Protein AF-A0A1V5XZI2-F1 (afdb_monomer_lite)

Secondary structure (DSSP, 8-state):
-TTHHHHHHTTTT--EEEETTEEEETTS-B--EEEEEE-SSEEEEEESS-EEEEEGGGEEE--S-------PPPB-TTS-BHHHHHHHHHHTT-HHHHHHHHHHHHHH-TT-HHHHHHHHHHHHHHHHHHHHHHHHHGGGS-TTTGGG---SSSTTSSSS---------------PPPPPPP---------PPPPPPPP----PPPPPPP--------------PPPP--PPPPPP------------------------------------------PPPSS-EEEEEE-TTTS--SSHHHHHHHHHHHHHHHHHTT--EEEEEEESSS-BSS--SSSPBPGGGTSS--SS-HHHHHHHHHHTTT-EEEEEE-SSEEE-SSSPPPP-SSPPHIIIIIS--GGG--B-B-TTSPBP---SSS--SEEB-TT-HHHHHHHHHHHHHHHHHS--SEEEESS-S-S-TT---SHHHHHHHTTTT-TT---HHHHHHHHHHHHHHHHHHHHHHH-TT-EEEEEEES-S-TTSSTT-TTS--HHHHH---HHHHHHHTS-SEEEEE----SSSSSS-HHHHHHHHHHT-TTSEE-EEEETT-TT---HHHHHHHHHHHHHTT--EEEEE-HHHHHHTT-HHHIIIII--S--PPPP-HHHHS---EEEEEEEE-TTT--B-TT-EEEETT----EE--TTSEEEEEEEPPEEEE-EEEEETTTEEEEPPPEEE-TT-EEEEEEE-

Structure (mmCIF, N/CA/C/O backbone):
data_AF-A0A1V5XZI2-F1
#
_entry.id   AF-A0A1V5XZI2-F1
#
loop_
_atom_site.group_PDB
_atom_site.id
_atom_site.type_symbol
_atom_site.label_atom_id
_atom_site.label_alt_id
_atom_site.label_comp_id
_atom_site.label_asym_id
_atom_site.label_entity_id
_atom_site.label_seq_id
_atom_site.pdbx_PDB_ins_code
_atom_site.Cartn_x
_atom_site.Cartn_y
_atom_site.Cartn_z
_atom_site.occupancy
_atom_site.B_iso_or_equiv
_atom_site.auth_seq_id
_atom_site.auth_comp_id
_atom_site.auth_asym_id
_atom_site.auth_atom_id
_atom_site.pdbx_PDB_model_num
ATOM 1 N N . MET A 1 1 ? 10.135 54.410 -12.900 1.00 30.67 1 MET A N 1
ATOM 2 C CA . MET A 1 1 ? 11.303 53.502 -13.038 1.00 30.67 1 MET A CA 1
ATOM 3 C C . MET A 1 1 ? 10.997 52.030 -12.743 1.00 30.67 1 MET A C 1
ATOM 5 O O . MET A 1 1 ? 11.305 51.210 -13.592 1.00 30.67 1 MET A O 1
ATOM 9 N N . ARG A 1 2 ? 10.349 51.652 -11.625 1.00 31.12 2 ARG A N 1
ATOM 10 C CA . ARG A 1 2 ? 10.170 50.225 -11.245 1.00 31.12 2 ARG A CA 1
ATOM 11 C C . ARG A 1 2 ? 9.245 49.362 -12.131 1.00 31.12 2 ARG A C 1
ATOM 13 O O . ARG A 1 2 ? 9.366 48.149 -12.075 1.00 31.12 2 ARG A O 1
ATOM 20 N N . ARG A 1 3 ? 8.365 49.941 -12.964 1.00 29.08 3 ARG A N 1
ATOM 21 C CA . ARG A 1 3 ? 7.574 49.185 -13.969 1.00 29.08 3 ARG A CA 1
ATOM 22 C C . ARG A 1 3 ? 8.281 49.028 -15.324 1.00 29.08 3 ARG A C 1
ATOM 24 O O . ARG A 1 3 ? 7.992 48.077 -16.034 1.00 29.08 3 ARG A O 1
ATOM 31 N N . HIS A 1 4 ? 9.235 49.902 -15.651 1.00 32.44 4 HIS A N 1
ATOM 32 C CA . HIS A 1 4 ? 9.974 49.849 -16.923 1.00 32.44 4 HIS A CA 1
ATOM 33 C C . HIS A 1 4 ? 11.105 48.813 -16.910 1.00 32.44 4 HIS A C 1
ATOM 35 O O . HIS A 1 4 ? 11.482 48.316 -17.961 1.00 32.44 4 HIS A O 1
ATOM 41 N N . LEU A 1 5 ? 11.585 48.428 -15.723 1.00 33.75 5 LEU A N 1
ATOM 42 C CA . LEU A 1 5 ? 12.595 47.378 -15.571 1.00 33.75 5 LEU A CA 1
ATOM 43 C C . LEU A 1 5 ? 11.995 45.964 -15.723 1.00 33.75 5 LEU A C 1
ATOM 45 O O . LEU A 1 5 ? 12.640 45.070 -16.246 1.00 33.75 5 LEU A O 1
ATOM 49 N N . VAL A 1 6 ? 10.736 45.766 -15.316 1.00 33.69 6 VAL A N 1
ATOM 50 C CA . VAL A 1 6 ? 10.094 44.436 -15.261 1.00 33.69 6 VAL A CA 1
ATOM 51 C C . VAL A 1 6 ? 9.690 43.915 -16.646 1.00 33.69 6 VAL A C 1
ATOM 53 O O . VAL A 1 6 ? 9.752 42.714 -16.884 1.00 33.69 6 VAL A O 1
ATOM 56 N N . VAL A 1 7 ? 9.332 44.802 -17.580 1.00 33.50 7 VAL A N 1
ATOM 57 C CA . VAL A 1 7 ? 8.943 44.405 -18.948 1.00 33.50 7 VAL A CA 1
ATOM 58 C C . VAL A 1 7 ? 10.169 44.137 -19.832 1.00 33.50 7 VAL A C 1
ATOM 60 O O . VAL A 1 7 ? 10.132 43.226 -20.649 1.00 33.50 7 VAL A O 1
ATOM 63 N N . GLY A 1 8 ? 11.282 44.851 -19.621 1.00 35.75 8 GLY A N 1
ATOM 64 C CA . GLY A 1 8 ? 12.541 44.579 -20.330 1.00 35.75 8 GLY A CA 1
ATOM 65 C C . GLY A 1 8 ? 13.197 43.247 -19.938 1.00 35.75 8 GLY A C 1
ATOM 66 O O . GLY A 1 8 ? 13.876 42.636 -20.755 1.00 35.75 8 GLY A O 1
ATOM 67 N N . ILE A 1 9 ? 12.957 42.766 -18.711 1.00 38.41 9 ILE A N 1
ATOM 68 C CA . ILE A 1 9 ? 13.586 41.550 -18.164 1.00 38.41 9 ILE A CA 1
ATOM 69 C C . ILE A 1 9 ? 12.844 40.262 -18.571 1.00 38.41 9 ILE A C 1
ATOM 71 O O . ILE A 1 9 ? 13.487 39.240 -18.790 1.00 38.41 9 ILE A O 1
ATOM 75 N N . LEU A 1 10 ? 11.517 40.299 -18.757 1.00 36.78 10 LEU A N 1
ATOM 76 C CA . LEU A 1 10 ? 10.731 39.132 -19.210 1.00 36.78 10 LEU A CA 1
ATOM 77 C C . LEU A 1 10 ? 11.109 38.644 -20.624 1.00 36.78 10 LEU A C 1
ATOM 79 O O . LEU A 1 10 ? 10.861 37.495 -20.969 1.00 36.78 10 LEU A O 1
ATOM 83 N N . ILE A 1 11 ? 11.738 39.502 -21.427 1.00 43.41 11 ILE A N 1
ATOM 84 C CA . ILE A 1 11 ? 12.027 39.273 -22.851 1.00 43.41 11 ILE A CA 1
ATOM 85 C C . ILE A 1 11 ? 13.442 38.696 -23.054 1.00 43.41 11 ILE A C 1
ATOM 87 O O . ILE A 1 11 ? 13.698 38.033 -24.055 1.00 43.41 11 ILE A O 1
ATOM 91 N N . PHE A 1 12 ? 14.340 38.835 -22.069 1.00 39.22 12 PHE A N 1
ATOM 92 C CA . PHE A 1 12 ? 15.722 38.333 -22.144 1.00 39.22 12 PHE A CA 1
ATOM 93 C C . PHE A 1 12 ? 15.865 36.819 -21.913 1.00 39.22 12 PHE A C 1
ATOM 95 O O . PHE A 1 12 ? 16.938 36.269 -22.151 1.00 39.22 12 PHE A O 1
ATOM 102 N N . CYS A 1 13 ? 14.801 36.128 -21.494 1.00 40.41 13 CYS A N 1
ATOM 103 C CA . CYS A 1 13 ? 14.804 34.679 -21.239 1.00 40.41 13 CYS A CA 1
ATOM 104 C C . CYS A 1 13 ? 13.777 33.905 -22.084 1.00 40.41 13 CYS A C 1
ATOM 106 O O . CYS A 1 13 ? 13.657 32.693 -21.926 1.00 40.41 13 CYS A O 1
ATOM 108 N N . ALA A 1 14 ? 13.036 34.584 -22.963 1.00 44.53 14 ALA A N 1
ATOM 109 C CA . ALA A 1 14 ? 12.034 33.963 -23.822 1.00 44.53 14 ALA A CA 1
ATOM 110 C C . ALA A 1 14 ? 12.610 33.660 -25.215 1.00 44.53 14 ALA A C 1
ATOM 112 O O . ALA A 1 14 ? 13.433 34.416 -25.736 1.00 44.53 14 ALA A O 1
ATOM 113 N N . SER A 1 15 ? 12.160 32.556 -25.812 1.00 48.22 15 SER A N 1
ATOM 114 C CA . SER A 1 15 ? 12.302 32.304 -27.252 1.00 48.22 15 SER A CA 1
ATOM 115 C C . SER A 1 15 ? 11.064 32.842 -27.974 1.00 48.22 15 SER A C 1
ATOM 117 O O . SER A 1 15 ? 9.964 32.811 -27.407 1.00 48.22 15 SER A O 1
ATOM 119 N N . PHE A 1 16 ? 11.238 33.339 -29.199 1.00 61.06 16 PHE A N 1
ATOM 120 C CA . PHE A 1 16 ? 10.199 34.013 -29.981 1.00 61.06 16 PHE A CA 1
ATOM 121 C C . PHE A 1 16 ? 9.909 33.253 -31.271 1.00 61.06 16 PHE A C 1
ATOM 123 O O . PHE A 1 16 ? 10.810 32.669 -31.868 1.00 61.06 16 PHE A O 1
ATOM 130 N N . TRP A 1 17 ? 8.652 33.255 -31.701 1.00 52.62 17 TRP A N 1
ATOM 131 C CA . TRP A 1 17 ? 8.212 32.645 -32.954 1.00 52.62 17 TRP A CA 1
ATOM 132 C C . TRP A 1 17 ? 7.844 33.760 -33.931 1.00 52.62 17 TRP A C 1
ATOM 134 O O . TRP A 1 17 ? 7.112 34.680 -33.565 1.00 52.62 17 TRP A O 1
ATOM 144 N N . ALA A 1 18 ? 8.340 33.699 -35.165 1.00 54.22 18 ALA A N 1
ATOM 145 C CA . ALA A 1 18 ? 7.943 34.627 -36.224 1.00 54.22 18 ALA A CA 1
ATOM 146 C C . ALA A 1 18 ? 7.037 33.922 -37.240 1.00 54.22 18 ALA A C 1
ATOM 148 O O . ALA A 1 18 ? 7.383 32.853 -37.747 1.00 54.22 18 ALA A O 1
ATOM 149 N N . PHE A 1 19 ? 5.884 34.533 -37.529 1.00 50.22 19 PHE A N 1
ATOM 150 C CA . PHE A 1 19 ? 4.893 34.051 -38.493 1.00 50.22 19 PHE A CA 1
ATOM 151 C C . PHE A 1 19 ? 4.481 35.209 -39.416 1.00 50.22 19 PHE A C 1
ATOM 153 O O . PHE A 1 19 ? 3.705 36.086 -39.028 1.00 50.22 19 PHE 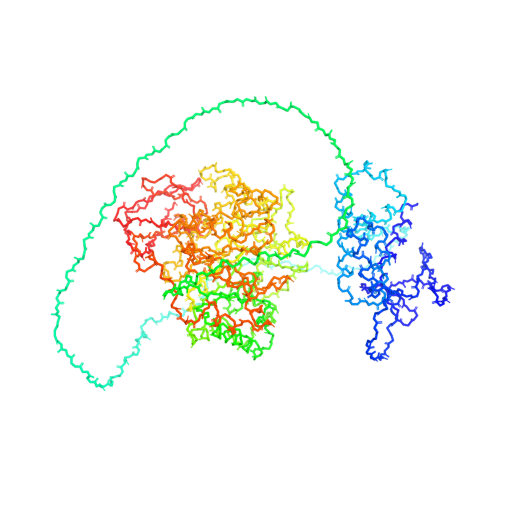A O 1
ATOM 160 N N . GLY A 1 20 ? 5.034 35.241 -40.633 1.00 62.38 20 GLY A N 1
ATOM 161 C CA . GLY A 1 20 ? 4.958 36.426 -41.498 1.00 62.38 20 GLY A CA 1
ATOM 162 C C . GLY A 1 20 ? 5.621 37.641 -40.835 1.00 62.38 20 GLY A C 1
ATOM 163 O O . GLY A 1 20 ? 6.664 37.499 -40.204 1.00 62.38 20 GLY A O 1
ATOM 164 N N . ASP A 1 21 ? 4.982 38.812 -40.909 1.00 55.97 21 ASP A N 1
ATOM 165 C CA . ASP A 1 21 ? 5.487 40.060 -40.302 1.00 55.97 21 ASP A CA 1
ATOM 166 C C . ASP A 1 21 ? 5.146 40.197 -38.800 1.00 55.97 21 ASP A C 1
ATOM 168 O O . ASP A 1 21 ? 5.345 41.254 -38.197 1.00 55.97 21 ASP A O 1
ATOM 172 N N . ALA A 1 22 ? 4.585 39.149 -38.181 1.00 54.62 22 ALA A N 1
ATOM 173 C CA . ALA A 1 22 ? 4.163 39.149 -36.783 1.00 54.62 22 ALA A CA 1
ATOM 174 C C . ALA A 1 22 ? 5.056 38.253 -35.911 1.00 54.62 22 ALA A C 1
ATOM 176 O O . ALA A 1 22 ? 5.396 37.128 -36.279 1.00 54.62 22 ALA A O 1
ATOM 177 N N . LEU A 1 23 ? 5.380 38.747 -34.714 1.00 59.66 23 LEU A N 1
ATOM 178 C CA . LEU A 1 23 ? 6.168 38.040 -33.706 1.00 59.66 23 LEU A CA 1
ATOM 179 C C . LEU A 1 23 ? 5.295 37.611 -32.529 1.00 59.66 23 LEU A C 1
ATOM 181 O O . LEU A 1 23 ? 4.393 38.335 -32.106 1.00 59.66 23 LEU A O 1
ATOM 185 N N . TYR A 1 24 ? 5.583 36.428 -32.003 1.00 57.78 24 TYR A N 1
ATOM 186 C CA . TYR A 1 24 ? 4.853 35.781 -30.925 1.00 57.78 24 TYR A CA 1
ATOM 187 C C . TYR A 1 24 ? 5.825 35.313 -29.840 1.00 57.78 24 TYR A C 1
ATOM 189 O O . TYR A 1 24 ? 6.966 34.940 -30.121 1.00 57.78 24 TYR A O 1
ATOM 197 N N . LEU A 1 25 ? 5.369 35.319 -28.592 1.00 57.00 25 LEU A N 1
ATOM 198 C CA . LEU A 1 25 ? 6.026 34.605 -27.503 1.00 57.00 25 LEU A CA 1
ATOM 199 C C . LEU A 1 25 ? 5.804 33.095 -27.662 1.00 57.00 25 LEU A C 1
ATOM 201 O O . LEU A 1 25 ? 4.852 32.655 -28.304 1.00 57.00 25 LEU A O 1
ATOM 205 N N . THR A 1 26 ? 6.670 32.297 -27.042 1.00 50.97 26 THR A N 1
ATOM 206 C CA . THR A 1 26 ? 6.601 30.821 -27.051 1.00 50.97 26 THR A CA 1
ATOM 207 C C . THR A 1 26 ? 5.326 30.251 -26.422 1.00 50.97 26 THR A C 1
ATOM 209 O O . THR A 1 26 ? 5.007 29.089 -26.646 1.00 50.97 26 THR A O 1
ATOM 212 N N . ASP A 1 27 ? 4.574 31.058 -25.670 1.00 49.53 27 ASP A N 1
ATOM 213 C CA . ASP A 1 27 ? 3.248 30.716 -25.141 1.00 49.53 27 ASP A CA 1
ATOM 214 C C . ASP A 1 27 ? 2.088 31.047 -26.107 1.00 49.53 27 ASP A C 1
ATOM 216 O O . ASP A 1 27 ? 0.923 30.844 -25.769 1.00 49.53 27 ASP A O 1
ATOM 220 N N . GLY A 1 28 ? 2.395 31.548 -27.310 1.00 41.34 28 GLY A N 1
ATOM 221 C CA . GLY A 1 28 ? 1.427 31.907 -28.348 1.00 41.34 28 GLY A CA 1
ATOM 222 C C . GLY A 1 28 ? 0.931 33.355 -28.295 1.00 41.34 28 GLY A C 1
ATOM 223 O O . GLY A 1 28 ? 0.126 33.755 -29.138 1.00 41.34 28 GLY A O 1
ATOM 224 N N . THR A 1 29 ? 1.403 34.175 -27.351 1.00 55.38 29 THR A N 1
ATOM 225 C CA . THR A 1 29 ? 0.975 35.577 -27.234 1.00 55.38 29 THR A CA 1
ATOM 226 C C . THR A 1 29 ? 1.571 36.437 -28.350 1.00 55.38 29 THR A C 1
ATOM 228 O O . THR A 1 29 ? 2.789 36.510 -28.503 1.00 55.38 29 THR A O 1
ATOM 231 N N . LYS A 1 30 ? 0.725 37.140 -29.112 1.00 60.38 30 LYS A N 1
ATOM 232 C CA . LYS A 1 30 ? 1.162 38.045 -30.187 1.00 60.38 30 LYS A CA 1
ATOM 233 C C . LYS A 1 30 ? 1.774 39.331 -29.626 1.00 60.38 30 LYS A C 1
ATOM 235 O O . LYS A 1 30 ? 1.177 39.983 -28.772 1.00 60.38 30 LYS A O 1
ATOM 240 N N . LEU A 1 31 ? 2.925 39.736 -30.155 1.00 61.34 31 LEU A N 1
ATOM 241 C CA . LEU A 1 31 ? 3.549 41.022 -29.859 1.00 61.34 31 LEU A CA 1
ATOM 242 C C . LEU A 1 31 ? 2.982 42.110 -30.779 1.00 61.34 31 LEU A C 1
ATOM 244 O O . LEU A 1 31 ? 3.186 42.088 -31.992 1.00 61.34 31 LEU A O 1
ATOM 248 N N . GLU A 1 32 ? 2.280 43.085 -30.201 1.00 60.31 32 GLU A N 1
ATOM 249 C CA . GLU A 1 32 ? 1.766 44.240 -30.943 1.00 60.31 32 GLU A CA 1
ATOM 250 C C . GLU A 1 32 ? 2.797 45.381 -30.966 1.00 60.31 32 GLU A C 1
ATOM 252 O O . GLU A 1 32 ? 3.038 46.064 -29.966 1.00 60.31 32 GLU A O 1
ATOM 257 N N . GLY A 1 33 ? 3.428 45.592 -32.123 1.00 66.69 33 GLY A N 1
ATOM 258 C CA . GLY A 1 33 ? 4.397 46.663 -32.341 1.00 66.69 33 GLY A CA 1
ATOM 259 C C . GLY A 1 33 ? 4.824 46.781 -33.800 1.00 66.69 33 GLY A C 1
ATOM 260 O O . GLY A 1 33 ? 4.517 45.923 -34.623 1.00 66.69 33 GLY A O 1
ATOM 261 N N . THR A 1 34 ? 5.529 47.861 -34.126 1.00 66.44 34 THR A N 1
ATOM 262 C CA . THR A 1 34 ? 6.042 48.121 -35.475 1.00 66.44 34 THR A CA 1
ATOM 263 C C . THR A 1 34 ? 7.540 47.849 -35.512 1.00 66.44 34 THR A C 1
ATOM 265 O O . THR A 1 34 ? 8.290 48.417 -34.712 1.00 66.44 34 THR A O 1
ATOM 268 N N . ILE A 1 35 ? 7.990 46.999 -36.436 1.00 71.62 35 ILE A N 1
ATOM 269 C CA . ILE A 1 35 ? 9.419 46.759 -36.666 1.00 71.62 35 ILE A CA 1
ATOM 270 C C . ILE A 1 35 ? 10.048 48.070 -37.150 1.00 71.62 35 ILE A C 1
ATOM 272 O O . ILE A 1 35 ? 9.568 48.696 -38.091 1.00 71.62 35 ILE A O 1
ATOM 276 N N . GLN A 1 36 ? 11.083 48.523 -36.449 1.00 71.94 36 GLN A N 1
ATOM 277 C CA . GLN A 1 36 ? 11.805 49.758 -36.757 1.00 71.94 36 GLN A CA 1
ATOM 278 C C . GLN A 1 36 ? 13.038 49.471 -37.611 1.00 71.94 36 GLN A C 1
ATOM 280 O O . GLN A 1 36 ? 13.297 50.189 -38.570 1.00 71.94 36 GLN A O 1
ATOM 285 N N . THR A 1 37 ? 13.800 48.435 -37.255 1.00 69.19 37 THR A N 1
ATOM 286 C CA . THR A 1 37 ? 15.012 48.016 -37.967 1.00 69.19 37 THR A CA 1
ATOM 287 C C . THR A 1 37 ? 15.191 46.506 -37.854 1.00 69.19 37 THR A C 1
ATOM 289 O O . THR A 1 37 ? 14.987 45.935 -36.786 1.00 69.19 37 THR A O 1
ATOM 292 N N . GLU A 1 38 ? 15.594 45.858 -38.942 1.00 76.75 38 GLU A N 1
ATOM 293 C CA . GLU A 1 38 ? 15.975 44.444 -38.975 1.00 76.75 38 GLU A CA 1
ATOM 294 C C . GLU A 1 38 ? 17.370 44.336 -39.592 1.00 76.75 38 GLU A C 1
ATOM 296 O O . GLU A 1 38 ? 17.612 44.811 -40.702 1.00 76.75 38 GLU A O 1
ATOM 301 N N . THR A 1 39 ? 18.305 43.760 -38.842 1.00 72.31 39 THR A N 1
ATOM 302 C CA . THR A 1 39 ? 19.653 43.415 -39.297 1.00 72.31 39 THR A CA 1
ATOM 303 C C . THR A 1 39 ? 19.839 41.899 -39.238 1.00 72.31 39 THR A C 1
ATOM 305 O O . THR A 1 39 ? 19.006 41.180 -38.679 1.00 72.31 39 THR A O 1
ATOM 308 N N . SER A 1 40 ? 20.949 41.402 -39.792 1.00 53.81 40 SER A N 1
ATOM 309 C CA . SER A 1 40 ? 21.323 39.982 -39.720 1.00 53.81 40 SER A CA 1
ATOM 310 C C . SER A 1 40 ? 21.523 39.477 -38.289 1.00 53.81 40 SER A C 1
ATOM 312 O O . SER A 1 40 ? 21.450 38.278 -38.050 1.00 53.81 40 SER A O 1
ATOM 314 N N . GLU A 1 41 ? 21.758 40.379 -37.335 1.00 54.91 41 GLU A N 1
ATOM 315 C CA . GLU A 1 41 ? 22.017 40.027 -35.939 1.00 54.91 41 GLU A CA 1
ATOM 316 C C . GLU A 1 41 ? 20.826 40.322 -35.030 1.00 54.91 41 GLU A C 1
ATOM 318 O O . GLU A 1 41 ? 20.623 39.601 -34.056 1.00 54.91 41 GLU A O 1
ATOM 323 N N . ASN A 1 42 ? 20.024 41.353 -35.324 1.00 65.19 42 ASN A N 1
ATOM 324 C CA . ASN A 1 42 ? 18.978 41.826 -34.420 1.00 65.19 42 ASN A CA 1
ATOM 325 C C . ASN A 1 42 ? 17.742 42.373 -35.155 1.00 65.19 42 ASN A C 1
ATOM 327 O O . ASN A 1 42 ? 17.857 43.071 -36.158 1.00 65.19 42 ASN A O 1
ATOM 331 N N . ILE A 1 43 ? 16.555 42.163 -34.584 1.00 71.12 43 ILE A N 1
ATOM 332 C CA . ILE A 1 43 ? 15.309 42.855 -34.940 1.00 71.12 43 ILE A CA 1
ATOM 333 C C . ILE A 1 43 ? 14.949 43.833 -33.828 1.00 71.12 43 ILE A C 1
ATOM 335 O O . ILE A 1 43 ? 14.862 43.454 -32.663 1.00 71.12 43 ILE A O 1
ATOM 339 N N . THR A 1 44 ? 14.692 45.091 -34.179 1.00 68.06 44 THR A N 1
ATOM 340 C CA . THR A 1 44 ? 14.218 46.111 -33.244 1.00 68.06 44 THR A CA 1
ATOM 341 C C . THR A 1 44 ? 12.756 46.460 -33.503 1.00 68.06 44 THR A C 1
ATOM 343 O O . THR A 1 44 ? 12.403 46.915 -34.588 1.00 68.06 44 THR A O 1
ATOM 346 N N . ILE A 1 45 ? 11.901 46.299 -32.494 1.00 67.44 45 ILE A N 1
ATOM 347 C CA . ILE A 1 45 ? 10.452 46.527 -32.554 1.00 67.44 45 ILE A CA 1
ATOM 348 C C . ILE A 1 45 ? 10.069 47.629 -31.586 1.00 67.44 45 ILE A C 1
ATOM 350 O O . ILE A 1 45 ? 10.396 47.575 -30.403 1.00 67.44 45 ILE A O 1
ATOM 354 N N . LYS A 1 46 ? 9.310 48.612 -32.061 1.00 59.53 46 LYS A N 1
ATOM 355 C CA . LYS A 1 46 ? 8.723 49.643 -31.211 1.00 59.53 46 LYS A CA 1
ATOM 356 C C . LYS A 1 46 ? 7.257 49.331 -30.962 1.00 59.53 46 LYS A C 1
ATOM 358 O O . LYS A 1 46 ? 6.436 49.361 -31.873 1.00 59.53 46 LYS A O 1
ATOM 363 N N . THR A 1 47 ? 6.943 49.021 -29.715 1.00 62.88 47 THR A N 1
ATOM 364 C CA . THR A 1 47 ? 5.568 48.861 -29.230 1.00 62.88 47 THR A CA 1
ATOM 365 C C . THR A 1 47 ? 5.045 50.203 -28.708 1.00 62.88 47 THR A C 1
ATOM 367 O O . THR A 1 47 ? 5.786 51.186 -28.624 1.00 62.88 47 THR A O 1
ATOM 370 N N . SER A 1 48 ? 3.776 50.253 -28.300 1.00 47.16 48 SER A N 1
ATOM 371 C CA . SER A 1 48 ? 3.186 51.435 -27.653 1.00 47.16 48 SER A CA 1
ATOM 372 C C . SER A 1 48 ? 3.807 51.773 -26.287 1.00 47.16 48 SER A C 1
ATOM 374 O O . SER A 1 48 ? 3.605 52.877 -25.784 1.00 47.16 48 SER A O 1
ATOM 376 N N . LEU A 1 49 ? 4.568 50.847 -25.687 1.00 43.94 49 LEU A N 1
ATOM 377 C CA . LEU A 1 49 ? 5.082 50.962 -24.319 1.00 43.94 49 LEU A CA 1
ATOM 378 C C . LEU A 1 49 ? 6.616 50.940 -24.225 1.00 43.94 49 LEU A C 1
ATOM 380 O O . LEU A 1 49 ? 7.165 51.562 -23.315 1.00 43.94 49 LEU A O 1
ATOM 384 N N . VAL A 1 50 ? 7.308 50.240 -25.132 1.00 50.44 50 VAL A N 1
ATOM 385 C CA . VAL A 1 50 ? 8.775 50.057 -25.134 1.00 50.44 50 VAL A CA 1
ATOM 386 C C . VAL A 1 50 ? 9.334 49.786 -26.539 1.00 50.44 50 VAL A C 1
ATOM 388 O O . VAL A 1 50 ? 8.629 49.264 -27.405 1.00 50.44 50 VAL A O 1
ATOM 391 N N . THR A 1 51 ? 10.623 50.081 -26.738 1.00 54.22 51 THR A N 1
ATOM 392 C CA . THR A 1 51 ? 11.411 49.612 -27.891 1.00 54.22 51 THR A CA 1
ATOM 393 C C . THR A 1 51 ? 12.213 48.378 -27.480 1.00 54.22 51 THR A C 1
ATOM 395 O O . THR A 1 51 ? 12.883 48.397 -26.451 1.00 54.22 51 THR A O 1
ATOM 398 N N . LEU A 1 52 ? 12.130 47.313 -28.268 1.00 58.62 52 LEU A N 1
ATOM 399 C CA . LEU A 1 52 ? 12.714 45.999 -28.010 1.00 58.62 52 LEU A CA 1
ATOM 400 C C . LEU A 1 52 ? 13.747 45.694 -29.084 1.00 58.62 52 LEU A C 1
ATOM 402 O O . LEU A 1 52 ? 13.411 45.840 -30.247 1.00 58.62 52 LEU A O 1
ATOM 406 N N . THR A 1 53 ? 14.940 45.229 -28.721 1.00 63.28 53 THR A N 1
ATOM 407 C CA . THR A 1 53 ? 15.941 44.710 -29.669 1.00 63.28 53 THR A CA 1
ATOM 408 C C . THR A 1 53 ? 16.168 43.235 -29.360 1.00 63.28 53 THR A C 1
ATOM 410 O O . THR A 1 53 ? 16.584 42.888 -28.257 1.00 63.28 53 THR A O 1
ATOM 413 N N . ILE A 1 54 ? 15.827 42.373 -30.311 1.00 64.31 54 ILE A N 1
ATOM 414 C CA . ILE A 1 54 ? 15.788 40.919 -30.171 1.00 64.31 54 ILE A CA 1
ATOM 415 C C . ILE A 1 54 ? 16.858 40.326 -31.092 1.00 64.31 54 ILE A C 1
ATOM 417 O O . ILE A 1 54 ? 16.798 40.576 -32.297 1.00 64.31 54 ILE A O 1
ATOM 421 N N . PRO A 1 55 ? 17.803 39.522 -30.578 1.00 61.34 55 PRO A N 1
ATOM 422 C CA . PRO A 1 55 ? 18.760 38.825 -31.427 1.00 61.34 55 PRO A CA 1
ATOM 423 C C . PRO A 1 55 ? 18.064 37.836 -32.368 1.00 61.34 55 PRO A C 1
ATOM 425 O O . PRO A 1 55 ? 17.226 37.052 -31.921 1.00 61.34 55 PRO A O 1
ATOM 428 N N . GLN A 1 56 ? 18.429 37.837 -33.653 1.00 64.75 56 GLN A N 1
ATOM 429 C CA . GLN A 1 56 ? 17.811 36.996 -34.694 1.00 64.75 56 GLN A CA 1
ATOM 430 C C . GLN A 1 56 ? 17.826 35.504 -34.328 1.00 64.75 56 GLN A C 1
ATOM 432 O O . GLN A 1 56 ? 16.834 34.819 -34.544 1.00 64.75 56 GLN A O 1
ATOM 437 N N . TYR A 1 57 ? 18.888 35.008 -33.679 1.00 57.03 57 TYR A N 1
ATOM 438 C CA . TYR A 1 57 ? 19.001 33.597 -33.276 1.00 57.03 57 TYR A CA 1
ATOM 439 C C . TYR A 1 57 ? 17.946 33.149 -32.245 1.00 57.03 57 TYR A C 1
ATOM 441 O O . TYR A 1 57 ? 17.747 31.954 -32.043 1.00 57.03 57 TYR A O 1
ATOM 449 N N . ARG A 1 58 ? 17.263 34.089 -31.578 1.00 56.19 58 ARG A N 1
ATOM 450 C CA . ARG A 1 58 ? 16.167 33.796 -30.635 1.00 56.19 58 ARG A CA 1
ATOM 451 C C . ARG A 1 58 ? 14.792 33.781 -31.283 1.00 56.19 58 ARG A C 1
ATOM 453 O O . ARG A 1 58 ? 13.799 33.516 -30.602 1.00 56.19 58 ARG A O 1
ATOM 460 N N . ILE A 1 59 ? 14.732 34.101 -32.569 1.00 58.91 59 ILE A N 1
ATOM 461 C CA . ILE A 1 59 ? 13.514 34.116 -33.357 1.00 58.91 59 ILE A CA 1
ATOM 462 C C . ILE A 1 59 ? 13.523 32.848 -34.203 1.00 58.91 59 ILE A C 1
ATOM 464 O O . ILE A 1 59 ? 14.229 32.749 -35.203 1.00 58.91 59 ILE A O 1
ATOM 468 N N . GLN A 1 60 ? 12.722 31.865 -33.806 1.00 52.84 60 GLN A N 1
ATOM 469 C CA . GLN A 1 60 ? 12.456 30.710 -34.650 1.00 52.84 60 GLN A CA 1
ATOM 470 C C . GLN A 1 60 ? 11.471 31.138 -35.741 1.00 52.84 60 GLN A C 1
ATOM 472 O O . GLN A 1 60 ? 10.281 31.350 -35.488 1.00 52.84 60 GLN A O 1
ATOM 477 N N . LYS A 1 61 ? 11.984 31.318 -36.962 1.00 52.31 61 LYS A N 1
ATOM 478 C CA . LYS A 1 61 ? 11.152 31.487 -38.157 1.00 52.31 61 LYS A CA 1
ATOM 479 C C . LYS A 1 61 ? 10.552 30.132 -38.501 1.00 52.31 61 LYS A C 1
ATOM 481 O O . LYS A 1 61 ? 11.275 29.195 -38.827 1.00 52.31 61 LYS A O 1
ATOM 486 N N . ILE A 1 62 ? 9.230 30.027 -38.413 1.00 43.47 62 ILE A N 1
ATOM 487 C CA . ILE A 1 62 ? 8.530 28.828 -38.866 1.00 43.47 62 ILE A CA 1
ATOM 488 C C . ILE A 1 62 ? 8.299 28.995 -40.361 1.00 43.47 62 ILE A C 1
ATOM 490 O O . ILE A 1 62 ? 7.280 29.527 -40.799 1.00 43.47 62 ILE A O 1
ATOM 494 N N . GLU A 1 63 ? 9.283 28.571 -41.146 1.00 39.78 63 GLU A N 1
ATOM 495 C CA . GLU A 1 63 ? 9.073 28.336 -42.567 1.00 39.78 63 GLU A CA 1
ATOM 496 C C . GLU A 1 63 ? 8.485 26.942 -42.771 1.00 39.78 63 GLU A C 1
ATOM 498 O O . GLU A 1 63 ? 8.859 25.961 -42.127 1.00 39.78 63 GLU A O 1
ATOM 503 N N . LYS A 1 64 ? 7.503 26.877 -43.668 1.00 35.25 64 LYS A N 1
ATOM 504 C CA . LYS A 1 64 ? 6.882 25.628 -44.088 1.00 35.25 64 LYS A CA 1
ATOM 505 C C . LYS A 1 64 ? 7.926 24.799 -44.852 1.00 35.25 64 LYS A C 1
ATOM 507 O O . LYS A 1 64 ? 8.339 25.200 -45.934 1.00 35.25 64 LYS A O 1
ATOM 512 N N . ASP A 1 65 ? 8.266 23.646 -44.280 1.00 40.00 65 ASP A N 1
ATOM 513 C CA . ASP A 1 65 ? 9.015 22.513 -44.842 1.00 40.00 65 ASP A CA 1
ATOM 514 C C . ASP A 1 65 ? 10.518 22.694 -45.146 1.00 40.00 65 ASP A C 1
ATOM 516 O O . ASP A 1 65 ? 10.901 23.426 -46.056 1.00 40.00 65 ASP A O 1
ATOM 520 N N . LYS A 1 66 ? 11.359 21.874 -44.483 1.00 30.72 66 LYS A N 1
ATOM 521 C CA . LYS A 1 66 ? 12.301 20.890 -45.083 1.00 30.72 66 LYS A CA 1
ATOM 522 C C . LYS A 1 66 ? 13.196 20.244 -44.011 1.00 30.72 66 LYS A C 1
ATOM 524 O O . LYS A 1 66 ? 13.682 20.918 -43.113 1.00 30.72 66 LYS A O 1
ATOM 529 N N . GLY A 1 67 ? 13.381 18.924 -44.104 1.00 29.81 67 GLY A N 1
ATOM 530 C CA . GLY A 1 67 ? 14.162 18.116 -43.159 1.00 29.81 67 GLY A CA 1
ATOM 531 C C . GLY A 1 67 ? 15.640 17.912 -43.514 1.00 29.81 67 GLY A C 1
ATOM 532 O O . GLY A 1 67 ? 16.090 18.333 -44.575 1.00 29.81 67 GLY A O 1
ATOM 533 N N . GLY A 1 68 ? 16.341 17.174 -42.641 1.00 27.36 68 GLY A N 1
ATOM 534 C CA . GLY A 1 68 ? 17.609 16.489 -42.935 1.00 27.36 68 GLY A CA 1
ATOM 535 C C . GLY A 1 68 ? 18.725 16.658 -41.891 1.00 27.36 68 GLY A C 1
ATOM 536 O O . GLY A 1 68 ? 19.261 17.746 -41.775 1.00 27.36 68 GLY A O 1
ATOM 537 N N . LEU A 1 69 ? 19.042 15.539 -41.215 1.00 27.67 69 LEU A N 1
ATOM 538 C CA . LEU A 1 69 ? 20.327 14.997 -40.697 1.00 27.67 69 LEU A CA 1
ATOM 539 C C . LEU A 1 69 ? 21.374 15.880 -39.963 1.00 27.67 69 LEU A C 1
ATOM 541 O O . LEU A 1 69 ? 21.703 16.984 -40.372 1.00 27.67 69 LEU A O 1
ATOM 545 N N . ALA A 1 70 ? 21.945 15.287 -38.903 1.00 40.91 70 ALA A N 1
ATOM 546 C CA . ALA A 1 70 ? 23.012 15.797 -38.032 1.00 40.91 70 ALA A CA 1
ATOM 547 C C . ALA A 1 70 ? 24.436 15.631 -38.610 1.00 40.91 70 ALA A C 1
ATOM 549 O O . ALA A 1 70 ? 24.664 14.701 -39.382 1.00 40.91 70 ALA A O 1
ATOM 550 N N . GLU A 1 71 ? 25.386 16.457 -38.140 1.00 30.58 71 GLU A N 1
ATOM 551 C CA . GLU A 1 71 ? 26.856 16.321 -38.274 1.00 30.58 71 GLU A CA 1
ATOM 552 C C . GLU A 1 71 ? 27.592 16.987 -37.066 1.00 30.58 71 GLU A C 1
ATOM 554 O O . GLU A 1 71 ? 26.935 17.697 -36.306 1.00 30.58 71 GLU A O 1
ATOM 559 N N . PRO A 1 72 ? 28.891 16.695 -36.806 1.00 44.44 72 PRO A N 1
ATOM 560 C CA . PRO A 1 72 ? 29.407 16.309 -35.478 1.00 44.44 72 PRO A CA 1
ATOM 561 C C . PRO A 1 72 ? 29.961 17.441 -34.584 1.00 44.44 72 PRO A C 1
ATOM 563 O O . PRO A 1 72 ? 30.362 18.500 -35.062 1.00 44.44 72 PRO A O 1
ATOM 566 N N . GLU A 1 73 ? 30.044 17.157 -33.275 1.00 50.50 73 GLU A N 1
ATOM 567 C CA . GLU A 1 73 ? 30.596 18.029 -32.221 1.00 50.50 73 GLU A CA 1
ATOM 568 C C . GLU A 1 73 ? 32.083 18.369 -32.454 1.00 50.50 73 GLU A C 1
ATOM 570 O O . GLU A 1 73 ? 32.906 17.491 -32.724 1.00 50.50 73 GLU A O 1
ATOM 575 N N . SER A 1 74 ? 32.452 19.652 -32.334 1.00 50.81 74 SER A N 1
ATOM 576 C CA . SER A 1 74 ? 33.846 20.091 -32.464 1.00 50.81 74 SER A CA 1
ATOM 577 C C . SER A 1 74 ? 34.623 19.847 -31.169 1.00 50.81 74 SER A C 1
ATOM 579 O O . SER A 1 74 ? 34.261 20.384 -30.122 1.00 50.81 74 SER A O 1
ATOM 581 N N . THR A 1 75 ? 35.715 19.088 -31.246 1.00 52.78 75 THR A N 1
ATOM 582 C CA . THR A 1 75 ? 36.652 18.875 -30.132 1.00 52.78 75 THR A CA 1
ATOM 583 C C . THR A 1 75 ? 37.813 19.869 -30.170 1.00 52.78 75 THR A C 1
ATOM 585 O O . THR A 1 75 ? 38.177 20.379 -31.233 1.00 52.78 75 THR A O 1
ATOM 588 N N . ASP A 1 76 ? 38.434 20.128 -29.021 1.00 62.69 76 ASP A N 1
ATOM 589 C CA . ASP A 1 76 ? 39.659 20.930 -28.930 1.00 62.69 76 ASP A CA 1
ATOM 590 C C . ASP A 1 76 ? 40.926 20.167 -29.381 1.00 62.69 76 ASP A C 1
ATOM 592 O O . ASP A 1 76 ? 40.874 19.017 -29.820 1.00 62.69 76 ASP A O 1
ATOM 596 N N . SER A 1 77 ? 42.097 20.810 -29.271 1.00 49.00 77 SER A N 1
ATOM 597 C CA . SER A 1 77 ? 43.397 20.214 -29.618 1.00 49.00 77 SER A CA 1
ATOM 598 C C . SER A 1 77 ? 43.828 19.047 -28.715 1.00 49.00 77 SER A C 1
ATOM 600 O O . SER A 1 77 ? 44.830 18.401 -29.019 1.00 49.00 77 SER A O 1
ATOM 602 N N . GLU A 1 78 ? 43.103 18.785 -27.625 1.00 56.97 78 GLU A N 1
ATOM 603 C CA . GLU A 1 78 ? 43.315 17.670 -26.695 1.00 56.97 78 GLU A CA 1
ATOM 604 C C . GLU A 1 78 ? 42.231 16.578 -26.828 1.00 56.97 78 GLU A C 1
ATOM 606 O O . GLU A 1 78 ? 42.307 15.552 -26.152 1.00 56.97 78 GLU A O 1
ATOM 611 N N . GLY A 1 79 ? 41.266 16.751 -27.740 1.00 63.16 79 GLY A N 1
ATOM 612 C CA . GLY A 1 79 ? 40.218 15.778 -28.050 1.00 63.16 79 GLY A CA 1
ATOM 613 C C . GLY A 1 79 ? 38.986 15.834 -27.142 1.00 63.16 79 GLY A C 1
ATOM 614 O O . GLY A 1 79 ? 38.168 14.922 -27.220 1.00 63.16 79 GLY A O 1
ATOM 615 N N . LYS A 1 80 ? 38.834 16.870 -26.305 1.00 75.94 80 LYS A N 1
ATOM 616 C CA . LYS A 1 80 ? 37.667 17.047 -25.423 1.00 75.94 80 LYS A CA 1
ATOM 617 C C . LYS A 1 80 ? 36.557 17.835 -26.111 1.00 75.94 80 LYS A C 1
ATOM 619 O O . LYS A 1 80 ? 36.828 18.792 -26.843 1.00 75.94 80 LYS A O 1
ATOM 624 N N . THR A 1 81 ? 35.305 17.468 -25.845 1.00 81.88 81 THR A N 1
ATOM 625 C CA . THR A 1 81 ? 34.136 18.243 -26.293 1.00 81.88 81 THR A CA 1
ATOM 626 C C . THR A 1 81 ? 33.960 19.507 -25.448 1.00 81.88 81 THR A C 1
ATOM 628 O O . THR A 1 81 ? 34.404 19.583 -24.297 1.00 81.88 81 THR A O 1
ATOM 631 N N . THR A 1 82 ? 33.263 20.513 -25.984 1.00 82.00 82 THR A N 1
ATOM 632 C CA . THR A 1 82 ? 32.943 21.747 -25.244 1.00 82.00 82 THR A CA 1
ATOM 633 C C . THR A 1 82 ? 32.200 21.462 -23.926 1.00 82.00 82 THR A C 1
ATOM 635 O O . THR A 1 82 ? 32.402 22.162 -22.931 1.00 82.00 82 THR A O 1
ATOM 638 N N . PHE A 1 83 ? 31.375 20.408 -23.881 1.00 85.44 83 PHE A N 1
ATOM 639 C CA . PHE A 1 83 ? 30.698 19.964 -22.659 1.00 85.44 83 PHE A CA 1
ATOM 640 C C . PHE A 1 83 ? 31.672 19.370 -21.631 1.00 85.44 83 PHE A C 1
ATOM 642 O O . PHE A 1 83 ? 31.599 19.707 -20.450 1.00 85.44 83 PHE A O 1
ATOM 649 N N . GLU A 1 84 ? 32.619 18.535 -22.057 1.00 85.56 84 GLU A N 1
ATOM 650 C CA . GLU A 1 84 ? 33.606 17.922 -21.156 1.00 85.56 84 GLU A CA 1
ATOM 651 C C . GLU A 1 84 ? 34.522 18.967 -20.508 1.00 85.56 84 GLU A C 1
ATOM 653 O O . GLU A 1 84 ? 34.801 18.899 -19.309 1.00 85.56 84 GLU A O 1
ATOM 658 N N . GLN A 1 85 ? 34.919 19.991 -21.267 1.00 88.38 85 GLN A N 1
ATOM 659 C CA . GLN A 1 85 ? 35.649 21.146 -20.735 1.00 88.38 85 GLN A CA 1
ATOM 660 C C . GLN A 1 85 ? 34.826 21.912 -19.683 1.00 88.38 85 GLN A C 1
ATOM 662 O O . GLN A 1 85 ? 35.362 22.387 -18.675 1.00 88.38 85 GLN A O 1
ATOM 667 N N . ALA A 1 86 ? 33.511 22.033 -19.898 1.00 83.12 86 ALA A N 1
ATOM 668 C CA . ALA A 1 86 ? 32.601 22.673 -18.954 1.00 83.12 86 ALA A CA 1
ATOM 669 C C . ALA A 1 86 ? 32.451 21.858 -17.655 1.00 83.12 86 ALA A C 1
ATOM 671 O O . ALA A 1 86 ? 32.437 22.433 -16.560 1.00 83.12 86 ALA A O 1
ATOM 672 N N . GLU A 1 87 ? 32.373 20.528 -17.747 1.00 90.44 87 GLU A N 1
ATOM 673 C CA . GLU A 1 87 ? 32.286 19.627 -16.588 1.00 90.44 87 GLU A CA 1
ATOM 674 C C . GLU A 1 87 ? 33.570 19.647 -15.751 1.00 90.44 87 GLU A C 1
ATOM 676 O O . GLU A 1 87 ? 33.497 19.709 -14.522 1.00 90.44 87 GLU A O 1
ATOM 681 N N . GLU A 1 88 ? 34.743 19.705 -16.380 1.00 88.50 88 GLU A N 1
ATOM 682 C CA . GLU A 1 88 ? 36.027 19.812 -15.677 1.00 88.50 88 GLU A CA 1
ATOM 683 C C . GLU A 1 88 ? 36.113 21.103 -14.848 1.00 88.50 88 GLU A C 1
ATOM 685 O O . GLU A 1 88 ? 36.334 21.062 -13.633 1.00 88.50 88 GLU A O 1
ATOM 690 N N . LEU A 1 89 ? 35.808 22.254 -15.457 1.00 76.81 89 LEU A N 1
ATOM 691 C CA . LEU A 1 89 ? 35.760 23.537 -14.745 1.00 76.81 89 LEU A CA 1
ATOM 692 C C . LEU A 1 89 ? 34.699 23.547 -13.637 1.00 76.81 89 LEU A C 1
ATOM 694 O O . LEU A 1 89 ? 34.909 24.138 -12.574 1.00 76.81 89 LEU A O 1
ATOM 698 N N . TYR A 1 90 ? 33.561 22.888 -13.856 1.00 82.62 90 TYR A N 1
ATOM 699 C CA . TYR A 1 90 ? 32.516 22.761 -12.847 1.00 82.62 90 TYR A CA 1
ATOM 700 C C . TYR A 1 90 ? 32.984 21.945 -11.634 1.00 82.62 90 TYR A C 1
ATOM 702 O O . TYR A 1 90 ? 32.785 22.377 -10.494 1.00 82.62 90 TYR A O 1
ATOM 710 N N . HIS A 1 91 ? 33.647 20.809 -11.858 1.00 80.62 91 HIS A N 1
ATOM 711 C CA . HIS A 1 91 ? 34.164 19.941 -10.798 1.00 80.62 91 HIS A CA 1
ATOM 712 C C . HIS A 1 91 ? 35.348 20.552 -10.037 1.00 80.62 91 HIS A C 1
ATOM 714 O O . HIS A 1 91 ? 35.488 20.314 -8.836 1.00 80.62 91 HIS A O 1
ATOM 720 N N . GLU A 1 92 ? 36.124 21.426 -10.678 1.00 81.44 92 GLU A N 1
ATOM 721 C CA . GLU A 1 92 ? 37.127 22.273 -10.019 1.00 81.44 92 GLU A CA 1
ATOM 722 C C . GLU A 1 92 ? 36.523 23.425 -9.189 1.00 81.44 92 GLU A C 1
ATOM 724 O O . GLU A 1 92 ? 37.246 24.182 -8.538 1.00 81.44 92 GLU A O 1
ATOM 729 N N . GLY A 1 93 ? 35.196 23.590 -9.204 1.00 70.50 93 GLY A N 1
ATOM 730 C CA . GLY A 1 93 ? 34.490 24.666 -8.507 1.00 70.50 93 GLY A CA 1
ATOM 731 C C . GLY A 1 93 ? 34.509 26.011 -9.242 1.00 70.50 93 GLY A C 1
ATOM 732 O O . GLY A 1 93 ? 34.028 27.011 -8.705 1.00 70.50 93 GLY A O 1
ATOM 733 N N . LYS A 1 94 ? 35.005 26.057 -10.483 1.00 76.00 94 LYS A N 1
ATOM 734 C CA . LYS A 1 94 ? 35.061 27.251 -11.345 1.00 76.00 94 LYS A CA 1
ATOM 735 C C . LYS A 1 94 ? 33.766 27.420 -12.147 1.00 76.00 94 LYS A C 1
ATOM 737 O O . LYS A 1 94 ? 33.778 27.594 -13.363 1.00 76.00 94 LYS A O 1
ATOM 742 N N . VAL A 1 95 ? 32.628 27.419 -11.451 1.00 72.81 95 VAL A N 1
ATOM 743 C CA . VAL A 1 95 ? 31.279 27.429 -12.056 1.00 72.81 95 VAL A CA 1
ATOM 744 C C . VAL A 1 95 ? 31.072 28.589 -13.044 1.00 72.81 95 VAL A C 1
ATOM 746 O O . VAL A 1 95 ? 30.440 28.404 -14.078 1.00 72.81 95 VAL A O 1
ATOM 749 N N . GLN A 1 96 ? 31.654 29.762 -12.773 1.00 65.19 96 GLN A N 1
ATOM 750 C CA . GLN A 1 96 ? 31.554 30.932 -13.658 1.00 65.19 96 GLN A CA 1
ATOM 751 C C . GLN A 1 96 ? 32.280 30.757 -14.997 1.00 65.19 96 GLN A C 1
ATOM 753 O O . GLN A 1 96 ? 31.834 31.284 -16.009 1.00 65.19 96 GLN A O 1
ATOM 758 N N . ALA A 1 97 ? 33.378 29.999 -15.018 1.00 67.56 97 ALA A N 1
ATOM 759 C CA . ALA A 1 97 ? 34.100 29.695 -16.250 1.00 67.56 97 ALA A CA 1
ATOM 760 C C . ALA A 1 97 ? 33.431 28.554 -17.039 1.00 67.56 97 ALA A C 1
ATOM 762 O O . ALA A 1 97 ? 33.559 28.499 -18.257 1.00 67.56 97 ALA A O 1
ATOM 763 N N . ALA A 1 98 ? 32.687 27.677 -16.355 1.00 69.88 98 ALA A N 1
ATOM 764 C CA . ALA A 1 98 ? 31.970 26.559 -16.965 1.00 69.88 98 ALA A CA 1
ATOM 765 C C . ALA A 1 98 ? 30.672 26.980 -17.686 1.00 69.88 98 ALA A C 1
ATOM 767 O O . ALA A 1 98 ? 30.334 26.419 -18.722 1.00 69.88 98 ALA A O 1
ATOM 768 N N . LEU A 1 99 ? 29.951 27.980 -17.162 1.00 65.62 99 LEU A N 1
ATOM 769 C CA . LEU A 1 99 ? 28.676 28.476 -17.709 1.00 65.62 99 LEU A CA 1
ATOM 770 C C . LEU A 1 99 ? 28.698 28.797 -19.219 1.00 65.62 99 LEU A C 1
ATOM 772 O O . LEU A 1 99 ? 27.884 28.221 -19.942 1.00 65.62 99 LEU A O 1
ATOM 776 N N . PRO A 1 100 ? 29.616 29.638 -19.736 1.00 67.25 100 PRO A N 1
ATOM 777 C CA . PRO A 1 100 ? 29.652 29.948 -21.166 1.00 67.25 100 PRO A CA 1
ATOM 778 C C . PRO A 1 100 ? 30.001 28.731 -22.036 1.00 67.25 100 PRO A C 1
ATOM 780 O O . PRO A 1 100 ? 29.627 28.695 -23.206 1.00 67.25 100 PRO A O 1
ATOM 783 N N . LEU A 1 101 ? 30.680 27.718 -21.484 1.00 74.94 101 LEU A N 1
ATOM 784 C CA . LEU A 1 101 ? 30.964 26.472 -22.198 1.00 74.94 101 LEU A CA 1
ATOM 785 C C . LEU A 1 101 ? 29.747 25.541 -22.233 1.00 74.94 101 LEU A C 1
ATOM 787 O O . LEU A 1 101 ? 29.492 24.954 -23.275 1.00 74.94 101 LEU A O 1
ATOM 791 N N . TYR A 1 102 ? 28.927 25.466 -21.178 1.00 78.06 102 TYR A N 1
ATOM 792 C CA . TYR A 1 102 ? 27.636 24.763 -21.267 1.00 78.06 102 TYR A CA 1
ATOM 793 C C . TYR A 1 102 ? 26.687 25.424 -22.271 1.00 78.06 102 TYR A C 1
ATOM 795 O O . TYR A 1 102 ? 25.989 24.732 -23.009 1.00 78.06 102 TYR A O 1
ATOM 803 N N . GLU A 1 103 ? 26.668 26.758 -22.330 1.00 70.00 103 GLU A N 1
ATOM 804 C CA . GLU A 1 103 ? 25.889 27.490 -23.334 1.00 70.00 103 GLU A CA 1
ATOM 805 C C . GLU A 1 103 ? 26.397 27.218 -24.751 1.00 70.00 103 GLU A C 1
ATOM 807 O O . GLU A 1 103 ? 25.593 26.987 -25.652 1.00 70.00 103 GLU A O 1
ATOM 812 N N . LYS A 1 104 ? 27.720 27.191 -24.943 1.00 72.06 104 LYS A N 1
ATOM 813 C CA . LYS A 1 104 ? 28.342 26.837 -26.222 1.00 72.06 104 LYS A CA 1
ATOM 814 C C . LYS A 1 104 ? 28.075 25.375 -26.603 1.00 72.06 104 LYS A C 1
ATOM 816 O O . LYS A 1 104 ? 27.740 25.116 -27.750 1.00 72.06 104 LYS A O 1
ATOM 821 N N . ALA A 1 105 ? 28.112 24.442 -25.651 1.00 70.69 105 ALA A N 1
ATOM 822 C CA . ALA A 1 105 ? 27.775 23.036 -25.883 1.00 70.69 105 ALA A CA 1
ATOM 823 C C . ALA A 1 105 ? 26.315 22.855 -26.337 1.00 70.69 105 ALA A C 1
ATOM 825 O O . ALA A 1 105 ? 26.048 22.069 -27.235 1.00 70.69 105 ALA A O 1
ATOM 826 N N . LEU A 1 106 ? 25.376 23.634 -25.788 1.00 62.41 106 LEU A N 1
ATOM 827 C CA . LEU A 1 106 ? 23.974 23.642 -26.234 1.00 62.41 106 LEU A CA 1
ATOM 828 C C . LEU A 1 106 ? 23.760 24.352 -27.579 1.00 62.41 106 LEU A C 1
ATOM 830 O O . LEU A 1 106 ? 22.736 24.151 -28.225 1.00 62.41 106 LEU A O 1
ATOM 834 N N . GLN A 1 107 ? 24.685 25.218 -27.995 1.00 63.16 107 GLN A N 1
ATOM 835 C CA . GLN A 1 107 ? 24.674 25.802 -29.340 1.00 63.16 107 GLN A CA 1
ATOM 836 C C . GLN A 1 107 ? 25.221 24.820 -30.380 1.00 63.16 107 GLN A C 1
ATOM 838 O O . GLN A 1 107 ? 24.726 24.800 -31.504 1.00 63.16 107 GLN A O 1
ATOM 843 N N . GLU A 1 108 ? 26.224 24.024 -30.005 1.00 72.25 108 GLU A N 1
ATOM 844 C CA . GLU A 1 108 ? 26.828 22.983 -30.844 1.00 72.25 108 GLU A CA 1
ATOM 845 C C . GLU A 1 108 ? 25.910 21.760 -30.988 1.00 72.25 108 GLU A C 1
ATOM 847 O O . GLU A 1 108 ? 25.710 21.286 -32.104 1.00 72.25 108 GLU A O 1
ATOM 852 N N . ASP A 1 109 ? 25.281 21.315 -29.896 1.00 63.44 109 ASP A N 1
ATOM 853 C CA . ASP A 1 109 ? 24.205 20.321 -29.898 1.00 63.44 109 ASP A CA 1
ATOM 854 C C . ASP A 1 109 ? 23.021 20.785 -29.021 1.00 63.44 109 ASP A C 1
ATOM 856 O O . ASP A 1 109 ? 23.020 20.611 -27.796 1.00 63.44 109 ASP A O 1
ATOM 860 N N . PRO A 1 110 ? 21.956 21.332 -29.637 1.00 57.72 110 PRO A N 1
ATOM 861 C CA . PRO A 1 110 ? 20.744 21.748 -28.931 1.00 57.72 110 PRO A CA 1
ATOM 862 C C . PRO A 1 110 ? 20.011 20.630 -28.180 1.00 57.72 110 PRO A C 1
ATOM 864 O O . PRO A 1 110 ? 19.172 20.931 -27.328 1.00 57.72 110 PRO A O 1
ATOM 867 N N . ASN A 1 111 ? 20.297 19.357 -28.479 1.00 59.31 111 ASN A N 1
ATOM 868 C CA . ASN A 1 111 ? 19.704 18.206 -27.800 1.00 59.31 111 ASN A CA 1
ATOM 869 C C . ASN A 1 111 ? 20.587 17.641 -26.679 1.00 59.31 111 ASN A C 1
ATOM 871 O O . ASN A 1 111 ? 20.199 16.639 -26.072 1.00 59.31 111 ASN A O 1
ATOM 875 N N . ASN A 1 112 ? 21.722 18.275 -26.360 1.00 67.56 112 ASN A N 1
ATOM 876 C CA . ASN A 1 112 ? 22.624 17.826 -25.304 1.00 67.56 112 ASN A CA 1
ATOM 877 C C . ASN A 1 112 ? 21.951 17.948 -23.922 1.00 67.56 112 ASN A C 1
ATOM 879 O O . ASN A 1 112 ? 21.995 18.974 -23.231 1.00 67.56 112 ASN A O 1
ATOM 883 N N . SER A 1 113 ? 21.272 16.870 -23.523 1.00 54.25 113 SER A N 1
ATOM 884 C CA . SER A 1 113 ? 20.433 16.832 -22.326 1.00 54.25 113 SER A CA 1
ATOM 885 C C . SER A 1 113 ? 21.229 17.006 -21.037 1.00 54.25 113 SER A C 1
ATOM 887 O O . SER A 1 113 ? 20.682 17.490 -20.043 1.00 54.25 113 SER A O 1
ATOM 889 N N . ASP A 1 114 ? 22.514 16.650 -21.042 1.00 63.94 114 ASP A N 1
ATOM 890 C CA . ASP A 1 114 ? 23.382 16.785 -19.878 1.00 63.94 114 ASP A CA 1
ATOM 891 C C . ASP A 1 114 ? 23.844 18.228 -19.666 1.00 63.94 114 ASP A C 1
ATOM 893 O O . ASP A 1 114 ? 23.751 18.726 -18.539 1.00 63.94 114 ASP A O 1
ATOM 897 N N . ALA A 1 115 ? 24.200 18.953 -20.732 1.00 67.44 115 ALA A N 1
ATOM 898 C CA . ALA A 1 115 ? 24.463 20.391 -20.661 1.00 67.44 115 ALA A CA 1
ATOM 899 C C . ALA A 1 115 ? 23.225 21.166 -20.171 1.00 67.44 115 ALA A C 1
ATOM 901 O O . ALA A 1 115 ? 23.317 22.006 -19.267 1.00 67.44 115 ALA A O 1
ATOM 902 N N . ALA A 1 116 ? 22.036 20.824 -20.684 1.00 56.19 116 ALA A N 1
ATOM 903 C CA . ALA A 1 116 ? 20.772 21.433 -20.264 1.00 56.19 116 ALA A CA 1
ATOM 904 C C . ALA A 1 116 ? 20.444 21.146 -18.788 1.00 56.19 116 ALA A C 1
ATOM 906 O O . ALA A 1 116 ? 20.056 22.046 -18.030 1.00 56.19 116 ALA A O 1
ATOM 907 N N . ARG A 1 117 ? 20.635 19.896 -18.351 1.00 70.00 117 ARG A N 1
ATOM 908 C CA . ARG A 1 117 ? 20.439 19.485 -16.957 1.00 70.00 117 ARG A CA 1
ATOM 909 C C . ARG A 1 117 ? 21.393 20.224 -16.025 1.00 70.00 117 ARG A C 1
ATOM 911 O O . ARG A 1 117 ? 20.947 20.761 -15.009 1.00 70.00 117 ARG A O 1
ATOM 918 N N . ARG A 1 118 ? 22.679 20.314 -16.375 1.00 77.88 118 ARG A N 1
ATOM 919 C CA . ARG A 1 118 ? 23.687 20.975 -15.539 1.00 77.88 118 ARG A CA 1
ATOM 920 C C . ARG A 1 118 ? 23.431 22.472 -15.388 1.00 77.88 118 ARG A C 1
ATOM 922 O O . ARG A 1 118 ? 23.511 22.995 -14.274 1.00 77.88 118 ARG A O 1
ATOM 929 N N . MET A 1 119 ? 23.020 23.143 -16.464 1.00 70.25 119 MET A N 1
ATOM 930 C CA . MET A 1 119 ? 22.570 24.539 -16.425 1.00 70.25 119 MET A CA 1
ATOM 931 C C . MET A 1 119 ? 21.386 24.737 -15.464 1.00 70.25 119 MET A C 1
ATOM 933 O O . MET A 1 119 ? 21.368 25.692 -14.679 1.00 70.25 119 MET A O 1
ATOM 937 N N . SER A 1 120 ? 20.421 23.808 -15.450 1.00 61.00 120 SER A N 1
ATOM 938 C CA . SER A 1 120 ? 19.307 23.843 -14.492 1.00 61.00 120 SER A CA 1
ATOM 939 C C . SER A 1 120 ? 19.771 23.629 -13.046 1.00 61.00 120 SER A C 1
ATOM 941 O O . SER A 1 120 ? 19.331 24.344 -12.147 1.00 61.00 120 SER A O 1
ATOM 943 N N . GLU A 1 121 ? 20.691 22.695 -12.800 1.00 66.44 121 GLU A N 1
ATOM 944 C CA . GLU A 1 121 ? 21.232 22.433 -11.459 1.00 66.44 121 GLU A CA 1
ATOM 945 C C . GLU A 1 121 ? 22.007 23.636 -10.893 1.00 66.44 121 GLU A C 1
ATOM 947 O O . GLU A 1 121 ? 21.860 23.972 -9.712 1.00 66.44 121 GLU A O 1
ATOM 952 N N . ILE A 1 122 ? 22.821 24.307 -11.719 1.00 69.94 122 ILE A N 1
ATOM 953 C CA . ILE A 1 122 ? 23.556 25.525 -11.336 1.00 69.94 122 ILE A 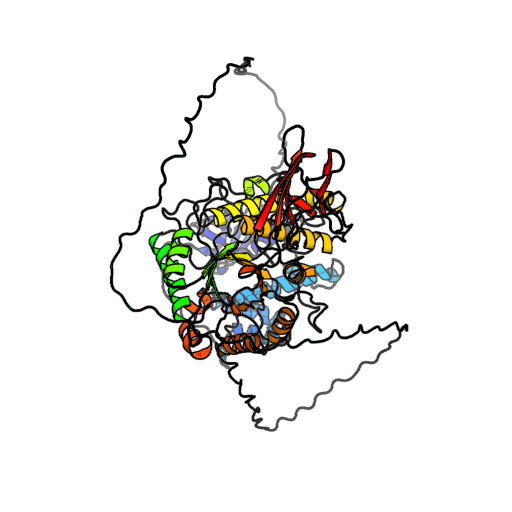CA 1
ATOM 954 C C . ILE A 1 122 ? 22.574 26.636 -10.946 1.00 69.94 122 ILE A C 1
ATOM 956 O O . ILE A 1 122 ? 22.744 27.285 -9.905 1.00 69.94 122 ILE A O 1
ATOM 960 N N . ARG A 1 123 ? 21.507 26.811 -11.733 1.00 57.41 123 ARG A N 1
ATOM 961 C CA . ARG A 1 123 ? 20.431 27.771 -11.458 1.00 57.41 123 ARG A CA 1
ATOM 962 C C . ARG A 1 123 ? 19.749 27.486 -10.120 1.00 57.41 123 ARG A C 1
ATOM 964 O O . ARG A 1 123 ? 19.616 28.386 -9.289 1.00 57.41 123 ARG A O 1
ATOM 971 N N . ASP A 1 124 ? 19.375 26.238 -9.868 1.00 54.94 124 ASP A N 1
ATOM 972 C CA . ASP A 1 124 ? 18.627 25.864 -8.665 1.00 54.94 124 ASP A CA 1
ATOM 973 C C . ASP A 1 124 ? 19.489 25.946 -7.394 1.00 54.94 124 ASP A C 1
ATOM 975 O O . ASP A 1 124 ? 19.021 26.410 -6.347 1.00 54.94 124 ASP A O 1
ATOM 979 N N . LYS A 1 125 ? 20.777 25.580 -7.475 1.00 61.12 125 LYS A N 1
ATOM 980 C CA . LYS A 1 125 ? 21.739 25.753 -6.370 1.00 61.12 125 LYS A CA 1
ATOM 981 C C . LYS A 1 125 ? 21.938 27.228 -6.021 1.00 61.12 125 LYS A C 1
ATOM 983 O O . LYS A 1 125 ? 21.947 27.579 -4.839 1.00 61.12 125 LYS A O 1
ATOM 988 N N . THR A 1 126 ? 22.029 28.091 -7.030 1.00 54.59 126 THR A N 1
ATOM 989 C CA . THR A 1 126 ? 22.166 29.543 -6.846 1.00 54.59 126 THR A CA 1
ATOM 990 C C . THR A 1 126 ? 20.915 30.134 -6.188 1.00 54.59 126 THR A C 1
ATOM 992 O O . THR A 1 126 ? 21.014 30.846 -5.188 1.00 54.59 126 THR A O 1
ATOM 995 N N . LEU A 1 127 ? 19.721 29.745 -6.648 1.00 49.12 127 LEU A N 1
ATOM 996 C CA . LEU A 1 127 ? 18.444 30.168 -6.059 1.00 49.12 127 LEU A CA 1
ATOM 997 C C . LEU A 1 127 ? 18.280 29.711 -4.602 1.00 49.12 127 LEU A C 1
ATOM 999 O O . LEU A 1 127 ? 17.784 30.463 -3.760 1.00 49.12 127 LEU A O 1
ATOM 1003 N N . ASN A 1 128 ? 18.714 28.493 -4.277 1.00 49.91 128 ASN A N 1
ATOM 1004 C CA . ASN A 1 128 ? 18.644 27.971 -2.914 1.00 49.91 128 ASN A CA 1
ATOM 1005 C C . ASN A 1 128 ? 19.648 28.643 -1.966 1.00 49.91 128 ASN A C 1
ATOM 1007 O O . ASN A 1 128 ? 19.331 28.830 -0.790 1.00 49.91 128 ASN A O 1
ATOM 1011 N N . ARG A 1 129 ? 20.820 29.058 -2.463 1.00 48.91 129 ARG A N 1
ATOM 1012 C CA . ARG A 1 129 ? 21.781 29.859 -1.692 1.00 48.91 129 ARG A CA 1
ATOM 1013 C C . ARG A 1 129 ? 21.208 31.236 -1.344 1.00 48.91 129 ARG A C 1
ATOM 1015 O O . ARG A 1 129 ? 21.225 31.623 -0.179 1.00 48.91 129 ARG A O 1
ATOM 1022 N N . ILE A 1 130 ? 20.580 31.903 -2.313 1.00 48.47 130 ILE A N 1
ATOM 1023 C CA . ILE A 1 130 ? 19.915 33.203 -2.116 1.00 48.47 130 ILE A CA 1
ATOM 1024 C C . ILE A 1 130 ? 18.795 33.110 -1.065 1.00 48.47 130 ILE A C 1
ATOM 1026 O O . ILE A 1 130 ? 18.665 33.982 -0.207 1.00 48.47 130 ILE A O 1
ATOM 1030 N N . ARG A 1 131 ? 18.008 32.024 -1.074 1.00 49.56 131 ARG A N 1
ATOM 1031 C CA . ARG A 1 131 ? 16.960 31.777 -0.063 1.00 49.56 131 ARG A CA 1
ATOM 1032 C C . ARG A 1 131 ? 17.513 31.603 1.352 1.00 49.56 131 ARG A C 1
ATOM 1034 O O . ARG A 1 131 ? 16.809 31.916 2.307 1.00 49.56 131 ARG A O 1
ATOM 1041 N N . ARG A 1 132 ? 18.738 31.090 1.480 1.00 50.25 132 ARG A N 1
ATOM 1042 C CA . ARG A 1 132 ? 19.386 30.806 2.765 1.00 50.25 132 ARG A CA 1
ATOM 1043 C C . ARG A 1 132 ? 20.058 32.043 3.368 1.00 50.25 132 ARG A C 1
ATOM 1045 O O . ARG A 1 132 ? 20.046 32.189 4.583 1.00 50.25 132 ARG A O 1
ATOM 1052 N N . GLU A 1 133 ? 20.625 32.917 2.537 1.00 48.16 133 GLU A N 1
ATOM 1053 C CA . GLU A 1 133 ? 21.433 34.067 2.983 1.00 48.16 133 GLU A CA 1
ATOM 1054 C C . GLU A 1 133 ? 20.616 35.364 3.202 1.00 48.16 133 GLU A C 1
ATOM 1056 O O . GLU A 1 133 ? 21.068 36.268 3.905 1.00 48.16 133 GLU A O 1
ATOM 1061 N N . GLY A 1 134 ? 19.382 35.454 2.684 1.00 47.06 134 GLY A N 1
ATOM 1062 C CA . GLY A 1 134 ? 18.462 36.568 2.963 1.00 47.06 134 GLY A CA 1
ATOM 1063 C C . GLY A 1 134 ? 18.916 37.940 2.427 1.00 47.06 134 GLY A C 1
ATOM 1064 O O . GLY A 1 134 ? 19.918 38.071 1.732 1.00 47.06 134 GLY A O 1
ATOM 1065 N N . ALA A 1 135 ? 18.150 38.998 2.727 1.00 42.72 135 ALA A N 1
ATOM 1066 C CA . ALA A 1 135 ? 18.312 40.330 2.121 1.00 42.72 135 ALA A CA 1
ATOM 1067 C C . ALA A 1 135 ? 19.646 41.045 2.432 1.00 42.72 135 ALA A C 1
ATOM 1069 O O . ALA A 1 135 ? 20.039 41.941 1.686 1.00 42.72 135 ALA A O 1
ATOM 1070 N N . GLU A 1 136 ? 20.345 40.662 3.504 1.00 42.81 136 GLU A N 1
ATOM 1071 C CA . GLU A 1 136 ? 21.664 41.216 3.843 1.00 42.81 136 GLU A CA 1
ATOM 1072 C C . GLU A 1 136 ? 22.801 40.551 3.052 1.00 42.81 136 GLU A C 1
ATOM 1074 O O . GLU A 1 136 ? 23.723 41.250 2.638 1.00 42.81 136 GLU A O 1
ATOM 1079 N N . GLY A 1 137 ? 22.693 39.255 2.723 1.00 44.62 137 GLY A N 1
ATOM 1080 C CA . GLY A 1 137 ? 23.634 38.572 1.822 1.00 44.62 137 GLY A CA 1
ATOM 1081 C C . GLY A 1 137 ? 23.584 39.099 0.382 1.00 44.62 137 GLY A C 1
ATOM 1082 O O . GLY A 1 137 ? 24.594 39.118 -0.315 1.00 44.62 137 GLY A O 1
ATOM 1083 N N . ILE A 1 138 ? 22.432 39.636 -0.038 1.00 43.56 138 ILE A N 1
ATOM 1084 C CA . ILE A 1 138 ? 22.225 40.233 -1.370 1.00 43.56 138 ILE A CA 1
ATOM 1085 C C . ILE A 1 138 ? 23.036 41.528 -1.564 1.00 43.56 138 ILE A C 1
ATOM 1087 O O . ILE A 1 138 ? 23.391 41.856 -2.690 1.00 43.56 138 ILE A O 1
ATOM 1091 N N . LYS A 1 139 ? 23.390 42.258 -0.494 1.00 39.81 139 LYS A N 1
ATOM 1092 C CA . LYS A 1 139 ? 24.216 43.479 -0.602 1.00 39.81 139 LYS A CA 1
ATOM 1093 C C . LYS A 1 139 ? 25.692 43.201 -0.912 1.00 39.81 139 LYS A C 1
ATOM 1095 O O . LYS A 1 139 ? 26.399 44.128 -1.291 1.00 39.81 139 LYS A O 1
ATOM 1100 N N . ALA A 1 140 ? 26.149 41.961 -0.737 1.00 42.44 140 ALA A N 1
ATOM 1101 C CA . ALA A 1 140 ? 27.510 41.532 -1.062 1.00 42.44 140 ALA A CA 1
ATOM 1102 C C . ALA A 1 140 ? 27.632 40.944 -2.482 1.00 42.44 140 ALA A C 1
ATOM 1104 O O . ALA A 1 140 ? 28.726 40.564 -2.893 1.00 42.44 140 ALA A O 1
ATOM 1105 N N . LEU A 1 141 ? 26.522 40.856 -3.218 1.00 44.12 141 LEU A N 1
ATOM 1106 C CA . LEU A 1 141 ? 26.480 40.358 -4.588 1.00 44.12 141 LEU A CA 1
ATOM 1107 C C . LEU A 1 141 ? 26.770 41.500 -5.569 1.00 44.12 141 LEU A C 1
ATOM 1109 O O . LEU A 1 141 ? 26.257 42.610 -5.416 1.00 44.12 141 LEU A O 1
ATOM 1113 N N . SER A 1 142 ? 27.620 41.233 -6.561 1.00 43.81 142 SER A N 1
ATOM 1114 C CA . SER A 1 142 ? 27.978 42.217 -7.584 1.00 43.81 142 SER A CA 1
ATOM 1115 C C . SER A 1 142 ? 26.770 42.536 -8.476 1.00 43.81 142 SER A C 1
ATOM 1117 O O . SER A 1 142 ? 25.815 41.762 -8.549 1.00 43.81 142 SER A O 1
ATOM 1119 N N . GLU A 1 143 ? 26.791 43.669 -9.185 1.00 37.88 143 GLU A N 1
ATOM 1120 C CA . GLU A 1 143 ? 25.690 44.107 -10.065 1.00 37.88 143 GLU A CA 1
ATOM 1121 C C . GLU A 1 143 ? 25.304 43.048 -11.127 1.00 37.88 143 GLU A C 1
ATOM 1123 O O . GLU A 1 143 ? 24.166 43.026 -11.596 1.00 37.88 143 GLU A O 1
ATOM 1128 N N . GLN A 1 144 ? 26.214 42.116 -11.442 1.00 37.66 144 GLN A N 1
ATOM 1129 C CA . GLN A 1 144 ? 25.986 40.982 -12.346 1.00 37.66 144 GLN A CA 1
ATOM 1130 C C . GLN A 1 144 ? 25.238 39.801 -11.695 1.00 37.66 144 GLN A C 1
ATOM 1132 O O . GLN A 1 144 ? 24.477 39.116 -12.374 1.00 37.66 144 GLN A O 1
ATOM 1137 N N . ASP A 1 145 ? 25.347 39.602 -10.380 1.00 37.94 145 ASP A N 1
ATOM 1138 C CA . ASP A 1 145 ? 24.669 38.520 -9.643 1.00 37.94 145 ASP A CA 1
ATOM 1139 C C . ASP A 1 145 ? 23.183 38.834 -9.362 1.00 37.94 145 ASP A C 1
ATOM 1141 O O . ASP A 1 145 ? 22.358 37.942 -9.150 1.00 37.94 145 ASP A O 1
ATOM 1145 N N . VAL A 1 146 ? 22.808 40.118 -9.401 1.00 38.31 146 VAL A N 1
ATOM 1146 C CA . VAL A 1 146 ? 21.425 40.588 -9.203 1.00 38.31 146 VAL A CA 1
ATOM 1147 C C . VAL A 1 146 ? 20.534 40.273 -10.416 1.00 38.31 146 VAL A C 1
ATOM 1149 O O . VAL A 1 146 ? 19.323 40.080 -10.251 1.00 38.31 146 VAL A O 1
ATOM 1152 N N . ILE A 1 147 ? 21.119 40.140 -11.615 1.00 38.69 147 ILE A N 1
ATOM 1153 C CA . ILE A 1 147 ? 20.419 39.889 -12.892 1.00 38.69 147 ILE A CA 1
ATOM 1154 C C . ILE A 1 147 ? 19.651 38.552 -12.881 1.00 38.69 147 ILE A C 1
ATOM 1156 O O . ILE A 1 147 ? 18.609 38.430 -13.522 1.00 38.69 147 ILE A O 1
ATOM 1160 N N . LEU A 1 148 ? 20.075 37.581 -12.070 1.00 39.03 148 LEU A N 1
ATOM 1161 C CA . LEU A 1 148 ? 19.453 36.255 -11.961 1.00 39.03 148 LEU A CA 1
ATOM 1162 C C . LEU A 1 148 ? 18.277 36.164 -10.958 1.00 39.03 148 LEU A C 1
ATOM 1164 O O . LEU A 1 148 ? 17.720 35.082 -10.771 1.00 39.03 148 LEU A O 1
ATOM 1168 N N . SER A 1 149 ? 17.876 37.257 -10.288 1.00 39.75 149 SER A N 1
ATOM 1169 C CA . SER A 1 149 ? 17.186 37.161 -8.982 1.00 39.75 149 SER A CA 1
ATOM 1170 C C . SER A 1 149 ? 15.699 37.564 -8.867 1.00 39.75 149 SER A C 1
ATOM 1172 O O . SER A 1 149 ? 15.176 37.530 -7.752 1.00 39.75 149 SER A O 1
ATOM 1174 N N . VAL A 1 150 ? 14.938 37.899 -9.926 1.00 32.19 150 VAL A N 1
ATOM 1175 C CA . VAL A 1 150 ? 13.532 38.357 -9.733 1.00 32.19 150 VAL A CA 1
ATOM 1176 C C . VAL A 1 150 ? 12.510 37.723 -10.684 1.00 32.19 150 VAL A C 1
ATOM 1178 O O . VAL A 1 150 ? 12.173 38.281 -11.722 1.00 32.19 150 VAL A O 1
ATOM 1181 N N . ALA A 1 151 ? 11.892 36.619 -10.252 1.00 33.34 151 ALA A N 1
ATOM 1182 C CA . ALA A 1 151 ? 10.677 36.070 -10.865 1.00 33.34 151 ALA A CA 1
ATOM 1183 C C . ALA A 1 151 ? 9.691 35.553 -9.800 1.00 33.34 151 ALA A C 1
ATOM 1185 O O . ALA A 1 151 ? 9.610 34.357 -9.538 1.00 33.34 151 ALA A O 1
ATOM 1186 N N . ARG A 1 152 ? 8.936 36.462 -9.154 1.00 35.22 152 ARG A N 1
ATOM 1187 C CA . ARG A 1 152 ? 7.628 36.112 -8.540 1.00 35.22 152 ARG A CA 1
ATOM 1188 C C . ARG A 1 152 ? 6.690 37.265 -8.146 1.00 35.22 152 ARG A C 1
ATOM 1190 O O . ARG A 1 152 ? 5.706 37.020 -7.458 1.00 35.22 152 ARG A O 1
ATOM 1197 N N . ARG A 1 153 ? 6.927 38.518 -8.559 1.00 33.56 153 ARG A N 1
ATOM 1198 C CA . ARG A 1 153 ? 6.017 39.649 -8.238 1.00 33.56 153 ARG A CA 1
ATOM 1199 C C . ARG A 1 153 ? 5.442 40.383 -9.456 1.00 33.56 153 ARG A C 1
ATOM 1201 O O . ARG A 1 153 ? 5.123 41.563 -9.353 1.00 33.56 153 ARG A O 1
ATOM 1208 N N . ALA A 1 154 ? 5.282 39.702 -10.591 1.00 29.89 154 ALA A N 1
ATOM 1209 C CA . ALA A 1 154 ? 4.639 40.277 -11.781 1.00 29.89 154 ALA A CA 1
ATOM 1210 C C . ALA A 1 154 ? 3.281 39.643 -12.145 1.00 29.89 154 ALA A C 1
ATOM 1212 O O . ALA A 1 154 ? 2.530 40.241 -12.906 1.00 29.89 154 ALA A O 1
ATOM 1213 N N . ASP A 1 155 ? 2.913 38.502 -11.556 1.00 31.61 155 ASP A N 1
ATOM 1214 C CA . ASP A 1 155 ? 1.711 37.763 -11.978 1.00 31.61 155 ASP A CA 1
ATOM 1215 C C . ASP A 1 155 ? 0.398 38.316 -11.378 1.00 31.61 155 ASP A C 1
ATOM 1217 O O . ASP A 1 155 ? -0.695 38.111 -11.897 1.00 31.61 155 ASP A O 1
ATOM 1221 N N . THR A 1 156 ? 0.482 39.111 -10.305 1.00 30.70 156 THR A N 1
ATOM 1222 C CA . THR A 1 156 ? -0.703 39.713 -9.659 1.00 30.70 156 THR A CA 1
ATOM 1223 C C . THR A 1 156 ? -1.095 41.076 -10.249 1.00 30.70 156 THR A C 1
ATOM 1225 O O . THR A 1 156 ? -2.166 41.588 -9.942 1.00 30.70 156 THR A O 1
ATOM 1228 N N . ALA A 1 157 ? -0.270 41.684 -11.110 1.00 28.72 157 ALA A N 1
ATOM 1229 C CA . ALA A 1 157 ? -0.513 43.038 -11.630 1.00 28.72 157 ALA A CA 1
ATOM 1230 C C . ALA A 1 157 ? -1.046 43.090 -13.077 1.00 28.72 157 ALA A C 1
ATOM 1232 O O . ALA A 1 157 ? -1.401 44.173 -13.536 1.00 28.72 157 ALA A O 1
ATOM 1233 N N . LEU A 1 158 ? -1.137 41.950 -13.775 1.00 30.06 158 LEU A N 1
ATOM 1234 C CA . LEU A 1 158 ? -1.658 41.849 -15.150 1.00 30.06 158 LEU A CA 1
ATOM 1235 C C . LEU A 1 158 ? -3.074 41.245 -15.243 1.00 30.06 158 LEU A C 1
ATOM 1237 O O . LEU A 1 158 ? -3.629 41.160 -16.332 1.00 30.06 158 LEU A O 1
ATOM 1241 N N . LYS A 1 159 ? -3.700 40.890 -14.110 1.00 32.16 159 LYS A N 1
ATOM 1242 C CA . LYS A 1 159 ? -5.087 40.376 -14.041 1.00 32.16 159 LYS A CA 1
ATOM 1243 C C . LYS A 1 159 ? -6.110 41.366 -13.459 1.00 32.16 159 LYS A C 1
ATOM 1245 O O . LYS A 1 159 ? -7.179 40.951 -13.024 1.00 32.16 159 LYS A O 1
ATOM 1250 N N . GLN A 1 160 ? -5.825 42.670 -13.453 1.00 28.84 160 GLN A N 1
ATOM 1251 C CA . GLN A 1 160 ? -6.842 43.688 -13.152 1.00 28.84 160 GLN A CA 1
ATOM 1252 C C . GLN A 1 160 ? -7.120 44.555 -14.386 1.00 28.84 160 GLN A C 1
ATOM 1254 O O . GLN A 1 160 ? -6.203 45.242 -14.841 1.00 28.84 160 GLN A O 1
ATOM 1259 N N . PRO A 1 161 ? -8.355 44.588 -14.922 1.00 29.36 161 PRO A N 1
ATOM 1260 C CA . PRO A 1 161 ? -8.724 45.604 -15.895 1.00 29.36 161 PRO A CA 1
ATOM 1261 C C . PRO A 1 161 ? -8.716 46.979 -15.214 1.00 29.36 161 PRO A C 1
ATOM 1263 O O . PRO A 1 161 ? -9.295 47.172 -14.142 1.00 29.36 161 PRO A O 1
ATOM 1266 N N . ALA A 1 162 ? -8.035 47.943 -15.833 1.00 29.56 162 ALA A N 1
ATOM 1267 C CA . ALA A 1 162 ? -8.032 49.326 -15.386 1.00 29.56 162 ALA A CA 1
ATOM 1268 C C . ALA A 1 162 ? -9.455 49.905 -15.464 1.00 29.56 162 ALA A C 1
ATOM 1270 O O . ALA A 1 162 ? -10.066 49.942 -16.530 1.00 29.56 162 ALA A O 1
ATOM 1271 N N . ARG A 1 163 ? -9.964 50.410 -14.333 1.00 30.08 163 ARG A N 1
ATOM 1272 C CA . ARG A 1 163 ? -11.058 51.387 -14.311 1.00 30.08 163 ARG A CA 1
ATOM 1273 C C . ARG A 1 163 ? -10.601 52.630 -15.077 1.00 30.08 163 ARG A C 1
ATOM 1275 O O . ARG A 1 163 ? -9.850 53.441 -14.541 1.00 30.08 163 ARG A O 1
ATOM 1282 N N . GLY A 1 164 ? -11.049 52.769 -16.319 1.00 28.31 164 GLY A N 1
ATOM 1283 C CA . GLY A 1 164 ? -10.994 54.018 -17.064 1.00 28.31 164 GLY A CA 1
ATOM 1284 C C . GLY A 1 164 ? -12.212 54.868 -16.729 1.00 28.31 164 GLY A C 1
ATOM 1285 O O . GLY A 1 164 ? -13.331 54.545 -17.112 1.00 28.31 164 GLY A O 1
ATOM 1286 N N . SER A 1 165 ? -11.987 55.950 -15.994 1.00 28.61 165 SER A N 1
ATOM 1287 C CA . SER A 1 165 ? -12.895 57.088 -15.912 1.00 28.61 165 SER A CA 1
ATOM 1288 C C . SER A 1 165 ? -13.073 57.717 -17.296 1.00 28.61 165 SER A C 1
ATOM 1290 O O . SER A 1 165 ? -12.094 58.151 -17.906 1.00 28.61 165 SER A O 1
ATOM 1292 N N . THR A 1 166 ? -14.309 57.840 -17.772 1.00 27.11 166 THR A N 1
ATOM 1293 C CA . THR A 1 166 ? -14.649 58.806 -18.822 1.00 27.11 166 THR A CA 1
ATOM 1294 C C . THR A 1 166 ? -15.935 59.529 -18.435 1.00 27.11 166 THR A C 1
ATOM 1296 O O . THR A 1 166 ? -16.826 58.955 -17.813 1.00 27.11 166 THR A O 1
ATOM 1299 N N . LEU A 1 167 ? -15.922 60.832 -18.708 1.00 24.08 167 LEU A N 1
ATOM 1300 C CA . LEU A 1 167 ? -16.839 61.873 -18.259 1.00 24.08 167 LEU A CA 1
ATOM 1301 C C . LEU A 1 167 ? -18.328 61.593 -18.525 1.00 24.08 167 LEU A C 1
ATOM 1303 O O . LEU A 1 167 ? -18.702 60.970 -19.513 1.00 24.08 167 LEU A O 1
ATOM 1307 N N . VAL A 1 168 ? -19.163 62.144 -17.643 1.00 28.62 168 VAL A N 1
ATOM 1308 C CA . VAL A 1 168 ? -20.633 62.150 -17.700 1.00 28.62 168 VAL A CA 1
ATOM 1309 C C . VAL A 1 168 ? -21.155 63.174 -18.720 1.00 28.62 168 VAL A C 1
ATOM 1311 O O . VAL A 1 168 ? -20.717 64.322 -18.696 1.00 28.62 168 VAL A O 1
ATOM 1314 N N . ALA A 1 169 ? -22.165 62.789 -19.512 1.00 22.97 169 ALA A N 1
ATOM 1315 C CA . ALA A 1 169 ? -23.230 63.649 -20.064 1.00 22.97 169 ALA A CA 1
ATOM 1316 C C . ALA A 1 169 ? -24.469 62.776 -20.443 1.00 22.97 169 ALA A C 1
ATOM 1318 O O . ALA A 1 169 ? -24.304 61.569 -20.599 1.00 22.97 169 ALA A O 1
ATOM 1319 N N . PRO A 1 170 ? -25.707 63.321 -20.496 1.00 27.06 170 PRO A N 1
ATOM 1320 C CA . PRO A 1 170 ? -26.868 62.752 -19.792 1.00 27.06 170 PRO A CA 1
ATOM 1321 C C . PRO A 1 170 ? -27.853 61.875 -20.603 1.00 27.06 170 PRO A C 1
ATOM 1323 O O . PRO A 1 170 ? -27.866 61.854 -21.827 1.00 27.06 170 PRO A O 1
ATOM 1326 N N . LEU A 1 171 ? -28.701 61.191 -19.820 1.00 30.34 171 LEU A N 1
ATOM 1327 C CA . LEU A 1 171 ? -29.843 60.298 -20.097 1.00 30.34 171 LEU A CA 1
ATOM 1328 C C . LEU A 1 171 ? -30.790 60.642 -21.269 1.00 30.34 171 LEU A C 1
ATOM 1330 O O . LEU A 1 171 ? -31.230 61.782 -21.396 1.00 30.34 171 LEU A O 1
ATOM 1334 N N . ALA A 1 172 ? -31.294 59.588 -21.932 1.00 24.00 172 ALA A N 1
ATOM 1335 C CA . ALA A 1 172 ? -32.713 59.421 -22.292 1.00 24.00 172 ALA A CA 1
ATOM 1336 C C . ALA A 1 172 ? -33.091 57.911 -22.364 1.00 24.00 172 ALA A C 1
ATOM 1338 O O . ALA A 1 172 ? -32.221 57.098 -22.676 1.00 24.00 172 ALA A O 1
ATOM 1339 N N . PRO A 1 173 ? -34.337 57.514 -22.019 1.00 36.06 173 PRO A N 1
ATOM 1340 C CA . PRO A 1 173 ? -34.695 56.159 -21.568 1.00 36.06 173 PRO A CA 1
ATOM 1341 C C . PRO A 1 173 ? -35.367 55.307 -22.659 1.00 36.06 173 PRO A C 1
ATOM 1343 O O . PRO A 1 173 ? -35.917 55.892 -23.579 1.00 36.06 173 PRO A O 1
ATOM 1346 N N . LEU A 1 174 ? -35.374 53.967 -22.514 1.00 23.88 174 LEU A N 1
ATOM 1347 C CA . LEU A 1 174 ? -36.319 52.949 -23.065 1.00 23.88 174 LEU A CA 1
ATOM 1348 C C . LEU A 1 174 ? -35.591 51.579 -23.082 1.00 23.88 174 LEU A C 1
ATOM 1350 O O . LEU A 1 174 ? -34.437 51.533 -23.481 1.00 23.88 174 LEU A O 1
ATOM 1354 N N . ALA A 1 175 ? -36.118 50.407 -22.721 1.00 23.98 175 ALA A N 1
ATOM 1355 C CA . ALA A 1 175 ? -37.349 49.934 -22.092 1.00 23.98 175 ALA A CA 1
ATOM 1356 C C . ALA A 1 175 ? -37.033 48.526 -21.518 1.00 23.98 175 ALA A C 1
ATOM 1358 O O . ALA A 1 175 ? -36.261 47.780 -22.121 1.00 23.98 175 ALA A O 1
ATOM 1359 N N . LEU A 1 176 ? -37.598 48.157 -20.365 1.00 30.70 176 LEU A N 1
ATOM 1360 C CA . LEU A 1 176 ? -37.436 46.823 -19.760 1.00 30.70 176 LEU A CA 1
ATOM 1361 C C . LEU A 1 176 ? -38.363 45.793 -20.433 1.00 30.70 176 LEU A C 1
ATOM 1363 O O . LEU A 1 176 ? -39.557 46.078 -20.546 1.00 30.70 176 LEU A O 1
ATOM 1367 N N . PRO A 1 177 ? -37.890 44.579 -20.778 1.00 27.86 177 PRO A N 1
ATOM 1368 C CA . PRO A 1 177 ? -38.758 43.420 -20.927 1.00 27.86 177 PRO A CA 1
ATOM 1369 C C . PRO A 1 177 ? -38.915 42.659 -19.589 1.00 27.86 177 PRO A C 1
ATOM 1371 O O . PRO A 1 177 ? -38.060 42.767 -18.706 1.00 27.86 177 PRO A O 1
ATOM 1374 N N . PRO A 1 178 ? -40.038 41.940 -19.408 1.00 29.50 178 PRO A N 1
ATOM 1375 C CA . PRO A 1 178 ? -40.611 41.643 -18.098 1.00 29.50 178 PRO A CA 1
ATOM 1376 C C . PRO A 1 178 ? -40.006 40.423 -17.395 1.00 29.50 178 PRO A C 1
ATOM 1378 O O . PRO A 1 178 ? -39.490 39.494 -18.014 1.00 29.50 178 PRO A O 1
ATOM 1381 N N . ALA A 1 179 ? -40.148 40.433 -16.068 1.00 31.28 179 ALA A N 1
ATOM 1382 C CA . ALA A 1 179 ? -39.852 39.326 -15.171 1.00 31.28 179 ALA A CA 1
ATOM 1383 C C . ALA A 1 179 ? -40.768 38.117 -15.431 1.00 31.28 179 ALA A C 1
ATOM 1385 O O . ALA A 1 179 ? -41.979 38.268 -15.603 1.00 31.28 179 ALA A O 1
ATOM 1386 N N . ILE A 1 180 ? -40.186 36.918 -15.396 1.00 31.69 180 ILE A N 1
ATOM 1387 C CA . ILE A 1 180 ? -40.923 35.651 -15.394 1.00 31.69 180 ILE A CA 1
ATOM 1388 C C . ILE A 1 180 ? -41.291 35.310 -13.932 1.00 31.69 180 ILE A C 1
ATOM 1390 O O . ILE A 1 180 ? -40.426 35.416 -13.059 1.00 31.69 180 ILE A O 1
ATOM 1394 N N . PRO A 1 181 ? -42.560 34.958 -13.639 1.00 30.83 181 PRO A N 1
ATOM 1395 C CA . PRO A 1 181 ? -43.094 34.838 -12.280 1.00 30.83 181 PRO A CA 1
ATOM 1396 C C . PRO A 1 181 ? -42.773 33.488 -11.607 1.00 30.83 181 PRO A C 1
ATOM 1398 O O . PRO A 1 181 ? -42.463 32.517 -12.298 1.00 30.83 181 PRO A O 1
ATOM 1401 N N . PRO A 1 182 ? -42.901 33.392 -10.267 1.00 38.28 182 PRO A N 1
ATOM 1402 C CA . PRO A 1 182 ? -42.760 32.143 -9.532 1.00 38.28 182 PRO A CA 1
ATOM 1403 C C . PRO A 1 182 ? -44.105 31.408 -9.422 1.00 38.28 182 PRO A C 1
ATOM 1405 O O . PRO A 1 182 ? -45.147 32.019 -9.190 1.00 38.28 182 PRO A O 1
ATOM 1408 N N . ALA A 1 183 ? -44.072 30.085 -9.524 1.00 28.61 183 ALA A N 1
ATOM 1409 C CA . ALA A 1 183 ? -45.169 29.182 -9.176 1.00 28.61 183 ALA A CA 1
ATOM 1410 C C . ALA A 1 183 ? -44.578 27.769 -9.018 1.00 28.61 183 ALA A C 1
ATOM 1412 O O . ALA A 1 183 ? -43.671 27.412 -9.758 1.00 28.61 183 ALA A O 1
ATOM 1413 N N . SER A 1 184 ? -45.002 26.888 -8.117 1.00 28.28 184 SER A N 1
ATOM 1414 C CA . SER A 1 184 ? -45.940 26.948 -6.992 1.00 28.28 184 SER A CA 1
ATOM 1415 C C . SER A 1 184 ? -45.824 25.605 -6.254 1.00 28.28 184 SER A C 1
ATOM 1417 O O . SER A 1 184 ? -45.440 24.595 -6.839 1.00 28.28 184 SER A O 1
ATOM 1419 N N . THR A 1 185 ? -46.154 25.602 -4.969 1.00 29.44 185 THR A N 1
ATOM 1420 C CA . THR A 1 185 ? -46.190 24.448 -4.060 1.00 29.44 185 THR A CA 1
ATOM 1421 C C . THR A 1 185 ? -47.117 23.317 -4.521 1.00 29.44 185 THR A C 1
ATOM 1423 O O . THR A 1 185 ? -48.301 23.573 -4.735 1.00 29.44 185 THR A O 1
ATOM 1426 N N . VAL A 1 186 ? -46.623 22.071 -4.530 1.00 26.52 186 VAL A N 1
ATOM 1427 C CA . VAL A 1 186 ? -47.425 20.833 -4.421 1.00 26.52 186 VAL A CA 1
ATOM 1428 C C . VAL A 1 186 ? -46.618 19.795 -3.619 1.00 26.52 186 VAL A C 1
ATOM 1430 O O . VAL A 1 186 ? -45.470 19.520 -3.959 1.00 26.52 186 VAL A O 1
ATOM 1433 N N . SER A 1 187 ? -47.208 19.239 -2.555 1.00 27.23 187 SER A N 1
ATOM 1434 C CA . SER A 1 187 ? -46.686 18.088 -1.788 1.00 27.23 187 SER A CA 1
ATOM 1435 C C . SER A 1 187 ? -47.429 16.787 -2.181 1.00 27.23 187 SER A C 1
ATOM 1437 O O . SER A 1 187 ? -48.372 16.846 -2.968 1.00 27.23 187 SER A O 1
ATOM 1439 N N . PRO A 1 188 ? -47.010 15.609 -1.682 1.00 37.03 188 PRO A N 1
ATOM 1440 C CA . PRO A 1 188 ? -46.460 14.504 -2.460 1.00 37.03 188 PRO A CA 1
ATOM 1441 C C . PRO A 1 188 ? -47.507 13.447 -2.870 1.00 37.03 188 PRO A C 1
ATOM 1443 O O . PRO A 1 188 ? -48.471 13.197 -2.149 1.00 37.03 188 PRO A O 1
ATOM 1446 N N . SER A 1 189 ? -47.267 12.745 -3.979 1.00 27.16 189 SER A N 1
ATOM 1447 C CA . SER A 1 189 ? -47.944 11.481 -4.293 1.00 27.16 189 SER A CA 1
ATOM 1448 C C . SER A 1 189 ? -46.945 10.328 -4.242 1.00 27.16 189 SER A C 1
ATOM 1450 O O . SER A 1 189 ? -45.885 10.382 -4.863 1.00 27.16 189 SER A O 1
ATOM 1452 N N . ASN A 1 190 ? -47.316 9.321 -3.456 1.00 33.75 190 ASN A N 1
ATOM 1453 C CA . ASN A 1 190 ? -46.677 8.021 -3.308 1.00 33.75 190 ASN A CA 1
ATOM 1454 C C . ASN A 1 190 ? -46.488 7.280 -4.644 1.00 33.75 190 ASN A C 1
ATOM 1456 O O . ASN A 1 190 ? -47.201 7.546 -5.606 1.00 33.75 190 ASN A O 1
ATOM 1460 N N . GLU A 1 191 ? -45.605 6.275 -4.579 1.00 28.86 191 GLU A N 1
ATOM 1461 C CA . GLU A 1 191 ? -45.340 5.175 -5.527 1.00 28.86 191 GLU A CA 1
ATOM 1462 C C . GLU A 1 191 ? -44.096 5.341 -6.419 1.00 28.86 191 GLU A C 1
ATOM 1464 O O . GLU A 1 191 ? -44.132 5.867 -7.527 1.00 28.86 191 GLU A O 1
ATOM 1469 N N . MET A 1 192 ? -42.973 4.795 -5.931 1.00 32.44 192 MET A N 1
ATOM 1470 C CA . MET A 1 192 ? -41.920 4.266 -6.801 1.00 32.44 192 MET A CA 1
ATOM 1471 C C . MET A 1 192 ? -42.308 2.851 -7.261 1.00 32.44 192 MET A C 1
ATOM 1473 O O . MET A 1 192 ? -42.791 2.071 -6.436 1.00 32.44 192 MET A O 1
ATOM 1477 N N . PRO A 1 193 ? -42.062 2.475 -8.528 1.00 30.41 193 PRO A N 1
ATOM 1478 C CA . PRO A 1 193 ? -42.251 1.105 -8.985 1.00 30.41 193 PRO A CA 1
ATOM 1479 C C . PRO A 1 193 ? -41.211 0.180 -8.339 1.00 30.41 193 PRO A C 1
ATOM 1481 O O . PRO A 1 193 ? -40.008 0.445 -8.362 1.00 30.41 193 PRO A O 1
ATOM 1484 N N . SER A 1 194 ? -41.691 -0.912 -7.749 1.00 31.84 194 SER A N 1
ATOM 1485 C CA . SER A 1 194 ? -40.876 -1.980 -7.179 1.00 31.84 194 SER A CA 1
ATOM 1486 C C . SER A 1 194 ? -40.114 -2.740 -8.270 1.00 31.84 194 SER A C 1
ATOM 1488 O O . SER A 1 194 ? -40.675 -3.158 -9.282 1.00 31.84 194 SER A O 1
ATOM 1490 N N . LEU A 1 195 ? -38.819 -2.954 -8.038 1.00 36.72 195 LEU A N 1
ATOM 1491 C CA . LEU A 1 195 ? -38.030 -3.955 -8.754 1.00 36.72 195 LEU A CA 1
ATOM 1492 C C . LEU A 1 195 ? -38.495 -5.361 -8.324 1.00 36.72 195 LEU A C 1
ATOM 1494 O O . LEU A 1 195 ? -38.772 -5.563 -7.137 1.00 36.72 195 LEU A O 1
ATOM 1498 N N . PRO A 1 196 ? -38.592 -6.341 -9.240 1.00 33.22 196 PRO A N 1
ATOM 1499 C CA . PRO A 1 196 ? -38.995 -7.694 -8.878 1.00 33.22 196 PRO A CA 1
ATOM 1500 C C . PRO A 1 196 ? -37.895 -8.393 -8.054 1.00 33.22 196 PRO A C 1
ATOM 1502 O O . PRO A 1 196 ? -36.707 -8.134 -8.270 1.00 33.22 196 PRO A O 1
ATOM 1505 N N . PRO A 1 197 ? -38.258 -9.291 -7.119 1.00 33.91 197 PRO A N 1
ATOM 1506 C CA . PRO A 1 197 ? -37.292 -10.009 -6.298 1.00 33.91 197 PRO A CA 1
ATOM 1507 C C . PRO A 1 197 ? -36.471 -10.999 -7.135 1.00 33.91 197 PRO A C 1
ATOM 1509 O O . PRO A 1 197 ? -37.010 -11.767 -7.933 1.00 33.91 197 PRO A O 1
ATOM 1512 N N . ILE A 1 198 ? -35.155 -10.996 -6.915 1.00 35.88 198 ILE A N 1
ATOM 1513 C CA . ILE A 1 198 ? -34.224 -11.988 -7.458 1.00 35.88 198 ILE A CA 1
ATOM 1514 C C . ILE A 1 198 ? -34.479 -13.318 -6.741 1.00 35.88 198 ILE A C 1
ATOM 1516 O O . ILE A 1 198 ? -34.340 -13.416 -5.523 1.00 35.88 198 ILE A O 1
ATOM 1520 N N . ASN A 1 199 ? -34.870 -14.335 -7.506 1.00 29.38 199 ASN A N 1
ATOM 1521 C CA . ASN A 1 199 ? -35.043 -15.699 -7.026 1.00 29.38 199 ASN A CA 1
ATOM 1522 C C . ASN A 1 199 ? -33.662 -16.373 -6.894 1.00 29.38 199 ASN A C 1
ATOM 1524 O O . ASN A 1 199 ? -32.944 -16.496 -7.885 1.00 29.38 199 ASN A O 1
ATOM 1528 N N . LEU A 1 200 ? -33.283 -16.767 -5.675 1.00 34.53 200 LEU A N 1
ATOM 1529 C CA . LEU A 1 200 ? -31.972 -17.345 -5.334 1.00 34.53 200 LEU A CA 1
ATOM 1530 C C . LEU A 1 200 ? -31.919 -18.883 -5.409 1.00 34.53 200 LEU A C 1
ATOM 1532 O O . LEU A 1 200 ? -30.923 -19.481 -5.013 1.00 34.53 200 LEU A O 1
ATOM 1536 N N . GLU A 1 201 ? -32.932 -19.543 -5.964 1.00 32.03 201 GLU A N 1
ATOM 1537 C CA . GLU A 1 201 ? -32.901 -20.988 -6.208 1.00 32.03 201 GLU A CA 1
ATOM 1538 C C . GLU A 1 201 ? -32.734 -21.277 -7.703 1.00 32.03 201 GLU A C 1
ATOM 1540 O O . GLU A 1 201 ? -33.718 -21.357 -8.432 1.00 32.03 201 GLU A O 1
ATOM 1545 N N . ASN A 1 202 ? -31.479 -21.367 -8.165 1.00 34.94 202 ASN A N 1
ATOM 1546 C CA . ASN A 1 202 ? -31.002 -22.268 -9.234 1.00 34.94 202 ASN A CA 1
ATOM 1547 C C . ASN A 1 202 ? -29.576 -21.895 -9.677 1.00 34.94 202 ASN A C 1
ATOM 1549 O O . ASN A 1 202 ? -29.359 -21.363 -10.762 1.00 34.94 202 ASN A O 1
ATOM 1553 N N . LEU A 1 203 ? -28.586 -22.229 -8.849 1.00 31.19 203 LEU A N 1
ATOM 1554 C CA . LEU A 1 203 ? -27.195 -22.394 -9.278 1.00 31.19 203 LEU A CA 1
ATOM 1555 C C . LEU A 1 203 ? -26.630 -23.639 -8.587 1.00 31.19 203 LEU A C 1
ATOM 1557 O O . LEU A 1 203 ? -25.941 -23.563 -7.574 1.00 31.19 203 LEU A O 1
ATOM 1561 N N . ALA A 1 204 ? -26.976 -24.810 -9.122 1.00 31.89 204 ALA A N 1
ATOM 1562 C CA . ALA A 1 204 ? -26.265 -26.040 -8.806 1.00 31.89 204 ALA A CA 1
ATOM 1563 C C . ALA A 1 204 ? -24.960 -26.083 -9.630 1.00 31.89 204 ALA A C 1
ATOM 1565 O O . ALA A 1 204 ? -25.007 -25.828 -10.837 1.00 31.89 204 ALA A O 1
ATOM 1566 N N . PRO A 1 205 ? -23.800 -26.393 -9.024 1.00 34.41 205 PRO A N 1
ATOM 1567 C CA . PRO A 1 205 ? -22.542 -26.523 -9.755 1.00 34.41 205 PRO A CA 1
ATOM 1568 C C . PRO A 1 205 ? -22.535 -27.785 -10.642 1.00 34.41 205 PRO A C 1
ATOM 1570 O O . PRO A 1 205 ? -23.187 -28.780 -10.302 1.00 34.41 205 PRO A O 1
ATOM 1573 N N . PRO A 1 206 ? -21.799 -27.785 -11.772 1.00 31.41 206 PRO A N 1
ATOM 1574 C CA . PRO A 1 206 ? -21.746 -28.933 -12.669 1.00 31.41 206 PRO A CA 1
ATOM 1575 C C . PRO A 1 206 ? -21.019 -30.119 -12.015 1.00 31.41 206 PRO A C 1
ATOM 1577 O O . PRO A 1 206 ? -19.958 -29.971 -11.409 1.00 31.41 206 PRO A O 1
ATOM 1580 N N . GLN A 1 207 ? -21.607 -31.307 -12.155 1.00 28.12 207 GLN A N 1
ATOM 1581 C CA . GLN A 1 207 ? -21.040 -32.590 -11.730 1.00 28.12 207 GLN A CA 1
ATOM 1582 C C . GLN A 1 207 ? -19.912 -33.036 -12.683 1.00 28.12 207 GLN A C 1
ATOM 1584 O O . GLN A 1 207 ? -20.073 -32.900 -13.898 1.00 28.12 207 GLN A O 1
ATOM 1589 N N . PRO A 1 208 ? -18.807 -33.622 -12.187 1.00 30.84 208 PRO A N 1
ATOM 1590 C CA . PRO A 1 208 ? -17.769 -34.192 -13.040 1.00 30.84 208 PRO A CA 1
ATOM 1591 C C . PRO A 1 208 ? -18.133 -35.607 -13.528 1.00 30.84 208 PRO A C 1
ATOM 1593 O O . PRO A 1 208 ? -18.519 -36.478 -12.749 1.00 30.84 208 PRO A O 1
ATOM 1596 N N . THR A 1 209 ? -17.964 -35.856 -14.828 1.00 29.22 209 THR A N 1
ATOM 1597 C CA . THR A 1 209 ? -18.006 -37.194 -15.446 1.00 29.22 209 THR A CA 1
ATOM 1598 C C . THR A 1 209 ? -16.732 -38.005 -15.148 1.00 29.22 209 THR A C 1
ATOM 1600 O O . THR A 1 209 ? -15.640 -37.436 -15.194 1.00 29.22 209 THR A O 1
ATOM 1603 N N . PRO A 1 210 ? -16.829 -39.328 -14.897 1.00 30.09 210 PRO A N 1
ATOM 1604 C CA . PRO A 1 210 ? -15.687 -40.165 -14.535 1.00 30.09 210 PRO A CA 1
ATOM 1605 C C . PRO A 1 210 ? -14.999 -40.800 -15.754 1.00 30.09 210 PRO A C 1
ATOM 1607 O O . PRO A 1 210 ? -15.657 -41.400 -16.602 1.00 30.09 210 PRO A O 1
ATOM 1610 N N . SER A 1 211 ? -13.664 -40.775 -15.762 1.00 29.78 211 SER A N 1
ATOM 1611 C CA . SER A 1 211 ? -12.832 -41.661 -16.585 1.00 29.78 211 SER A CA 1
ATOM 1612 C C . SER A 1 211 ? -11.955 -42.516 -15.672 1.00 29.78 211 SER A C 1
ATOM 1614 O O . SER A 1 211 ? -11.200 -42.006 -14.847 1.00 29.78 211 SER A O 1
ATOM 1616 N N . GLN A 1 212 ? -12.114 -43.830 -15.808 1.00 26.58 212 GLN A N 1
ATOM 1617 C CA . GLN A 1 212 ? -11.367 -44.884 -15.125 1.00 26.58 212 GLN A CA 1
ATOM 1618 C C . GLN A 1 212 ? -9.906 -44.940 -15.599 1.00 26.58 212 GLN A C 1
ATOM 1620 O O . GLN A 1 212 ? -9.643 -44.721 -16.778 1.00 26.58 212 GLN A O 1
ATOM 1625 N N . VAL A 1 213 ? -8.985 -45.317 -14.703 1.00 27.42 213 VAL A N 1
ATOM 1626 C CA . VAL A 1 213 ? -8.129 -46.531 -14.742 1.00 27.42 213 VAL A CA 1
ATOM 1627 C C . VAL A 1 213 ? -7.256 -46.548 -13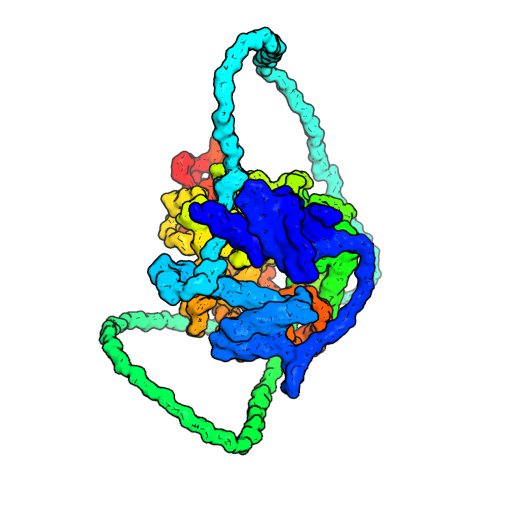.463 1.00 27.42 213 VAL A C 1
ATOM 1629 O O . VAL A 1 213 ? -6.890 -45.492 -12.957 1.00 27.42 213 VAL A O 1
ATOM 1632 N N . GLY A 1 214 ? -7.034 -47.754 -12.905 1.00 24.95 214 GLY A N 1
ATOM 1633 C CA . GLY A 1 214 ? -6.468 -48.067 -11.572 1.00 24.95 214 GLY A CA 1
ATOM 1634 C C . GLY A 1 214 ? -5.063 -47.514 -11.308 1.00 24.95 214 GLY A C 1
ATOM 1635 O O . GLY A 1 214 ? -4.473 -46.906 -12.187 1.00 24.95 214 GLY A O 1
ATOM 1636 N N . ILE A 1 215 ? -4.480 -47.663 -10.109 1.00 28.12 215 ILE A N 1
ATOM 1637 C CA . ILE A 1 215 ? -3.964 -48.931 -9.551 1.00 28.12 215 ILE A CA 1
ATOM 1638 C C . ILE A 1 215 ? -3.881 -48.865 -8.002 1.00 28.12 215 ILE A C 1
ATOM 1640 O O . ILE A 1 215 ? -3.375 -47.891 -7.463 1.00 28.12 215 ILE A O 1
ATOM 1644 N N . GLY A 1 216 ? -4.310 -49.941 -7.321 1.00 24.77 216 GLY A N 1
ATOM 1645 C CA . GLY A 1 216 ? -3.654 -50.543 -6.139 1.00 24.77 216 GLY A CA 1
ATOM 1646 C C . GLY A 1 216 ? -3.650 -49.818 -4.783 1.00 24.77 216 GLY A C 1
ATOM 1647 O O . GLY A 1 216 ? -2.849 -48.922 -4.550 1.00 24.77 216 GLY A O 1
ATOM 1648 N N . LEU A 1 217 ? -4.439 -50.327 -3.829 1.00 27.00 217 LEU A N 1
ATOM 1649 C CA . LEU A 1 217 ? -4.349 -50.013 -2.396 1.00 27.00 217 LEU A CA 1
ATOM 1650 C C . LEU A 1 217 ? -3.652 -51.131 -1.594 1.00 27.00 217 LEU A C 1
ATOM 1652 O O . LEU A 1 217 ? -3.907 -52.308 -1.848 1.00 27.00 217 LEU A O 1
ATOM 1656 N N . ALA A 1 218 ? -2.931 -50.679 -0.552 1.00 26.25 218 ALA A N 1
ATOM 1657 C CA . ALA A 1 218 ? -2.621 -51.277 0.767 1.00 26.25 218 ALA A CA 1
ATOM 1658 C C . ALA A 1 218 ? -1.146 -51.681 1.043 1.00 26.25 218 ALA A C 1
ATOM 1660 O O . ALA A 1 218 ? -0.489 -52.180 0.133 1.00 26.25 218 ALA A O 1
ATOM 1661 N N . PRO A 1 219 ? -0.645 -51.616 2.309 1.00 31.36 219 PRO A N 1
ATOM 1662 C CA . PRO A 1 219 ? -1.117 -50.875 3.492 1.00 31.36 219 PRO A CA 1
ATOM 1663 C C . PRO A 1 219 ? -0.040 -50.007 4.199 1.00 31.36 219 PRO A C 1
ATOM 1665 O O . PRO A 1 219 ? 1.158 -50.096 3.949 1.00 31.36 219 PRO A O 1
ATOM 1668 N N . LEU A 1 220 ? -0.535 -49.178 5.124 1.00 29.70 220 LEU A N 1
ATOM 1669 C CA . LEU A 1 220 ? 0.175 -48.306 6.066 1.00 29.70 220 LEU A CA 1
ATOM 1670 C C . LEU A 1 220 ? 1.137 -49.056 7.009 1.00 29.70 220 LEU A C 1
ATOM 1672 O O . LEU A 1 220 ? 0.771 -50.080 7.585 1.00 29.70 220 LEU A O 1
ATOM 1676 N N . VAL A 1 221 ? 2.303 -48.451 7.257 1.00 27.86 221 VAL A N 1
ATOM 1677 C CA . VAL A 1 221 ? 3.202 -48.724 8.393 1.00 27.86 221 VAL A CA 1
ATOM 1678 C C . VAL A 1 221 ? 3.369 -47.410 9.178 1.00 27.86 221 VAL A C 1
ATOM 1680 O O . VAL A 1 221 ? 3.528 -46.366 8.543 1.00 27.86 221 VAL A O 1
ATOM 1683 N N . PRO A 1 222 ? 3.293 -47.406 10.523 1.00 30.41 222 PRO A N 1
ATOM 1684 C CA . PRO A 1 222 ? 3.430 -46.192 11.320 1.00 30.41 222 PRO A CA 1
ATOM 1685 C C . PRO A 1 222 ? 4.904 -45.936 11.666 1.00 30.41 222 PRO A C 1
ATOM 1687 O O . PRO A 1 222 ? 5.539 -46.798 12.270 1.00 30.41 222 PRO A O 1
ATOM 1690 N N . GLU A 1 223 ? 5.436 -44.748 11.365 1.00 30.14 223 GLU A N 1
ATOM 1691 C CA . GLU A 1 223 ? 6.749 -44.330 11.876 1.00 30.14 223 GLU A CA 1
ATOM 1692 C C . GLU A 1 223 ? 6.662 -43.087 12.775 1.00 30.14 223 GLU A C 1
ATOM 1694 O O . GLU A 1 223 ? 6.326 -41.973 12.382 1.00 30.14 223 GLU A O 1
ATOM 1699 N N . THR A 1 224 ? 6.932 -43.398 14.039 1.00 26.69 224 THR A N 1
ATOM 1700 C CA . THR A 1 224 ? 7.434 -42.639 15.187 1.00 26.69 224 THR A CA 1
ATOM 1701 C C . THR A 1 224 ? 7.986 -41.225 14.960 1.00 26.69 224 THR A C 1
ATOM 1703 O O . THR A 1 224 ? 8.896 -41.001 14.166 1.00 26.69 224 THR A O 1
ATOM 1706 N N . SER A 1 225 ? 7.518 -40.299 15.802 1.00 30.41 225 SER A N 1
ATOM 1707 C CA . SER A 1 225 ? 8.045 -38.942 15.999 1.00 30.41 225 SER A CA 1
ATOM 1708 C C . SER A 1 225 ? 9.485 -38.921 16.555 1.00 30.41 225 SER A C 1
ATOM 1710 O O . SER A 1 225 ? 9.779 -39.697 17.468 1.00 30.41 225 SER A O 1
ATOM 1712 N N . PRO A 1 226 ? 10.360 -37.990 16.120 1.00 30.84 226 PRO A N 1
ATOM 1713 C CA . PRO A 1 226 ? 11.602 -37.665 16.822 1.00 30.84 226 PRO A CA 1
ATOM 1714 C C . PRO A 1 226 ? 11.392 -36.611 17.937 1.00 30.84 226 PRO A C 1
ATOM 1716 O O . PRO A 1 226 ? 10.376 -35.912 17.945 1.00 30.84 226 PRO A O 1
ATOM 1719 N N . PRO A 1 227 ? 12.320 -36.505 18.911 1.00 29.47 227 PRO A N 1
ATOM 1720 C CA . PRO A 1 227 ? 12.068 -35.880 20.208 1.00 29.47 227 PRO A CA 1
ATOM 1721 C C . PRO A 1 227 ? 12.124 -34.345 20.199 1.00 29.47 227 PRO A C 1
ATOM 1723 O O . PRO A 1 227 ? 12.903 -33.717 19.485 1.00 29.47 227 PRO A O 1
ATOM 1726 N N . ILE A 1 228 ? 11.316 -33.765 21.088 1.00 28.83 228 ILE A N 1
ATOM 1727 C CA . ILE A 1 228 ? 11.251 -32.343 21.438 1.00 28.83 228 ILE A CA 1
ATOM 1728 C C . ILE A 1 228 ? 12.532 -31.941 22.185 1.00 28.83 228 ILE A C 1
ATOM 1730 O O . ILE A 1 228 ? 12.815 -32.470 23.260 1.00 28.83 228 ILE A O 1
ATOM 1734 N N . ILE A 1 229 ? 13.283 -30.973 21.650 1.00 26.33 229 ILE A N 1
ATOM 1735 C CA . ILE A 1 229 ? 14.373 -30.300 22.371 1.00 26.33 229 ILE A CA 1
ATOM 1736 C C . ILE A 1 229 ? 13.795 -29.068 23.070 1.00 26.33 229 ILE A C 1
ATOM 1738 O O . ILE A 1 229 ? 13.347 -28.119 22.431 1.00 26.33 229 ILE A O 1
ATOM 1742 N N . ASN A 1 230 ? 13.811 -29.103 24.399 1.00 25.00 230 ASN A N 1
ATOM 1743 C CA . ASN A 1 230 ? 13.375 -28.025 25.278 1.00 25.00 230 ASN A CA 1
ATOM 1744 C C . ASN A 1 230 ? 14.532 -27.022 25.452 1.00 25.00 230 ASN A C 1
ATOM 1746 O O . ASN A 1 230 ? 15.563 -27.381 26.022 1.00 25.00 230 ASN A O 1
ATOM 1750 N N . ILE A 1 231 ? 14.388 -25.781 24.976 1.00 27.34 231 ILE A N 1
ATOM 1751 C CA . ILE A 1 231 ? 15.355 -24.701 25.238 1.00 27.34 231 ILE A CA 1
ATOM 1752 C C . ILE A 1 231 ? 14.793 -23.808 26.349 1.00 27.34 231 ILE A C 1
ATOM 1754 O O . ILE A 1 231 ? 13.724 -23.219 26.211 1.00 27.34 231 ILE A O 1
ATOM 1758 N N . ALA A 1 232 ? 15.520 -23.739 27.466 1.00 25.89 232 ALA A N 1
ATOM 1759 C CA . ALA A 1 232 ? 15.184 -22.940 28.641 1.00 25.89 232 ALA A CA 1
ATOM 1760 C C . ALA A 1 232 ? 15.349 -21.418 28.396 1.00 25.89 232 ALA A C 1
ATOM 1762 O O . ALA A 1 232 ? 16.226 -21.014 27.626 1.00 25.89 232 ALA A O 1
ATOM 1763 N N . PRO A 1 233 ? 14.557 -20.560 29.071 1.00 27.48 233 PRO A N 1
ATOM 1764 C CA . PRO A 1 233 ? 14.614 -19.106 28.916 1.00 27.48 233 PRO A CA 1
ATOM 1765 C C . PRO A 1 233 ? 15.843 -18.485 29.607 1.00 27.48 233 PRO A C 1
ATOM 1767 O O . PRO A 1 233 ? 16.177 -18.833 30.738 1.00 27.48 233 PRO A O 1
ATOM 1770 N N . GLN A 1 234 ? 16.500 -17.537 28.930 1.00 29.17 234 GLN A N 1
ATOM 1771 C CA . GLN A 1 234 ? 17.618 -16.743 29.464 1.00 29.17 234 GLN A CA 1
ATOM 1772 C C . GLN A 1 234 ? 17.115 -15.516 30.263 1.00 29.17 234 GLN A C 1
ATOM 1774 O O . GLN A 1 234 ? 16.075 -14.954 29.909 1.00 29.17 234 GLN A O 1
ATOM 1779 N N . PRO A 1 235 ? 17.829 -15.085 31.324 1.00 26.36 235 PRO A N 1
ATOM 1780 C CA . PRO A 1 235 ? 17.396 -14.016 32.229 1.00 26.36 235 PRO A CA 1
ATOM 1781 C C . PRO A 1 235 ? 17.642 -12.596 31.670 1.00 26.36 235 PRO A C 1
ATOM 1783 O O . PRO A 1 235 ? 18.469 -12.411 30.775 1.00 26.36 235 PRO A O 1
ATOM 1786 N N . PRO A 1 236 ? 16.946 -11.569 32.203 1.00 27.62 236 PRO A N 1
ATOM 1787 C CA . PRO A 1 236 ? 17.015 -10.196 31.704 1.00 27.62 236 PRO A CA 1
ATOM 1788 C C . PRO A 1 236 ? 18.309 -9.478 32.116 1.00 27.62 236 PRO A C 1
ATOM 1790 O O . PRO A 1 236 ? 18.732 -9.539 33.270 1.00 27.62 236 PRO A O 1
ATOM 1793 N N . ILE A 1 237 ? 18.904 -8.733 31.180 1.00 28.89 237 ILE A N 1
ATOM 1794 C CA . ILE A 1 237 ? 20.055 -7.858 31.434 1.00 28.89 237 ILE A CA 1
ATOM 1795 C C . ILE A 1 237 ? 19.549 -6.472 31.854 1.00 28.89 237 ILE A C 1
ATOM 1797 O O . ILE A 1 237 ? 18.945 -5.746 31.067 1.00 28.89 237 ILE A O 1
ATOM 1801 N N . THR A 1 238 ? 19.828 -6.101 33.100 1.00 23.48 238 THR A N 1
ATOM 1802 C CA . THR A 1 238 ? 19.716 -4.740 33.640 1.00 23.48 238 THR A CA 1
ATOM 1803 C C . THR A 1 238 ? 21.006 -3.954 33.411 1.00 23.48 238 THR A C 1
ATOM 1805 O O . THR A 1 238 ? 22.085 -4.471 33.696 1.00 23.48 238 THR A O 1
ATOM 1808 N N . ALA A 1 239 ? 20.907 -2.676 33.041 1.00 26.98 239 ALA A N 1
ATOM 1809 C CA . ALA A 1 239 ? 21.964 -1.699 33.302 1.00 26.98 239 ALA A CA 1
ATOM 1810 C C . ALA A 1 239 ? 21.357 -0.334 33.668 1.00 26.98 239 ALA A C 1
ATOM 1812 O O . ALA A 1 239 ? 20.510 0.199 32.953 1.00 26.98 239 ALA A O 1
ATOM 1813 N N . ALA A 1 240 ? 21.790 0.186 34.816 1.00 23.84 240 ALA A N 1
ATOM 1814 C CA . ALA A 1 240 ? 21.471 1.495 35.382 1.00 23.84 240 ALA A CA 1
ATOM 1815 C C . ALA A 1 240 ? 22.620 2.507 35.072 1.00 23.84 240 ALA A C 1
ATOM 1817 O O . ALA A 1 240 ? 23.610 2.115 34.456 1.00 23.84 240 ALA A O 1
ATOM 1818 N N . PRO A 1 241 ? 22.496 3.800 35.439 1.00 31.25 241 PRO A N 1
ATOM 1819 C CA . PRO A 1 241 ? 22.958 4.947 34.644 1.00 31.25 241 PRO A CA 1
ATOM 1820 C C . PRO A 1 241 ? 24.380 5.440 34.957 1.00 31.25 241 PRO A C 1
ATOM 1822 O O . PRO A 1 241 ? 24.912 5.196 36.037 1.00 31.25 241 PRO A O 1
ATOM 1825 N N . SER A 1 242 ? 24.938 6.274 34.069 1.00 27.30 242 SER A N 1
ATOM 1826 C CA . SER A 1 242 ? 26.049 7.173 34.410 1.00 27.30 242 SER A CA 1
ATOM 1827 C C . SER A 1 242 ? 25.869 8.575 33.821 1.00 27.30 242 SER A C 1
ATOM 1829 O O . SER A 1 242 ? 25.738 8.768 32.615 1.00 27.30 242 SER A O 1
ATOM 1831 N N . THR A 1 243 ? 25.889 9.538 34.731 1.00 23.80 243 THR A N 1
ATOM 1832 C CA . THR A 1 243 ? 25.977 10.994 34.592 1.00 23.80 243 THR A CA 1
ATOM 1833 C C . THR A 1 243 ? 27.352 11.468 34.105 1.00 23.80 243 THR A C 1
ATOM 1835 O O . THR A 1 243 ? 28.350 10.846 34.459 1.00 23.80 243 THR A O 1
ATOM 1838 N N . GLY A 1 244 ? 27.432 12.643 33.466 1.00 24.03 244 GLY A N 1
ATOM 1839 C CA . GLY A 1 244 ? 28.665 13.450 33.453 1.00 24.03 244 GLY A CA 1
ATOM 1840 C C . GLY A 1 244 ? 28.875 14.300 32.199 1.00 24.03 244 GLY A C 1
ATOM 1841 O O . GLY A 1 244 ? 28.975 13.775 31.100 1.00 24.03 244 GLY A O 1
ATOM 1842 N N . ALA A 1 245 ? 28.936 15.618 32.379 1.00 22.08 245 ALA A N 1
ATOM 1843 C CA . ALA A 1 245 ? 28.974 16.650 31.348 1.00 22.08 245 ALA A CA 1
ATOM 1844 C C . ALA A 1 245 ? 30.393 17.053 30.878 1.00 22.08 245 ALA A C 1
ATOM 1846 O O . ALA A 1 245 ? 31.346 16.973 31.642 1.00 22.08 245 ALA A O 1
ATOM 1847 N N . ALA A 1 246 ? 30.427 17.602 29.654 1.00 22.97 246 ALA A N 1
ATOM 1848 C CA . ALA A 1 246 ? 31.246 18.711 29.130 1.00 22.97 246 ALA A CA 1
ATOM 1849 C C . ALA A 1 246 ? 32.793 18.668 29.179 1.00 22.97 246 ALA A C 1
ATOM 1851 O O . ALA A 1 246 ? 33.404 18.665 30.239 1.00 22.97 246 ALA A O 1
ATOM 1852 N N . THR A 1 247 ? 33.437 18.853 28.014 1.00 24.03 247 THR A N 1
ATOM 1853 C CA . THR A 1 247 ? 34.104 20.113 27.572 1.00 24.03 247 THR A CA 1
ATOM 1854 C C . THR A 1 247 ? 34.987 19.880 26.326 1.00 24.03 247 THR A C 1
ATOM 1856 O O . THR A 1 247 ? 35.724 18.904 26.243 1.00 24.03 247 THR A O 1
ATOM 1859 N N . SER A 1 248 ? 34.914 20.789 25.344 1.00 25.36 248 SER A N 1
ATOM 1860 C CA . SER A 1 248 ? 35.949 21.015 24.308 1.00 25.36 248 SER A CA 1
ATOM 1861 C C . SER A 1 248 ? 36.995 22.021 24.830 1.00 25.36 248 SER A C 1
ATOM 1863 O O . SER A 1 248 ? 36.693 22.710 25.809 1.00 25.36 248 SER A O 1
ATOM 1865 N N . PRO A 1 249 ? 38.188 22.167 24.203 1.00 30.59 249 PRO A N 1
ATOM 1866 C CA . PRO A 1 249 ? 38.331 23.032 23.011 1.00 30.59 249 PRO A CA 1
ATOM 1867 C C . PRO A 1 249 ? 39.400 22.606 21.960 1.00 30.59 249 PRO A C 1
ATOM 1869 O O . PRO A 1 249 ? 40.275 21.803 22.249 1.00 30.59 249 PRO A O 1
ATOM 1872 N N . PHE A 1 250 ? 39.264 23.180 20.746 1.00 21.78 250 PHE A N 1
ATOM 1873 C CA . PHE A 1 250 ? 40.238 23.566 19.683 1.00 21.78 250 PHE A CA 1
ATOM 1874 C C . PHE A 1 250 ? 41.654 22.928 19.634 1.00 21.78 250 PHE A C 1
ATOM 1876 O O . PHE A 1 250 ? 42.314 22.778 20.648 1.00 21.78 250 PHE A O 1
ATOM 1883 N N . VAL A 1 251 ? 42.215 22.604 18.453 1.00 23.94 251 VAL A N 1
ATOM 1884 C CA . VAL A 1 251 ? 43.009 23.525 17.593 1.00 23.94 251 VAL A CA 1
ATOM 1885 C C . VAL A 1 251 ? 43.164 22.966 16.159 1.00 23.94 251 VAL A C 1
ATOM 1887 O O . VAL A 1 251 ? 43.341 21.769 15.954 1.00 23.94 251 VAL A O 1
ATOM 1890 N N . ALA A 1 252 ? 43.140 23.870 15.175 1.00 22.72 252 ALA A N 1
ATOM 1891 C CA . ALA A 1 252 ? 43.454 23.656 13.760 1.00 22.72 252 ALA A CA 1
ATOM 1892 C C . ALA A 1 252 ? 44.941 23.929 13.447 1.00 22.72 252 ALA A C 1
ATOM 1894 O O . ALA A 1 252 ? 45.507 24.824 14.064 1.00 22.72 252 ALA A O 1
ATOM 1895 N N . ALA A 1 253 ? 45.521 23.254 12.440 1.00 23.83 253 ALA A N 1
ATOM 1896 C CA . ALA A 1 253 ? 46.373 23.843 11.383 1.00 23.83 253 ALA A CA 1
ATOM 1897 C C . ALA A 1 253 ? 47.142 22.778 10.571 1.00 23.83 253 ALA A C 1
ATOM 1899 O O . ALA A 1 253 ? 47.663 21.822 11.134 1.00 23.83 253 ALA A O 1
ATOM 1900 N N . GLY A 1 254 ? 47.319 23.042 9.267 1.00 23.41 254 GLY A N 1
ATOM 1901 C CA . GLY A 1 254 ? 48.559 22.690 8.561 1.00 23.41 254 GLY A CA 1
ATOM 1902 C C . GLY A 1 254 ? 48.428 21.864 7.280 1.00 23.41 254 GLY A C 1
ATOM 1903 O O . GLY A 1 254 ? 48.579 20.651 7.309 1.00 23.41 254 GLY A O 1
ATOM 1904 N N . LYS A 1 255 ? 48.237 22.538 6.138 1.00 26.75 255 LYS A N 1
ATOM 1905 C CA . LYS A 1 255 ? 48.555 22.016 4.798 1.00 26.75 255 LYS A CA 1
ATOM 1906 C C . LYS A 1 255 ? 50.038 22.264 4.492 1.00 26.75 255 LYS A C 1
ATOM 1908 O O . LYS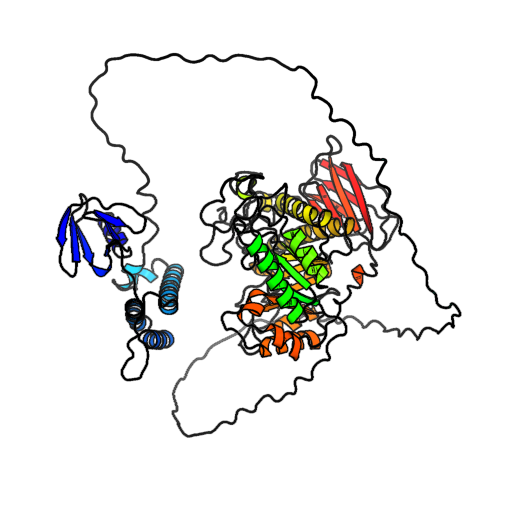 A 1 255 ? 50.465 23.401 4.658 1.00 26.75 255 LYS A O 1
ATOM 1913 N N . THR A 1 256 ? 50.726 21.292 3.890 1.00 23.61 256 THR A N 1
ATOM 1914 C CA . THR A 1 256 ? 51.671 21.519 2.775 1.00 23.61 256 THR A CA 1
ATOM 1915 C C . THR A 1 256 ? 51.886 20.227 1.967 1.00 23.61 256 THR A C 1
ATOM 1917 O O . THR A 1 256 ? 51.763 19.137 2.525 1.00 23.61 256 THR A O 1
ATOM 1920 N N . PRO A 1 257 ? 52.152 20.335 0.649 1.00 30.83 257 PRO A N 1
ATOM 1921 C CA . PRO A 1 257 ? 52.106 19.227 -0.298 1.00 30.83 257 PRO A CA 1
ATOM 1922 C C . PRO A 1 257 ? 53.485 18.590 -0.502 1.00 30.83 257 PRO A C 1
ATOM 1924 O O . PRO A 1 257 ? 54.500 19.286 -0.509 1.00 30.83 257 PRO A O 1
ATOM 1927 N N . VAL A 1 258 ? 53.520 17.283 -0.758 1.00 24.98 258 VAL A N 1
ATOM 1928 C CA . VAL A 1 258 ? 54.707 16.616 -1.304 1.00 24.98 258 VAL A CA 1
ATOM 1929 C C . VAL A 1 258 ? 54.291 15.834 -2.541 1.00 24.98 258 VAL A C 1
ATOM 1931 O O . VAL A 1 258 ? 53.496 14.901 -2.476 1.00 24.98 258 VAL A O 1
ATOM 1934 N N . ASN A 1 259 ? 54.832 16.278 -3.670 1.00 26.62 259 ASN A N 1
ATOM 1935 C CA . ASN A 1 259 ? 54.731 15.655 -4.975 1.00 26.62 259 ASN A CA 1
ATOM 1936 C C . ASN A 1 259 ? 55.903 14.668 -5.096 1.00 26.62 259 ASN A C 1
ATOM 1938 O O . ASN A 1 259 ? 57.055 15.099 -5.127 1.00 26.62 259 ASN A O 1
ATOM 1942 N N . VAL A 1 260 ? 55.629 13.364 -5.153 1.00 27.48 260 VAL A N 1
ATOM 1943 C CA . VAL A 1 260 ? 56.591 12.363 -5.642 1.00 27.48 260 VAL A CA 1
ATOM 1944 C C . VAL A 1 260 ? 55.846 11.453 -6.605 1.00 27.48 260 VAL A C 1
ATOM 1946 O O . VAL A 1 260 ? 55.119 10.549 -6.203 1.00 27.48 260 VAL A O 1
ATOM 1949 N N . ALA A 1 261 ? 56.030 11.720 -7.893 1.00 27.34 261 ALA A N 1
ATOM 1950 C CA . ALA A 1 261 ? 55.748 10.767 -8.947 1.00 27.34 261 ALA A CA 1
ATOM 1951 C C . ALA A 1 261 ? 56.902 9.757 -9.001 1.00 27.34 261 ALA A C 1
ATOM 1953 O O . ALA A 1 261 ? 58.030 10.125 -9.325 1.00 27.34 261 ALA A O 1
ATOM 1954 N N . ALA A 1 262 ? 56.622 8.493 -8.688 1.00 27.72 262 ALA A N 1
ATOM 1955 C CA . ALA A 1 262 ? 57.402 7.349 -9.149 1.00 27.72 262 ALA A CA 1
ATOM 1956 C C . ALA A 1 262 ? 56.538 6.083 -9.067 1.00 27.72 262 ALA A C 1
ATOM 1958 O O . ALA A 1 262 ? 56.006 5.750 -8.011 1.00 27.72 262 ALA A O 1
ATOM 1959 N N . ASN A 1 263 ? 56.400 5.421 -10.216 1.00 34.19 263 ASN A N 1
ATOM 1960 C CA . ASN A 1 263 ? 55.698 4.164 -10.465 1.00 34.19 263 ASN A CA 1
ATOM 1961 C C . ASN A 1 263 ? 55.692 3.182 -9.283 1.00 34.19 263 ASN A C 1
ATOM 1963 O O . ASN A 1 263 ? 56.709 2.561 -8.976 1.00 34.19 263 ASN A O 1
ATOM 1967 N N . VAL A 1 264 ? 54.500 2.930 -8.743 1.00 26.02 264 VAL A N 1
ATOM 1968 C CA . VAL A 1 264 ? 54.163 1.646 -8.128 1.00 26.02 264 VAL A CA 1
ATOM 1969 C C . VAL A 1 264 ? 52.990 1.091 -8.914 1.00 26.02 264 VAL A C 1
ATOM 1971 O O . VAL A 1 264 ? 51.872 1.597 -8.858 1.00 26.02 264 VAL A O 1
ATOM 1974 N N . GLN A 1 265 ? 53.281 0.057 -9.691 1.00 29.80 265 GLN A N 1
ATOM 1975 C CA . GLN A 1 265 ? 52.303 -0.807 -10.322 1.00 29.80 265 GLN A CA 1
ATOM 1976 C C . GLN A 1 265 ? 51.580 -1.548 -9.188 1.00 29.80 265 GLN A C 1
ATOM 1978 O O . GLN A 1 265 ? 52.020 -2.600 -8.731 1.00 29.80 265 GLN A O 1
ATOM 1983 N N . ALA A 1 266 ? 50.532 -0.925 -8.649 1.00 25.61 266 ALA A N 1
ATOM 1984 C CA . ALA A 1 266 ? 49.694 -1.509 -7.618 1.00 25.61 266 ALA A CA 1
ATOM 1985 C C . ALA A 1 266 ? 48.782 -2.545 -8.280 1.00 25.61 266 ALA A C 1
ATOM 1987 O O . ALA A 1 266 ? 47.746 -2.219 -8.858 1.00 25.61 266 ALA A O 1
ATOM 1988 N N . SER A 1 267 ? 49.192 -3.809 -8.209 1.00 26.69 267 SER A N 1
ATOM 1989 C CA . SER A 1 267 ? 48.271 -4.932 -8.289 1.00 26.69 267 SER A CA 1
ATOM 1990 C C . SER A 1 267 ? 47.257 -4.777 -7.156 1.00 26.69 267 SER A C 1
ATOM 1992 O O . SER A 1 267 ? 47.547 -5.049 -5.992 1.00 26.69 267 SER A O 1
ATOM 1994 N N . ALA A 1 268 ? 46.066 -4.285 -7.495 1.00 27.86 268 ALA A N 1
ATOM 1995 C CA . ALA A 1 268 ? 44.920 -4.379 -6.609 1.00 27.86 268 ALA A CA 1
ATOM 1996 C C . ALA A 1 268 ? 44.734 -5.867 -6.264 1.00 27.86 268 ALA A C 1
ATOM 1998 O O . ALA A 1 268 ? 44.639 -6.684 -7.187 1.00 27.86 268 ALA A O 1
ATOM 1999 N N . PRO A 1 269 ? 44.711 -6.263 -4.980 1.00 28.09 269 PRO A N 1
ATOM 2000 C CA . PRO A 1 269 ? 44.245 -7.591 -4.644 1.00 28.09 269 PRO A CA 1
ATOM 2001 C C . PRO A 1 269 ? 42.776 -7.635 -5.056 1.00 28.09 269 PRO A C 1
ATOM 2003 O O . PRO A 1 269 ? 41.938 -6.924 -4.501 1.00 28.09 269 PRO A O 1
ATOM 2006 N N . ALA A 1 270 ? 42.481 -8.436 -6.080 1.00 28.75 270 ALA A N 1
ATOM 2007 C CA . ALA A 1 270 ? 41.123 -8.853 -6.365 1.00 28.75 270 ALA A CA 1
ATOM 2008 C C . ALA A 1 270 ? 40.527 -9.379 -5.050 1.00 28.75 270 ALA A C 1
ATOM 2010 O O . ALA A 1 270 ? 41.171 -10.211 -4.399 1.00 28.75 270 ALA A O 1
ATOM 2011 N N . PRO A 1 271 ? 39.337 -8.932 -4.624 1.00 34.16 271 PRO A N 1
ATOM 2012 C CA . PRO A 1 271 ? 38.621 -9.618 -3.570 1.00 34.16 271 PRO A CA 1
ATOM 2013 C C . PRO A 1 271 ? 38.111 -10.939 -4.154 1.00 34.16 271 PRO A C 1
ATOM 2015 O O . PRO A 1 271 ? 36.943 -11.096 -4.481 1.00 34.16 271 PRO A O 1
ATOM 2018 N N . SER A 1 272 ? 39.004 -11.914 -4.295 1.00 38.03 272 SER A N 1
ATOM 2019 C CA . SER A 1 272 ? 38.659 -13.327 -4.365 1.00 38.03 272 SER A CA 1
ATOM 2020 C C . SER A 1 272 ? 38.334 -13.792 -2.947 1.00 38.03 272 SER A C 1
ATOM 2022 O O . SER A 1 272 ? 39.073 -14.553 -2.330 1.00 38.03 272 SER A O 1
ATOM 2024 N N . ALA A 1 273 ? 37.232 -13.269 -2.412 1.00 33.62 273 ALA A N 1
ATOM 2025 C CA . ALA A 1 273 ? 36.390 -14.059 -1.541 1.00 33.62 273 ALA A CA 1
ATOM 2026 C C . ALA A 1 273 ? 35.472 -14.817 -2.495 1.00 33.62 273 ALA A C 1
ATOM 2028 O O . ALA A 1 273 ? 34.659 -14.206 -3.187 1.00 33.62 273 ALA A O 1
ATOM 2029 N N . GLU A 1 274 ? 35.650 -16.131 -2.593 1.00 33.53 274 GLU A N 1
ATOM 2030 C CA . GLU A 1 274 ? 34.629 -16.986 -3.181 1.00 33.53 274 GLU A CA 1
ATOM 2031 C C . GLU A 1 274 ? 33.308 -16.645 -2.484 1.00 33.53 274 GLU A C 1
ATOM 2033 O O . GLU A 1 274 ? 33.116 -16.947 -1.303 1.00 33.53 274 GLU A O 1
ATOM 2038 N N . ILE A 1 275 ? 32.406 -15.962 -3.197 1.00 39.38 275 ILE A N 1
ATOM 2039 C CA . ILE A 1 275 ? 30.999 -15.899 -2.825 1.00 39.38 275 ILE A CA 1
ATOM 2040 C C . ILE A 1 275 ? 30.525 -17.338 -2.981 1.00 39.38 275 ILE A C 1
ATOM 2042 O O . ILE A 1 275 ? 30.096 -17.759 -4.052 1.00 39.38 275 ILE A O 1
ATOM 2046 N N . SER A 1 276 ? 30.697 -18.122 -1.915 1.00 36.66 276 SER A N 1
ATOM 2047 C CA . SER A 1 276 ? 30.038 -19.405 -1.754 1.00 36.66 276 SER A CA 1
ATOM 2048 C C . SER A 1 276 ? 28.577 -19.175 -2.105 1.00 36.66 276 SER A C 1
ATOM 2050 O O . SER A 1 276 ? 27.902 -18.346 -1.480 1.00 36.66 276 SER A O 1
ATOM 2052 N N . SER A 1 277 ? 28.117 -19.840 -3.165 1.00 42.31 277 SER A N 1
ATOM 2053 C CA . SER A 1 277 ? 26.718 -19.849 -3.544 1.00 42.31 277 SER A CA 1
ATOM 2054 C C . SER A 1 277 ? 25.959 -20.422 -2.355 1.00 42.31 277 SER A C 1
ATOM 2056 O O . SER A 1 277 ? 25.898 -21.642 -2.187 1.00 42.31 277 SER A O 1
ATOM 2058 N N . ALA A 1 278 ? 25.400 -19.560 -1.504 1.00 55.78 278 ALA A N 1
ATOM 2059 C CA . ALA A 1 278 ? 24.308 -19.971 -0.642 1.00 55.78 278 ALA A CA 1
ATOM 2060 C C . ALA A 1 278 ? 23.325 -20.687 -1.575 1.00 55.78 278 ALA A C 1
ATOM 2062 O O . ALA A 1 278 ? 22.866 -20.089 -2.553 1.00 55.78 278 ALA A O 1
ATOM 2063 N N . GLY A 1 279 ? 23.165 -22.001 -1.378 1.00 67.81 279 GLY A N 1
ATOM 2064 C CA . GLY A 1 279 ? 22.457 -22.855 -2.324 1.00 67.81 279 GLY A CA 1
ATOM 2065 C C . GLY A 1 279 ? 21.092 -22.261 -2.652 1.00 67.81 279 GLY A C 1
ATOM 2066 O O . GLY A 1 279 ? 20.473 -21.617 -1.805 1.00 67.81 279 GLY A O 1
ATOM 2067 N N . VAL A 1 280 ? 20.637 -22.438 -3.892 1.00 79.50 280 VAL A N 1
ATOM 2068 C CA . VAL A 1 280 ? 19.330 -21.929 -4.329 1.00 79.50 280 VAL A CA 1
ATOM 2069 C C . VAL A 1 280 ? 18.260 -22.463 -3.370 1.00 79.50 280 VAL A C 1
ATOM 2071 O O . VAL A 1 280 ? 18.124 -23.687 -3.289 1.00 79.50 280 VAL A O 1
ATOM 2074 N N . PRO A 1 281 ? 17.515 -21.593 -2.657 1.00 88.81 281 PRO A N 1
ATOM 2075 C CA . PRO A 1 281 ? 16.524 -22.040 -1.685 1.00 88.81 281 PRO A CA 1
ATOM 2076 C C . PRO A 1 281 ? 15.464 -22.939 -2.327 1.00 88.81 281 PRO A C 1
ATOM 2078 O O . PRO A 1 281 ? 15.134 -22.765 -3.499 1.00 88.81 281 PRO A O 1
ATOM 2081 N N . GLU A 1 282 ? 14.887 -23.866 -1.559 1.00 92.81 282 GLU A N 1
ATOM 2082 C CA . GLU A 1 282 ? 13.784 -24.719 -2.041 1.00 92.81 282 GLU A CA 1
ATOM 2083 C C . GLU A 1 282 ? 12.473 -23.944 -2.246 1.00 92.81 282 GLU A C 1
ATOM 2085 O O . GLU A 1 282 ? 11.586 -24.398 -2.961 1.00 92.81 282 GLU A O 1
ATOM 2090 N N . SER A 1 283 ? 12.359 -22.751 -1.661 1.00 95.75 283 SER A N 1
ATOM 2091 C CA . SER A 1 283 ? 11.267 -21.807 -1.897 1.00 95.75 283 SER A CA 1
ATOM 2092 C C . SER A 1 283 ? 11.763 -20.377 -1.714 1.00 95.75 283 SER A C 1
ATOM 2094 O O . SER A 1 283 ? 12.547 -20.118 -0.802 1.00 95.75 283 SER A O 1
ATOM 2096 N N . GLU A 1 284 ? 11.300 -19.449 -2.543 1.00 97.19 284 GLU A N 1
ATOM 2097 C CA . GLU A 1 284 ? 11.742 -18.051 -2.539 1.00 97.19 284 GLU A CA 1
ATOM 2098 C C . GLU A 1 284 ? 10.703 -17.185 -3.258 1.00 97.19 284 GLU A C 1
ATOM 2100 O O . GLU A 1 284 ? 10.193 -17.584 -4.301 1.00 97.19 284 GLU A O 1
ATOM 2105 N N . PHE A 1 285 ? 10.384 -16.000 -2.742 1.00 98.38 285 PHE A N 1
ATOM 2106 C CA . PHE A 1 285 ? 9.566 -15.023 -3.460 1.00 98.38 285 PHE A CA 1
ATOM 2107 C C . PHE A 1 285 ? 10.431 -14.256 -4.467 1.00 98.38 285 PHE A C 1
ATOM 2109 O O . PHE A 1 285 ? 11.363 -13.544 -4.091 1.00 98.38 285 PHE A O 1
ATOM 2116 N N . ARG A 1 286 ? 10.139 -14.420 -5.757 1.00 98.38 286 ARG A N 1
ATOM 2117 C CA . ARG A 1 286 ? 10.899 -13.835 -6.866 1.00 98.38 286 ARG A CA 1
ATOM 2118 C C . ARG A 1 286 ? 9.956 -12.991 -7.694 1.00 98.38 286 ARG A C 1
ATOM 2120 O O . ARG A 1 286 ? 9.350 -13.483 -8.648 1.00 98.38 286 ARG A O 1
ATOM 2127 N N . ALA A 1 287 ? 9.827 -11.730 -7.303 1.00 98.62 287 ALA A N 1
ATOM 2128 C CA . ALA A 1 287 ? 8.904 -10.810 -7.941 1.00 98.62 287 ALA A CA 1
ATOM 2129 C C . ALA A 1 287 ? 9.618 -9.731 -8.746 1.00 98.62 287 ALA A C 1
ATOM 2131 O O . ALA A 1 287 ? 10.748 -9.344 -8.450 1.00 98.62 287 ALA A O 1
ATOM 2132 N N . ALA A 1 288 ? 8.912 -9.189 -9.727 1.00 98.69 288 ALA A N 1
ATOM 2133 C CA . ALA A 1 288 ? 9.247 -7.917 -10.343 1.00 98.69 288 ALA A CA 1
ATOM 2134 C C . ALA A 1 288 ? 7.998 -7.041 -10.409 1.00 98.69 288 ALA A C 1
ATOM 2136 O O . ALA A 1 288 ? 6.881 -7.544 -10.568 1.00 98.69 288 ALA A O 1
ATOM 2137 N N . THR A 1 289 ? 8.187 -5.730 -10.297 1.00 98.69 289 THR A N 1
ATOM 2138 C CA . THR A 1 289 ? 7.095 -4.783 -10.510 1.00 98.69 289 THR A CA 1
ATOM 2139 C C . THR A 1 289 ? 6.892 -4.516 -11.996 1.00 98.69 289 THR A C 1
ATOM 2141 O O . THR A 1 289 ? 7.854 -4.433 -12.759 1.00 98.69 289 THR A O 1
ATOM 2144 N N . ILE A 1 290 ? 5.639 -4.338 -12.403 1.00 98.44 290 ILE A N 1
ATOM 2145 C CA . ILE A 1 290 ? 5.263 -3.762 -13.694 1.00 98.44 290 ILE A CA 1
ATOM 2146 C C . ILE A 1 290 ? 4.427 -2.523 -13.385 1.00 98.44 290 ILE A C 1
ATOM 2148 O O . ILE A 1 290 ? 3.319 -2.610 -12.852 1.00 98.44 290 ILE A O 1
ATOM 2152 N N . THR A 1 291 ? 4.984 -1.352 -13.665 1.00 97.12 291 THR A N 1
ATOM 2153 C CA . THR A 1 291 ? 4.371 -0.065 -13.336 1.00 97.12 291 THR A CA 1
ATOM 2154 C C . THR A 1 291 ? 3.426 0.398 -14.439 1.00 97.12 291 THR A C 1
ATOM 2156 O O . THR A 1 291 ? 3.565 0.047 -15.613 1.00 97.12 291 THR A O 1
ATOM 2159 N N . ARG A 1 292 ? 2.494 1.285 -14.087 1.00 95.31 292 ARG A N 1
ATOM 2160 C CA . ARG A 1 292 ? 1.540 1.911 -15.017 1.00 95.31 292 ARG A CA 1
ATOM 2161 C C . ARG A 1 292 ? 2.194 2.786 -16.094 1.00 95.31 292 ARG A C 1
ATOM 2163 O O . ARG A 1 292 ? 1.496 3.356 -16.922 1.00 95.31 292 ARG A O 1
ATOM 2170 N N . PHE A 1 293 ? 3.513 2.952 -16.054 1.00 94.75 293 PHE A N 1
ATOM 2171 C CA . PHE A 1 293 ? 4.275 3.698 -17.052 1.00 94.75 293 PHE A CA 1
ATOM 2172 C C . PHE A 1 293 ? 4.823 2.804 -18.170 1.00 94.75 293 PHE A C 1
ATOM 2174 O O . PHE A 1 293 ? 5.363 3.318 -19.143 1.00 94.75 293 PHE A O 1
ATOM 2181 N N . GLU A 1 294 ? 4.711 1.480 -18.034 1.00 95.69 294 GLU A N 1
ATOM 2182 C CA . GLU A 1 294 ? 5.415 0.528 -18.900 1.00 95.69 294 GLU A CA 1
ATOM 2183 C C . GLU A 1 294 ? 4.477 -0.225 -19.846 1.00 95.69 294 GLU A C 1
ATOM 2185 O O . GLU A 1 294 ? 4.781 -0.394 -21.026 1.00 95.69 294 GLU A O 1
ATOM 2190 N N . TRP A 1 295 ? 3.337 -0.687 -19.336 1.00 96.44 295 TRP A N 1
ATOM 2191 C CA . TRP A 1 295 ? 2.444 -1.601 -20.046 1.00 96.44 295 TRP A CA 1
ATOM 2192 C C . TRP A 1 295 ? 1.211 -0.953 -20.704 1.00 96.44 295 TRP A C 1
ATOM 2194 O O . TRP A 1 295 ? 0.775 -1.495 -21.726 1.00 96.44 295 TRP A O 1
ATOM 2204 N N . PRO A 1 296 ? 0.629 0.163 -20.202 1.00 97.38 296 PRO A N 1
ATOM 2205 C CA . PRO A 1 296 ? -0.580 0.713 -20.804 1.00 97.38 296 PRO A CA 1
ATOM 2206 C C . PRO A 1 296 ? -0.401 1.138 -22.259 1.00 97.38 296 PRO A C 1
ATOM 2208 O O . PRO A 1 296 ? 0.675 1.572 -22.691 1.00 97.38 296 PRO A O 1
ATOM 2211 N N . ASP A 1 297 ? -1.489 1.024 -23.012 1.00 97.38 297 ASP A N 1
ATOM 2212 C CA . ASP A 1 297 ? -1.625 1.581 -24.349 1.00 97.38 297 ASP A CA 1
ATOM 2213 C C . ASP A 1 297 ? -3.097 1.909 -24.627 1.00 97.38 297 ASP A C 1
ATOM 2215 O O . ASP A 1 297 ? -3.991 1.301 -24.036 1.00 97.38 297 ASP A O 1
ATOM 2219 N N . LYS A 1 298 ? -3.349 2.870 -25.520 1.00 96.56 298 LYS A N 1
ATOM 2220 C CA . LYS A 1 298 ? -4.708 3.221 -25.956 1.00 96.56 298 LYS A CA 1
ATOM 2221 C C . LYS A 1 298 ? -5.254 2.216 -26.965 1.00 96.56 298 LYS A C 1
ATOM 2223 O O . LYS A 1 298 ? -6.469 2.095 -27.085 1.00 96.56 298 LYS A O 1
ATOM 2228 N N . ASP A 1 299 ? -4.377 1.536 -27.705 1.00 97.19 299 ASP A N 1
ATOM 2229 C CA . ASP A 1 299 ? -4.769 0.418 -28.556 1.00 97.19 299 ASP A CA 1
ATOM 2230 C C . ASP A 1 299 ? -4.854 -0.878 -27.723 1.00 97.19 299 ASP A C 1
ATOM 2232 O O . ASP A 1 299 ? -3.832 -1.335 -27.195 1.00 97.19 299 ASP A O 1
ATOM 2236 N N . PRO A 1 300 ? -6.036 -1.519 -27.618 1.00 97.19 300 PRO A N 1
ATOM 2237 C CA . PRO A 1 300 ? -6.215 -2.728 -26.813 1.00 97.19 300 PRO A CA 1
ATOM 2238 C C . PRO A 1 300 ? -5.307 -3.887 -27.232 1.00 97.19 300 PRO A C 1
ATOM 2240 O O . PRO A 1 300 ? -4.854 -4.654 -26.382 1.00 97.19 300 PRO A O 1
ATOM 2243 N N . SER A 1 301 ? -5.017 -4.018 -28.529 1.00 98.00 301 SER A N 1
ATOM 2244 C CA . SER A 1 301 ? -4.162 -5.097 -29.039 1.00 98.00 301 SER A CA 1
ATOM 2245 C C . SER A 1 301 ? -2.716 -4.908 -28.586 1.00 98.00 301 SER A C 1
ATOM 2247 O O . SER A 1 301 ? -2.114 -5.825 -28.027 1.00 98.00 301 SER A O 1
ATOM 2249 N N . THR A 1 302 ? -2.185 -3.697 -28.751 1.00 98.25 302 THR A N 1
ATOM 2250 C CA . THR A 1 302 ? -0.855 -3.312 -28.268 1.00 98.25 302 THR A CA 1
ATOM 2251 C C . THR A 1 302 ? -0.756 -3.438 -26.750 1.00 98.25 302 THR A C 1
ATOM 2253 O O . THR A 1 302 ? 0.236 -3.953 -26.234 1.00 98.25 302 THR A O 1
ATOM 2256 N N . CYS A 1 303 ? -1.798 -3.032 -26.022 1.00 98.00 303 CYS A N 1
ATOM 2257 C CA . CYS A 1 303 ? -1.847 -3.145 -24.569 1.00 98.00 303 CYS A CA 1
ATOM 2258 C C . CYS A 1 303 ? -1.716 -4.609 -24.108 1.00 98.00 303 CYS A C 1
ATOM 2260 O O . CYS A 1 303 ? -0.837 -4.928 -23.305 1.00 98.00 303 CYS A O 1
ATOM 2262 N N . LYS A 1 304 ? -2.503 -5.525 -24.693 1.00 98.75 304 LYS A N 1
ATOM 2263 C CA . LYS A 1 304 ? -2.395 -6.969 -24.422 1.00 98.75 304 LYS A CA 1
ATOM 2264 C C . LYS A 1 304 ? -1.003 -7.513 -24.743 1.00 98.75 304 LYS A C 1
ATOM 2266 O O . LYS A 1 304 ? -0.426 -8.229 -23.931 1.00 98.75 304 LYS A O 1
ATOM 2271 N N . GLN A 1 305 ? -0.429 -7.139 -25.888 1.00 98.62 305 GLN A N 1
ATOM 2272 C CA . GLN A 1 305 ? 0.917 -7.576 -26.277 1.00 98.62 305 GLN A CA 1
ATOM 2273 C C . GLN A 1 305 ? 1.999 -7.109 -25.295 1.00 98.62 305 GLN A C 1
ATOM 2275 O O . GLN A 1 305 ? 2.896 -7.884 -24.968 1.00 98.62 305 GLN A O 1
ATOM 2280 N N . LYS A 1 306 ? 1.914 -5.872 -24.787 1.00 98.56 306 LYS A N 1
ATOM 2281 C CA . LYS A 1 306 ? 2.844 -5.366 -23.766 1.00 98.56 306 LYS A CA 1
ATOM 2282 C C . LYS A 1 306 ? 2.739 -6.155 -22.461 1.00 98.56 306 LYS A C 1
ATOM 2284 O O . LYS A 1 306 ? 3.772 -6.516 -21.902 1.00 98.56 306 LYS A O 1
ATOM 2289 N N . ILE A 1 307 ? 1.520 -6.456 -22.002 1.00 98.75 307 ILE A N 1
ATOM 2290 C CA . ILE A 1 307 ? 1.292 -7.288 -20.809 1.00 98.75 307 ILE A CA 1
ATOM 2291 C C . ILE A 1 307 ? 1.960 -8.657 -20.989 1.00 98.75 307 ILE A C 1
ATOM 2293 O O . ILE A 1 307 ? 2.805 -9.031 -20.177 1.00 98.75 307 ILE A O 1
ATOM 2297 N N . LEU A 1 308 ? 1.657 -9.357 -22.089 1.00 98.88 308 LEU A N 1
ATOM 2298 C CA . LEU A 1 308 ? 2.241 -10.667 -22.402 1.00 98.88 308 LEU A CA 1
ATOM 2299 C C . LEU A 1 308 ? 3.771 -10.614 -22.429 1.00 98.88 308 LEU A C 1
ATOM 2301 O O . LEU A 1 308 ? 4.426 -11.430 -21.787 1.00 98.88 308 LEU A O 1
ATOM 2305 N N . LYS A 1 309 ? 4.345 -9.605 -23.093 1.00 98.69 309 LYS A N 1
ATOM 2306 C CA . LYS A 1 309 ? 5.797 -9.431 -23.207 1.00 98.69 309 LYS A CA 1
ATOM 2307 C C . LYS A 1 309 ? 6.482 -9.316 -21.844 1.00 98.69 309 LYS A C 1
ATOM 2309 O O . LYS A 1 309 ? 7.540 -9.916 -21.640 1.00 98.69 309 LYS A O 1
ATOM 2314 N N . PHE A 1 310 ? 5.915 -8.552 -20.911 1.00 98.62 310 PHE A N 1
ATOM 2315 C CA . PHE A 1 310 ? 6.494 -8.452 -19.573 1.00 98.62 310 PHE A CA 1
ATOM 2316 C C . PHE A 1 310 ? 6.364 -9.766 -18.800 1.00 98.62 310 PHE A C 1
ATOM 2318 O O . PHE A 1 310 ? 7.353 -10.214 -18.226 1.00 98.62 310 PHE A O 1
ATOM 2325 N N . LEU A 1 311 ? 5.206 -10.431 -18.840 1.00 98.81 311 LEU A N 1
ATOM 2326 C CA . LEU A 1 311 ? 5.025 -11.726 -18.174 1.00 98.81 311 LEU A CA 1
ATOM 2327 C C . LEU A 1 311 ? 5.968 -12.806 -18.737 1.00 98.81 311 LEU A C 1
ATOM 2329 O O . LEU A 1 311 ? 6.578 -13.550 -17.970 1.00 98.81 311 LEU A O 1
ATOM 2333 N N . ASP A 1 312 ? 6.164 -12.841 -20.057 1.00 98.62 312 ASP A N 1
ATOM 2334 C CA . ASP A 1 312 ? 7.121 -13.735 -20.722 1.00 98.62 312 ASP A CA 1
ATOM 2335 C C . ASP A 1 312 ? 8.570 -13.417 -20.322 1.00 98.62 312 ASP A C 1
ATOM 2337 O O . ASP A 1 312 ? 9.377 -14.327 -20.127 1.00 98.62 312 ASP A O 1
ATOM 2341 N N . THR A 1 313 ? 8.902 -12.135 -20.135 1.00 98.50 313 THR A N 1
ATOM 2342 C CA . THR A 1 313 ? 10.219 -11.705 -19.630 1.00 98.50 313 THR A CA 1
ATOM 2343 C C . THR A 1 313 ? 10.470 -12.234 -18.216 1.00 98.50 313 THR A C 1
ATOM 2345 O O . THR A 1 313 ? 11.565 -12.719 -17.921 1.00 98.50 313 THR A O 1
ATOM 2348 N N . LEU A 1 314 ? 9.460 -12.180 -17.343 1.00 98.62 314 LEU A N 1
ATOM 2349 C CA . LEU A 1 314 ? 9.548 -12.708 -15.979 1.00 98.62 314 LEU A CA 1
ATOM 2350 C C . LEU A 1 314 ? 9.692 -14.234 -15.974 1.00 98.62 314 LEU A C 1
ATOM 2352 O O . LEU A 1 314 ? 10.572 -14.770 -15.296 1.00 98.62 314 LEU A O 1
ATOM 2356 N N . LEU A 1 315 ? 8.910 -14.935 -16.797 1.00 98.12 315 LEU A N 1
ATOM 2357 C CA . LEU A 1 315 ? 9.033 -16.384 -16.961 1.00 98.12 315 LEU A CA 1
ATOM 2358 C C . LEU A 1 315 ? 10.425 -16.777 -17.483 1.00 98.12 315 LEU A C 1
ATOM 2360 O O . LEU A 1 315 ? 11.048 -17.707 -16.968 1.00 98.12 315 LEU A O 1
ATOM 2364 N N . ALA A 1 316 ? 10.961 -16.036 -18.457 1.00 98.19 316 ALA A N 1
ATOM 2365 C CA . ALA A 1 316 ? 12.298 -16.267 -19.002 1.00 98.19 316 ALA A CA 1
ATOM 2366 C C . ALA A 1 316 ? 13.412 -16.116 -17.952 1.00 98.19 316 ALA A C 1
ATOM 2368 O O . ALA A 1 316 ? 14.458 -16.747 -18.103 1.00 98.19 316 ALA A O 1
ATOM 2369 N N . GLY A 1 317 ? 13.182 -15.327 -16.896 1.00 98.12 317 GLY A N 1
ATOM 2370 C CA . GLY A 1 317 ? 14.088 -15.131 -15.763 1.00 98.12 317 GLY A CA 1
ATOM 2371 C C . GLY A 1 317 ? 13.837 -16.033 -14.547 1.00 98.12 317 GLY A C 1
ATOM 2372 O O . GLY A 1 317 ? 14.502 -15.834 -13.535 1.00 98.12 317 GLY A O 1
ATOM 2373 N N . ASN A 1 318 ? 12.911 -17.003 -14.611 1.00 98.12 318 ASN A N 1
ATOM 2374 C CA . ASN A 1 318 ? 12.482 -17.844 -13.475 1.00 98.12 318 ASN A CA 1
ATOM 2375 C C . ASN A 1 318 ? 11.936 -17.053 -12.261 1.00 98.12 318 ASN A C 1
ATOM 2377 O O . ASN A 1 318 ? 12.090 -17.480 -11.107 1.00 98.12 318 ASN A O 1
ATOM 2381 N N . PHE A 1 319 ? 11.290 -15.913 -12.515 1.00 98.69 319 PHE A N 1
ATOM 2382 C CA . PHE A 1 319 ? 10.440 -15.248 -11.526 1.00 98.69 319 PHE A CA 1
ATOM 2383 C C . PHE A 1 319 ? 9.170 -16.081 -11.285 1.00 98.69 319 PHE A C 1
ATOM 2385 O O . PHE A 1 319 ? 8.763 -16.856 -12.149 1.00 98.69 319 PHE A O 1
ATOM 2392 N N . ASN A 1 320 ? 8.554 -15.939 -10.110 1.00 98.69 320 ASN A N 1
ATOM 2393 C CA . ASN A 1 320 ? 7.346 -16.683 -9.720 1.00 98.69 320 ASN A CA 1
ATOM 2394 C C . ASN A 1 320 ? 6.201 -15.784 -9.234 1.00 98.69 320 ASN A C 1
ATOM 2396 O O . ASN A 1 320 ? 5.155 -16.284 -8.827 1.00 98.69 320 ASN A O 1
ATOM 2400 N N . ALA A 1 321 ? 6.381 -14.465 -9.290 1.00 98.81 321 ALA A N 1
ATOM 2401 C CA . ALA A 1 321 ? 5.346 -13.499 -8.968 1.00 98.81 321 ALA A CA 1
ATOM 2402 C C . ALA A 1 321 ? 5.502 -12.214 -9.789 1.00 98.81 321 ALA A C 1
ATOM 2404 O O . ALA A 1 321 ? 6.606 -11.815 -10.168 1.00 98.81 321 ALA A O 1
ATOM 2405 N N . VAL A 1 322 ? 4.385 -11.535 -10.018 1.00 98.94 322 VAL A N 1
ATOM 2406 C CA . VAL A 1 322 ? 4.319 -10.215 -10.640 1.00 98.94 322 VAL A CA 1
ATOM 2407 C C . VAL A 1 322 ? 3.594 -9.247 -9.712 1.00 98.94 322 VAL A C 1
ATOM 2409 O O . VAL A 1 322 ? 2.529 -9.553 -9.184 1.00 98.94 322 VAL A O 1
ATOM 2412 N N . ILE A 1 323 ? 4.174 -8.063 -9.516 1.00 98.94 323 ILE A N 1
ATOM 2413 C CA . ILE A 1 323 ? 3.547 -6.953 -8.792 1.00 98.94 323 ILE A CA 1
ATOM 2414 C C . ILE A 1 323 ? 3.089 -5.929 -9.834 1.00 98.94 323 ILE A C 1
ATOM 2416 O O . ILE A 1 323 ? 3.880 -5.130 -10.333 1.00 98.94 323 ILE A O 1
ATOM 2420 N N . PHE A 1 324 ? 1.817 -5.988 -10.216 1.00 98.88 324 PHE A N 1
ATOM 2421 C CA . PHE A 1 324 ? 1.288 -5.320 -11.405 1.00 98.88 324 PHE A CA 1
ATOM 2422 C C . PHE A 1 324 ? 0.436 -4.107 -11.034 1.00 98.88 324 PHE A C 1
ATOM 2424 O O . PHE A 1 324 ? -0.557 -4.246 -10.321 1.00 98.88 324 PHE A O 1
ATOM 2431 N N . GLN A 1 325 ? 0.804 -2.905 -11.483 1.00 98.81 325 GLN A N 1
ATOM 2432 C CA . GLN A 1 325 ? 0.124 -1.680 -11.055 1.00 98.81 325 GLN A CA 1
ATOM 2433 C C . GLN A 1 325 ? -1.242 -1.500 -11.727 1.00 98.81 325 GLN A C 1
ATOM 2435 O O . GLN A 1 325 ? -1.315 -1.300 -12.939 1.00 98.81 325 GLN A O 1
ATOM 2440 N N . VAL A 1 326 ? -2.303 -1.492 -10.914 1.00 98.62 326 VAL A N 1
ATOM 2441 C CA . VAL A 1 326 ? -3.714 -1.424 -11.351 1.00 98.62 326 VAL A CA 1
ATOM 2442 C C . VAL A 1 326 ? -4.445 -0.162 -10.889 1.00 98.62 326 VAL A C 1
ATOM 2444 O O . VAL A 1 326 ? -5.531 0.129 -11.389 1.00 98.62 326 VAL A O 1
ATOM 2447 N N . ARG A 1 327 ? -3.854 0.592 -9.950 1.00 98.06 327 ARG A N 1
ATOM 2448 C CA . ARG A 1 327 ? -4.350 1.893 -9.476 1.00 98.06 327 ARG A CA 1
ATOM 2449 C C . ARG A 1 327 ? -3.190 2.845 -9.196 1.00 98.06 327 ARG A C 1
ATOM 2451 O O . ARG A 1 327 ? -2.294 2.521 -8.411 1.00 98.06 327 ARG A O 1
ATOM 2458 N N . GLY A 1 328 ? -3.197 4.014 -9.840 1.00 93.44 328 GLY A N 1
ATOM 2459 C CA . GLY A 1 328 ? -2.064 4.944 -9.834 1.00 93.44 328 GLY A CA 1
ATOM 2460 C C . GLY A 1 328 ? -2.305 6.246 -9.078 1.00 93.44 328 GLY A C 1
ATOM 2461 O O . GLY A 1 328 ? -1.521 6.595 -8.194 1.00 93.44 328 GLY A O 1
ATOM 2462 N N . GLN A 1 329 ? -3.342 6.976 -9.476 1.00 94.81 329 GLN A N 1
ATOM 2463 C CA . GLN A 1 329 ? -3.635 8.343 -9.033 1.00 94.81 329 GLN A CA 1
ATOM 2464 C C . GLN A 1 329 ? -5.154 8.542 -8.948 1.00 94.81 329 GLN A C 1
ATOM 2466 O O . GLN A 1 329 ? -5.709 9.383 -9.638 1.00 94.81 329 GLN A O 1
ATOM 2471 N N . ALA A 1 330 ? -5.824 7.717 -8.137 1.00 97.06 330 ALA A N 1
ATOM 2472 C CA . ALA A 1 330 ? -7.290 7.637 -8.079 1.00 97.06 330 ALA A CA 1
ATOM 2473 C C . ALA A 1 330 ? -7.963 7.363 -9.446 1.00 97.06 330 ALA A C 1
ATOM 2475 O O . ALA A 1 330 ? -9.097 7.766 -9.698 1.00 97.06 330 ALA A O 1
ATOM 2476 N N . ASP A 1 331 ? -7.228 6.661 -10.309 1.00 97.31 331 ASP A N 1
ATOM 2477 C CA . ASP A 1 331 ? -7.640 6.124 -11.595 1.00 97.31 331 ASP A CA 1
ATOM 2478 C C . ASP A 1 331 ? -7.281 4.632 -11.668 1.00 97.31 331 ASP A C 1
ATOM 2480 O O . ASP A 1 331 ? -6.330 4.167 -11.021 1.00 97.31 331 ASP A O 1
ATOM 2484 N N . VAL A 1 332 ? -8.046 3.875 -12.454 1.00 98.31 332 VAL A N 1
ATOM 2485 C CA . VAL A 1 332 ? -7.950 2.412 -12.496 1.00 98.31 332 VAL A CA 1
ATOM 2486 C C . VAL A 1 332 ? -7.693 1.862 -13.892 1.00 98.31 332 VAL A C 1
ATOM 2488 O O . VAL A 1 332 ? -7.963 2.490 -14.918 1.00 98.31 332 VAL A O 1
ATOM 2491 N N . PHE A 1 333 ? -7.182 0.637 -13.907 1.00 98.44 333 PHE A N 1
ATOM 2492 C CA . PHE A 1 333 ? -6.912 -0.157 -15.101 1.00 98.44 333 PHE A CA 1
ATOM 2493 C C . PHE A 1 333 ? -7.824 -1.393 -15.186 1.00 98.44 333 PHE A C 1
ATOM 2495 O O . PHE A 1 333 ? -7.402 -2.454 -15.634 1.00 98.44 333 PHE A O 1
ATOM 2502 N N . TYR A 1 334 ? -9.062 -1.254 -14.712 1.00 98.62 334 TYR A N 1
ATOM 2503 C CA . TYR A 1 334 ? -10.102 -2.283 -14.685 1.00 98.62 334 TYR A CA 1
ATOM 2504 C C . TYR A 1 334 ? -11.488 -1.613 -14.622 1.00 98.62 334 TYR A C 1
ATOM 2506 O O . TYR A 1 334 ? -11.566 -0.449 -14.215 1.00 98.62 334 TYR A O 1
ATOM 2514 N N . PRO A 1 335 ? -12.590 -2.298 -14.983 1.00 98.00 335 PRO A N 1
ATOM 2515 C CA . PRO A 1 335 ? -13.929 -1.727 -14.878 1.00 98.00 335 PRO A CA 1
ATOM 2516 C C . PRO A 1 335 ? -14.283 -1.504 -13.404 1.00 98.00 335 PRO A C 1
ATOM 2518 O O . PRO A 1 335 ? -14.472 -2.462 -12.649 1.00 98.00 335 PRO A O 1
ATOM 2521 N N . SER A 1 336 ? -14.359 -0.239 -12.990 1.00 97.38 336 SER A N 1
ATOM 2522 C CA . SER A 1 336 ? -14.685 0.173 -11.621 1.00 97.38 336 SER A CA 1
ATOM 2523 C C . SER A 1 336 ? -15.928 1.060 -11.602 1.00 97.38 336 SER A C 1
ATOM 2525 O O . SER A 1 336 ? -16.053 1.951 -12.445 1.00 97.38 336 SER A O 1
ATOM 2527 N N . PRO A 1 337 ? -16.843 0.871 -10.635 1.00 96.44 337 PRO A N 1
ATOM 2528 C CA . PRO A 1 337 ? -17.944 1.802 -10.415 1.00 96.44 337 PRO A CA 1
ATOM 2529 C C . PRO A 1 337 ? -17.520 3.036 -9.596 1.00 96.44 337 PRO A C 1
ATOM 2531 O O . PRO A 1 337 ? -18.312 3.965 -9.455 1.00 96.44 337 PRO A O 1
ATOM 2534 N N . TYR A 1 338 ? -16.306 3.046 -9.030 1.00 97.56 3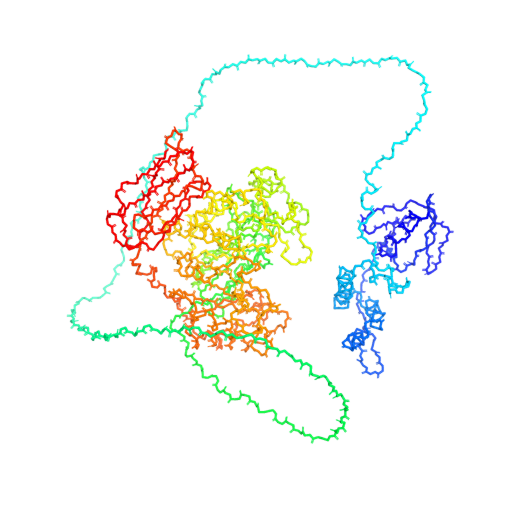38 TYR A N 1
ATOM 2535 C CA . TYR A 1 338 ? -15.865 4.047 -8.051 1.00 97.56 338 TYR A CA 1
ATOM 2536 C C . TYR A 1 338 ? -14.847 5.044 -8.591 1.00 97.56 338 TYR A C 1
ATOM 2538 O O . TYR A 1 338 ? -14.786 6.170 -8.101 1.00 97.56 338 TYR A O 1
ATOM 2546 N N . GLU A 1 339 ? -14.028 4.621 -9.552 1.00 98.12 339 GLU A N 1
ATOM 2547 C CA . GLU A 1 339 ? -12.924 5.411 -10.089 1.00 98.12 339 GLU A CA 1
ATOM 2548 C C . GLU A 1 339 ? -12.882 5.310 -11.612 1.00 98.12 339 GLU A C 1
ATOM 2550 O O . GLU A 1 339 ? -13.207 4.256 -12.167 1.00 98.12 339 GLU A O 1
ATOM 2555 N N . PRO A 1 340 ? -12.505 6.395 -12.304 1.00 98.00 340 PRO A N 1
ATOM 2556 C CA . PRO A 1 340 ? -12.472 6.406 -13.753 1.00 98.00 340 PRO A CA 1
ATOM 2557 C C . PRO A 1 340 ? -11.311 5.581 -14.305 1.00 98.00 340 PRO A C 1
ATOM 2559 O O . PRO A 1 340 ? -10.279 5.365 -13.662 1.00 98.00 340 PRO A O 1
ATOM 2562 N N . TRP A 1 341 ? -11.462 5.186 -15.565 1.00 98.12 341 TRP A N 1
ATOM 2563 C CA . TRP A 1 341 ? -10.384 4.610 -16.353 1.00 98.12 341 TRP A CA 1
ATOM 2564 C C . TRP A 1 341 ? -9.202 5.578 -16.466 1.00 98.12 341 TRP A C 1
ATOM 2566 O O . TRP A 1 341 ? -9.371 6.767 -16.739 1.00 98.12 341 TRP A O 1
ATOM 2576 N N . ALA A 1 342 ? -7.986 5.061 -16.311 1.00 97.00 342 ALA A N 1
ATOM 2577 C CA . ALA A 1 342 ? -6.778 5.868 -16.392 1.00 97.00 342 ALA A CA 1
ATOM 2578 C C . ALA A 1 342 ? -6.563 6.478 -17.788 1.00 97.00 342 ALA A C 1
ATOM 2580 O O . ALA A 1 342 ? -6.720 5.826 -18.825 1.00 97.00 342 ALA A O 1
ATOM 2581 N N . ALA A 1 343 ? -6.081 7.724 -17.829 1.00 93.69 343 ALA A N 1
ATOM 2582 C CA . ALA A 1 343 ? -5.749 8.412 -19.082 1.00 93.69 343 ALA A CA 1
ATOM 2583 C C . ALA A 1 343 ? -4.701 7.653 -19.927 1.00 93.69 343 ALA A C 1
ATOM 2585 O O . ALA A 1 343 ? -4.692 7.757 -21.156 1.00 93.69 343 ALA A O 1
ATOM 2586 N N . ALA A 1 344 ? -3.848 6.850 -19.278 1.00 94.06 344 ALA A N 1
ATOM 2587 C CA . ALA A 1 344 ? -2.814 6.034 -19.917 1.00 94.06 344 ALA A CA 1
ATOM 2588 C C . ALA A 1 344 ? -3.368 4.925 -20.838 1.00 94.06 344 ALA A C 1
ATOM 2590 O O . ALA A 1 344 ? -2.678 4.521 -21.769 1.00 94.06 344 ALA A O 1
ATOM 2591 N N . ILE A 1 345 ? -4.613 4.486 -20.627 1.00 95.62 345 ILE A N 1
ATOM 2592 C CA . ILE A 1 345 ? -5.356 3.574 -21.523 1.00 95.62 345 ILE A CA 1
ATOM 2593 C C . ILE A 1 345 ? -6.473 4.295 -22.294 1.00 95.62 345 ILE A C 1
ATOM 2595 O O . ILE A 1 345 ? -7.327 3.670 -22.909 1.00 95.62 345 ILE A O 1
ATOM 2599 N N . GLY A 1 346 ? -6.463 5.633 -22.291 1.00 94.44 346 GLY A N 1
ATOM 2600 C CA . GLY A 1 346 ? -7.397 6.458 -23.058 1.00 94.44 346 GLY A CA 1
ATOM 2601 C C . GLY A 1 346 ? -8.543 7.081 -22.260 1.00 94.44 346 GLY A C 1
ATOM 2602 O O . GLY A 1 346 ? -9.353 7.775 -22.866 1.00 94.44 346 GLY A O 1
ATOM 2603 N N . GLY A 1 347 ? -8.608 6.887 -20.937 1.00 94.88 347 GLY A N 1
ATOM 2604 C CA . GLY A 1 347 ? -9.574 7.576 -20.065 1.00 94.88 347 GLY A CA 1
ATOM 2605 C C . GLY A 1 347 ? -11.019 7.070 -20.155 1.00 94.88 347 GLY A C 1
ATOM 2606 O O . GLY A 1 347 ? -11.931 7.695 -19.624 1.00 94.88 347 GLY A O 1
ATOM 2607 N N . LYS A 1 348 ? -11.244 5.952 -20.848 1.00 94.94 348 LYS A N 1
ATOM 2608 C CA . LYS A 1 348 ? -12.548 5.308 -21.037 1.00 94.94 348 LYS A CA 1
ATOM 2609 C C . LYS A 1 348 ? -12.361 3.801 -21.168 1.00 94.94 348 LYS A C 1
ATOM 2611 O O . LYS A 1 348 ? -11.227 3.342 -21.285 1.00 94.94 348 LYS A O 1
ATOM 2616 N N . ASP A 1 349 ? -13.470 3.068 -21.192 1.00 96.50 349 ASP A N 1
ATOM 2617 C CA . ASP A 1 349 ? -13.466 1.620 -21.400 1.00 96.50 349 ASP A CA 1
ATOM 2618 C C . ASP A 1 349 ? -12.667 1.256 -22.671 1.00 96.50 349 ASP A C 1
ATOM 2620 O O . ASP A 1 349 ? -13.039 1.698 -23.768 1.00 96.50 349 ASP A O 1
ATOM 2624 N N . PRO A 1 350 ? -11.562 0.492 -22.545 1.00 96.06 350 PRO A N 1
ATOM 2625 C CA . PRO A 1 350 ? -10.739 0.090 -23.679 1.00 96.06 350 PRO A CA 1
ATOM 2626 C C . PRO A 1 350 ? -11.341 -1.098 -24.456 1.00 96.06 350 PRO A C 1
ATOM 2628 O O . PRO A 1 350 ? -10.711 -1.610 -25.377 1.00 96.06 350 PRO A O 1
ATOM 2631 N N . GLY A 1 351 ? -12.543 -1.570 -24.108 1.00 97.06 351 GLY A N 1
ATOM 2632 C CA . GLY A 1 351 ? -13.216 -2.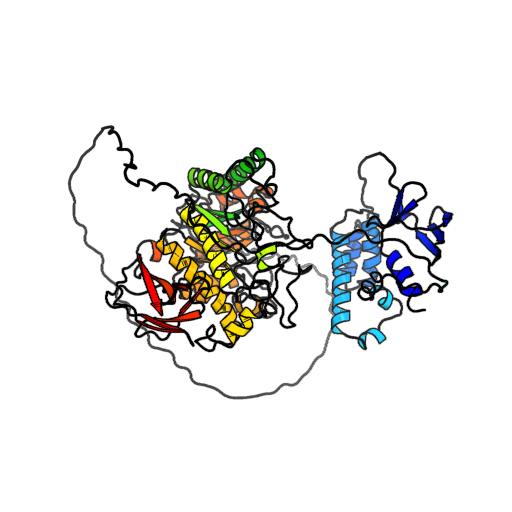700 -24.754 1.00 97.06 351 GLY A CA 1
ATOM 2633 C C . GLY A 1 351 ? -12.749 -4.071 -24.257 1.00 97.06 351 GLY A C 1
ATOM 2634 O O . GLY A 1 351 ? -13.056 -5.091 -24.874 1.00 97.06 351 GLY A O 1
ATOM 2635 N N . PHE A 1 352 ? -11.984 -4.108 -23.166 1.00 97.94 352 PHE A N 1
ATOM 2636 C CA . PHE A 1 352 ? -11.606 -5.317 -22.436 1.00 97.94 352 PHE A CA 1
ATOM 2637 C C . PHE A 1 352 ? -11.252 -4.956 -20.990 1.00 97.94 352 PHE A C 1
ATOM 2639 O O . PHE A 1 352 ? -11.044 -3.787 -20.684 1.00 97.94 352 PHE A O 1
ATOM 2646 N N . ASP A 1 353 ? -11.154 -5.955 -20.117 1.00 98.62 353 ASP A N 1
ATOM 2647 C CA . ASP A 1 353 ? -10.686 -5.789 -18.740 1.00 98.62 353 ASP A CA 1
ATOM 2648 C C . ASP A 1 353 ? -9.174 -6.089 -18.653 1.00 98.62 353 ASP A C 1
ATOM 2650 O O . ASP A 1 353 ? -8.785 -7.260 -18.752 1.00 98.62 353 ASP A O 1
ATOM 2654 N N . PRO A 1 354 ? -8.297 -5.072 -18.506 1.00 98.69 354 PRO A N 1
ATOM 2655 C CA . PRO A 1 354 ? -6.855 -5.294 -18.448 1.00 98.69 354 PRO A CA 1
ATOM 2656 C C . PRO A 1 354 ? -6.402 -6.048 -17.198 1.00 98.69 354 PRO A C 1
ATOM 2658 O O . PRO A 1 354 ? -5.429 -6.795 -17.275 1.00 98.69 354 PRO A O 1
ATOM 2661 N N . LEU A 1 355 ? -7.093 -5.879 -16.065 1.00 98.81 355 LEU A N 1
ATOM 2662 C CA . LEU A 1 355 ? -6.759 -6.577 -14.826 1.00 98.81 355 LEU A CA 1
ATOM 2663 C C . LEU A 1 355 ? -7.085 -8.062 -14.940 1.00 98.81 355 LEU A C 1
ATOM 2665 O O . LEU A 1 355 ? -6.211 -8.883 -14.671 1.00 98.81 355 LEU A O 1
ATOM 2669 N N . GLN A 1 356 ? -8.292 -8.407 -15.397 1.00 98.88 356 GLN A N 1
ATOM 2670 C CA . GLN A 1 356 ? -8.655 -9.812 -15.595 1.00 98.88 356 GLN A CA 1
ATOM 2671 C C . GLN A 1 356 ? -7.703 -10.492 -16.588 1.00 98.88 356 GLN A C 1
ATOM 2673 O O . GLN A 1 356 ? -7.165 -11.554 -16.292 1.00 98.88 356 GLN A O 1
ATOM 2678 N N . PHE A 1 357 ? -7.418 -9.838 -17.720 1.00 98.94 357 PHE A N 1
ATOM 2679 C CA . PHE A 1 357 ? -6.479 -10.364 -18.712 1.00 98.94 357 PHE A CA 1
ATOM 2680 C C . PHE A 1 357 ? -5.078 -10.597 -18.125 1.00 98.94 357 PHE A C 1
ATOM 2682 O O . PHE A 1 357 ? -4.468 -11.633 -18.372 1.00 98.94 357 PHE A O 1
ATOM 2689 N N . ALA A 1 358 ? -4.555 -9.654 -17.336 1.00 98.88 358 ALA A N 1
ATOM 2690 C CA . ALA A 1 358 ? -3.227 -9.788 -16.747 1.00 98.88 358 ALA A CA 1
ATOM 2691 C C . ALA A 1 358 ? -3.156 -10.892 -15.676 1.00 98.88 358 ALA A C 1
ATOM 2693 O O . ALA A 1 358 ? -2.124 -11.556 -15.576 1.00 98.88 358 ALA A O 1
ATOM 2694 N N . ILE A 1 359 ? -4.231 -11.107 -14.908 1.00 98.94 359 ILE A N 1
ATOM 2695 C CA . ILE A 1 359 ? -4.338 -12.210 -13.940 1.00 98.94 359 ILE A CA 1
ATOM 2696 C C . ILE A 1 359 ? -4.327 -13.553 -14.668 1.00 98.94 359 ILE A C 1
ATOM 2698 O O . ILE A 1 359 ? -3.467 -14.385 -14.380 1.00 98.94 359 ILE A O 1
ATOM 2702 N N . ASP A 1 360 ? -5.215 -13.730 -15.651 1.00 98.94 360 ASP A N 1
ATOM 2703 C CA . ASP A 1 360 ? -5.349 -14.987 -16.395 1.00 98.94 360 ASP A CA 1
ATOM 2704 C C . ASP A 1 360 ? -4.014 -15.388 -17.046 1.00 98.94 360 ASP A C 1
ATOM 2706 O O . ASP A 1 360 ? -3.559 -16.529 -16.934 1.00 98.94 360 ASP A O 1
ATOM 2710 N N . GLU A 1 361 ? -3.333 -14.427 -17.676 1.00 98.88 361 GLU A N 1
ATOM 2711 C CA . GLU A 1 361 ? -2.053 -14.657 -18.349 1.00 98.88 361 GLU A CA 1
ATOM 2712 C C . GLU A 1 361 ? -0.885 -14.879 -17.374 1.00 98.88 361 GLU A C 1
ATOM 2714 O O . GLU A 1 361 ? 0.057 -15.610 -17.703 1.00 98.88 361 GLU A O 1
ATOM 2719 N N . ALA A 1 362 ? -0.919 -14.275 -16.182 1.00 98.88 362 ALA A N 1
ATOM 2720 C CA . ALA A 1 362 ? 0.076 -14.521 -15.139 1.00 98.88 362 ALA A CA 1
ATOM 2721 C C . ALA A 1 362 ? -0.083 -15.931 -14.554 1.00 98.88 362 ALA A C 1
ATOM 2723 O O . ALA A 1 362 ? 0.887 -16.692 -14.497 1.00 98.88 362 ALA A O 1
ATOM 2724 N N . HIS A 1 363 ? -1.311 -16.320 -14.210 1.00 98.88 363 HIS A N 1
ATOM 2725 C CA . HIS A 1 363 ? -1.626 -17.648 -13.683 1.00 98.88 363 HIS A CA 1
ATOM 2726 C C . HIS A 1 363 ? -1.337 -18.758 -14.690 1.00 98.88 363 HIS A C 1
ATOM 2728 O O . HIS A 1 363 ? -0.751 -19.776 -14.319 1.00 98.88 363 HIS A O 1
ATOM 2734 N N . ALA A 1 364 ? -1.630 -18.542 -15.977 1.00 98.75 364 ALA A N 1
ATOM 2735 C CA . ALA A 1 364 ? -1.272 -19.475 -17.049 1.00 98.75 364 ALA A CA 1
ATOM 2736 C C . ALA A 1 364 ? 0.246 -19.736 -17.148 1.00 98.75 364 ALA A C 1
ATOM 2738 O O . ALA A 1 364 ? 0.668 -20.770 -17.668 1.00 98.75 364 ALA A O 1
ATOM 2739 N N . ARG A 1 365 ? 1.074 -18.822 -16.622 1.00 98.19 365 ARG A N 1
ATOM 2740 C CA . ARG A 1 365 ? 2.543 -18.930 -16.552 1.00 98.19 365 ARG A CA 1
ATOM 2741 C C . ARG A 1 365 ? 3.056 -19.378 -15.181 1.00 98.19 365 ARG A C 1
ATOM 2743 O O . ARG A 1 365 ? 4.267 -19.446 -14.987 1.00 98.19 365 ARG A O 1
ATOM 2750 N N . GLY A 1 366 ? 2.164 -19.682 -14.238 1.00 97.88 366 GLY A N 1
ATOM 2751 C CA . GLY A 1 366 ? 2.523 -20.047 -12.867 1.00 97.88 366 GLY A CA 1
ATOM 2752 C C . GLY A 1 366 ? 3.089 -18.886 -12.043 1.00 97.88 366 GLY A C 1
ATOM 2753 O O . GLY A 1 366 ? 3.837 -19.128 -11.097 1.00 97.88 366 GLY A O 1
ATOM 2754 N N . LEU A 1 367 ? 2.775 -17.641 -12.411 1.00 98.75 367 LEU A N 1
ATOM 2755 C CA . LEU A 1 367 ? 3.143 -16.449 -11.650 1.00 98.75 367 LEU A CA 1
ATOM 2756 C C . LEU A 1 367 ? 2.017 -16.098 -10.677 1.00 98.75 367 LEU A C 1
ATOM 2758 O O . LEU A 1 367 ? 0.873 -15.962 -11.101 1.00 98.75 367 LEU A O 1
ATOM 2762 N N . GLU A 1 368 ? 2.339 -15.869 -9.404 1.00 98.88 368 GLU A N 1
ATOM 2763 C CA . GLU A 1 368 ? 1.400 -15.194 -8.504 1.00 98.88 368 GLU A CA 1
ATOM 2764 C C . GLU A 1 368 ? 1.152 -13.755 -8.977 1.00 98.88 368 GLU A C 1
ATOM 2766 O O . GLU A 1 368 ? 2.100 -13.026 -9.285 1.00 98.88 368 GLU A O 1
ATOM 2771 N N . PHE A 1 369 ? -0.101 -13.306 -8.968 1.00 98.94 369 PHE A N 1
ATOM 2772 C CA . PHE A 1 369 ? -0.487 -11.951 -9.343 1.00 98.94 369 PHE A CA 1
ATOM 2773 C C . PHE A 1 369 ? -0.780 -11.083 -8.116 1.00 98.94 369 PHE A C 1
ATOM 2775 O O . PHE A 1 369 ? -1.739 -11.305 -7.373 1.00 98.94 369 PHE A O 1
ATOM 2782 N N . HIS A 1 370 ? 0.027 -10.040 -7.920 1.00 98.94 370 HIS A N 1
ATOM 2783 C CA . HIS A 1 370 ? -0.136 -9.068 -6.842 1.00 98.94 370 HIS A CA 1
ATOM 2784 C C . HIS A 1 370 ? -0.597 -7.728 -7.419 1.00 98.94 370 HIS A C 1
ATOM 2786 O O . HIS A 1 370 ? 0.160 -7.049 -8.116 1.00 98.94 370 HIS A O 1
ATOM 2792 N N . ALA A 1 371 ? -1.831 -7.323 -7.117 1.00 98.94 371 ALA A N 1
ATOM 2793 C CA . ALA A 1 371 ? -2.394 -6.059 -7.580 1.00 98.94 371 ALA A CA 1
ATOM 2794 C C . ALA A 1 371 ? -1.740 -4.879 -6.846 1.00 98.94 371 ALA A C 1
ATOM 2796 O O . ALA A 1 371 ? -1.949 -4.677 -5.648 1.00 98.94 371 ALA A O 1
ATOM 2797 N N . TYR A 1 372 ? -0.944 -4.094 -7.569 1.00 98.88 372 TYR A N 1
ATOM 2798 C CA . TYR A 1 372 ? -0.237 -2.933 -7.044 1.00 98.88 372 TYR A CA 1
ATOM 2799 C C . TYR A 1 372 ? -1.112 -1.671 -7.096 1.00 98.88 372 TYR A C 1
ATOM 2801 O O . TYR A 1 372 ? -1.546 -1.208 -8.154 1.00 98.88 372 TYR A O 1
ATOM 2809 N N . ILE A 1 373 ? -1.349 -1.110 -5.910 1.00 98.81 373 ILE A N 1
ATOM 2810 C CA . ILE A 1 373 ? -2.181 0.051 -5.637 1.00 98.81 373 ILE A CA 1
ATOM 2811 C C . ILE A 1 373 ? -1.369 1.145 -4.930 1.00 98.81 373 ILE A C 1
ATOM 2813 O O . ILE A 1 373 ? -0.728 0.912 -3.907 1.00 98.81 373 ILE A O 1
ATOM 2817 N N . ASN A 1 374 ? -1.465 2.374 -5.431 1.00 98.19 374 ASN A N 1
ATOM 2818 C CA . ASN A 1 374 ? -1.150 3.576 -4.659 1.00 98.19 374 ASN A CA 1
ATOM 2819 C C . ASN A 1 374 ? -2.423 4.033 -3.933 1.00 98.19 374 ASN A C 1
ATOM 2821 O O . ASN A 1 374 ? -3.350 4.390 -4.650 1.00 98.19 374 ASN A O 1
ATOM 2825 N N . PRO A 1 375 ? -2.530 4.047 -2.587 1.00 97.00 375 PRO A N 1
ATOM 2826 C CA . PRO A 1 375 ? -3.793 4.335 -1.897 1.00 97.00 375 PRO A CA 1
ATOM 2827 C C . PRO A 1 375 ? -4.119 5.837 -1.802 1.00 97.00 375 PRO A C 1
ATOM 2829 O O . PRO A 1 375 ? -5.263 6.224 -2.034 1.00 97.00 375 PRO A O 1
ATOM 2832 N N . TYR A 1 376 ? -3.126 6.681 -1.511 1.00 97.12 376 TYR A N 1
ATOM 2833 C CA . TYR A 1 376 ? -3.317 8.111 -1.226 1.00 97.12 376 TYR A CA 1
ATOM 2834 C C . TYR A 1 376 ? -3.120 9.083 -2.402 1.00 97.12 376 TYR A C 1
ATOM 2836 O O . TYR A 1 376 ? -3.775 10.127 -2.396 1.00 97.12 376 TYR A O 1
ATOM 2844 N N . PRO A 1 377 ? -2.229 8.825 -3.381 1.00 96.19 377 PRO A N 1
ATOM 2845 C CA . PRO A 1 377 ? -2.082 9.696 -4.544 1.00 96.19 377 PRO A CA 1
ATOM 2846 C C . PRO A 1 377 ? -3.383 9.853 -5.336 1.00 96.19 377 PRO A C 1
ATOM 2848 O O . PRO A 1 377 ? -4.066 8.871 -5.623 1.00 96.19 377 PRO A O 1
ATOM 2851 N N . VAL A 1 378 ? -3.687 11.091 -5.725 1.00 95.88 378 VAL A N 1
ATOM 2852 C CA . VAL A 1 378 ? -4.943 11.469 -6.398 1.00 95.88 378 VAL A CA 1
ATOM 2853 C C . VAL A 1 378 ? -4.694 12.071 -7.765 1.00 95.88 378 VAL A C 1
ATOM 2855 O O . VAL A 1 378 ? -5.527 11.960 -8.642 1.00 95.88 378 VAL A O 1
ATOM 2858 N N . TRP A 1 379 ? -3.586 12.773 -7.973 1.00 94.31 379 TRP A N 1
ATOM 2859 C CA . TRP A 1 379 ? -3.314 13.390 -9.269 1.00 94.31 379 TRP A CA 1
ATOM 2860 C C . TRP A 1 379 ? -1.855 13.794 -9.376 1.00 94.31 379 TRP A C 1
ATOM 2862 O O . TRP A 1 379 ? -1.239 14.021 -8.345 1.00 94.31 379 TRP A O 1
ATOM 2872 N N . GLN A 1 380 ? -1.296 13.924 -10.577 1.00 90.44 380 GLN A N 1
ATOM 2873 C CA . GLN A 1 380 ? 0.114 14.316 -10.741 1.00 90.44 380 GLN A CA 1
ATOM 2874 C C . GLN A 1 380 ? 0.359 15.480 -11.705 1.00 90.44 380 GLN A C 1
ATOM 2876 O O . GLN A 1 380 ? 1.486 15.954 -11.823 1.00 90.44 380 GLN A O 1
ATOM 2881 N N . ASN A 1 381 ? -0.672 15.950 -12.411 1.00 86.12 381 ASN A N 1
ATOM 2882 C CA . ASN A 1 381 ? -0.513 17.016 -13.397 1.00 86.12 381 ASN A CA 1
ATOM 2883 C C . ASN A 1 381 ? -0.867 18.381 -12.800 1.00 86.12 381 ASN A C 1
ATOM 2885 O O . ASN A 1 381 ? -1.718 18.492 -11.918 1.00 86.12 381 ASN A O 1
ATOM 2889 N N . ALA A 1 382 ? -0.230 19.437 -13.313 1.00 82.25 382 ALA A N 1
ATOM 2890 C CA . ALA A 1 382 ? -0.503 20.809 -12.882 1.00 82.25 382 ALA A CA 1
ATOM 2891 C C . ALA A 1 382 ? -1.953 21.237 -13.170 1.00 82.25 382 ALA A C 1
ATOM 2893 O O . ALA A 1 382 ? -2.558 21.946 -12.368 1.00 82.25 382 ALA A O 1
ATOM 2894 N N . ASN A 1 383 ? -2.503 20.782 -14.298 1.00 88.69 383 ASN A N 1
ATOM 2895 C CA . ASN A 1 383 ? -3.908 20.973 -14.639 1.00 88.69 383 ASN A CA 1
ATOM 2896 C C . ASN A 1 383 ? -4.749 19.855 -14.016 1.00 88.69 383 ASN A C 1
ATOM 2898 O O . ASN A 1 383 ? -4.296 18.710 -14.059 1.00 88.69 383 ASN A O 1
ATOM 2902 N N . PRO A 1 384 ? -5.948 20.152 -13.485 1.00 91.75 384 PRO A N 1
ATOM 2903 C CA . PRO A 1 384 ? -6.892 19.142 -13.006 1.00 91.75 384 PRO A CA 1
ATOM 2904 C C . PRO A 1 384 ? -7.193 18.041 -14.041 1.00 91.75 384 PRO A C 1
ATOM 2906 O O . PRO A 1 384 ? -7.075 18.302 -15.242 1.00 91.75 384 PRO A O 1
ATOM 2909 N N . PRO A 1 385 ? -7.603 16.834 -13.603 1.00 93.31 385 PRO A N 1
ATOM 2910 C CA . PRO A 1 385 ? -8.133 15.820 -14.511 1.00 93.31 385 PRO A CA 1
ATOM 2911 C C . PRO A 1 385 ? -9.380 16.332 -15.236 1.00 93.31 385 PRO A C 1
ATOM 2913 O O . PRO A 1 385 ? -10.143 17.126 -14.689 1.00 93.31 385 PRO A O 1
ATOM 2916 N N . GLU A 1 386 ? -9.623 15.840 -16.448 1.00 93.19 386 GLU A N 1
ATOM 2917 C CA . GLU A 1 386 ? -10.915 16.038 -17.108 1.00 93.19 386 GLU A CA 1
ATOM 2918 C C . GLU A 1 386 ? -12.039 15.372 -16.292 1.00 93.19 386 GLU A C 1
ATOM 2920 O O . GLU A 1 386 ? -11.811 14.392 -15.577 1.00 93.19 386 GLU A O 1
ATOM 2925 N N . HIS A 1 387 ? -13.254 15.914 -16.382 1.00 95.00 387 HIS A N 1
ATOM 2926 C CA . HIS A 1 387 ? -14.435 15.269 -15.806 1.00 95.00 387 HIS A CA 1
ATOM 2927 C C . HIS A 1 387 ? -14.693 13.927 -16.494 1.00 95.00 387 HIS A C 1
ATOM 2929 O O . HIS A 1 387 ? -14.503 13.790 -17.704 1.00 95.00 387 HIS A O 1
ATOM 2935 N N . SER A 1 388 ? -15.136 12.939 -15.723 1.00 95.31 388 SER A N 1
ATOM 2936 C CA . SER A 1 388 ? -15.304 11.564 -16.206 1.00 95.31 388 SER A CA 1
ATOM 2937 C C . SER A 1 388 ? -16.531 10.889 -15.589 1.00 95.31 388 SER A C 1
ATOM 2939 O O . SER A 1 388 ? -17.254 11.473 -14.783 1.00 95.31 388 SER A O 1
ATOM 2941 N N . THR A 1 389 ? -16.840 9.671 -16.030 1.00 93.69 389 THR A N 1
ATOM 2942 C CA . THR A 1 389 ? -17.895 8.843 -15.434 1.00 93.69 389 THR A CA 1
ATOM 2943 C C . THR A 1 389 ? -17.354 7.423 -15.228 1.00 93.69 389 THR A C 1
ATOM 2945 O O . THR A 1 389 ? -16.997 6.791 -16.225 1.00 93.69 389 THR A O 1
ATOM 2948 N N . PRO A 1 390 ? -17.288 6.912 -13.980 1.00 96.00 390 PRO A N 1
ATOM 2949 C CA . PRO A 1 390 ? -17.578 7.615 -12.717 1.00 96.00 390 PRO A CA 1
ATOM 2950 C C . PRO A 1 390 ? -16.674 8.843 -12.514 1.00 96.00 390 PRO A C 1
ATOM 2952 O O . PRO A 1 390 ? -15.619 8.945 -13.132 1.00 96.00 390 PRO A O 1
ATOM 2955 N N . GLU A 1 391 ? -17.121 9.805 -11.704 1.00 97.12 391 GLU A N 1
ATOM 2956 C CA . GLU A 1 391 ? -16.393 11.065 -11.517 1.00 97.12 391 GLU A CA 1
ATOM 2957 C C . GLU A 1 391 ? -15.053 10.844 -10.802 1.00 97.12 391 GLU A C 1
ATOM 2959 O O . GLU A 1 391 ? -14.945 10.036 -9.879 1.00 97.12 391 GLU A O 1
ATOM 2964 N N . HIS A 1 392 ? -14.029 11.595 -11.206 1.00 97.75 392 HIS A N 1
ATOM 2965 C CA . HIS A 1 392 ? -12.692 11.455 -10.640 1.00 97.75 392 HIS A CA 1
ATOM 2966 C C . HIS A 1 392 ? -12.665 11.927 -9.167 1.00 97.75 392 HIS A C 1
ATOM 2968 O O . HIS A 1 392 ? -13.094 13.055 -8.893 1.00 97.75 392 HIS A O 1
ATOM 2974 N N . PRO A 1 393 ? -12.075 11.175 -8.210 1.00 97.56 393 PRO A N 1
ATOM 2975 C CA . PRO A 1 393 ? -12.041 11.561 -6.787 1.00 97.56 393 PRO A CA 1
ATOM 2976 C C . PRO A 1 393 ? -11.405 12.929 -6.498 1.00 97.56 393 PRO A C 1
ATOM 2978 O O . PRO A 1 393 ? -11.701 13.573 -5.493 1.00 97.56 393 PRO A O 1
ATOM 2981 N N . TYR A 1 394 ? -10.565 13.414 -7.412 1.00 97.12 394 TYR A N 1
ATOM 2982 C CA . TYR A 1 394 ? -10.096 14.804 -7.429 1.00 97.12 394 TYR A CA 1
ATOM 2983 C C . TYR A 1 394 ? -11.254 15.815 -7.332 1.00 97.12 394 TYR A C 1
ATOM 2985 O O . TYR A 1 394 ? -11.219 16.701 -6.481 1.00 97.12 394 TYR A O 1
ATOM 2993 N N . TRP A 1 395 ? -12.283 15.683 -8.171 1.00 97.38 395 TRP A N 1
ATOM 2994 C CA . TRP A 1 395 ? -13.424 16.603 -8.193 1.00 97.38 395 TRP A CA 1
ATOM 2995 C C . TRP A 1 395 ? -14.363 16.386 -7.011 1.00 97.38 395 TRP A C 1
ATOM 2997 O O . TRP A 1 395 ? -14.898 17.354 -6.476 1.00 97.38 395 TRP A O 1
ATOM 3007 N N . LEU A 1 396 ? -14.505 15.135 -6.572 1.00 96.69 396 LEU A N 1
ATOM 3008 C CA . LEU A 1 396 ? -15.364 14.773 -5.446 1.00 96.69 396 LEU A CA 1
ATOM 3009 C C . LEU A 1 396 ? -14.811 15.247 -4.098 1.00 96.69 396 LEU A C 1
ATOM 3011 O O . LEU A 1 396 ? -15.591 15.609 -3.222 1.00 96.69 396 LEU A O 1
ATOM 3015 N N . HIS A 1 397 ? -13.482 15.253 -3.925 1.00 97.31 397 HIS A N 1
ATOM 3016 C CA . HIS A 1 397 ? -12.877 15.417 -2.598 1.00 97.31 397 HIS A CA 1
ATOM 3017 C C . HIS A 1 397 ? -11.612 16.279 -2.539 1.00 97.31 397 HIS A C 1
ATOM 3019 O O . HIS A 1 397 ? -11.267 16.776 -1.472 1.00 97.31 397 HIS A O 1
ATOM 3025 N N . TYR A 1 398 ? -10.873 16.474 -3.633 1.00 95.88 398 TYR A N 1
ATOM 3026 C CA . TYR A 1 398 ? -9.661 17.307 -3.597 1.00 95.88 398 TYR A CA 1
ATOM 3027 C C . TYR A 1 398 ? -9.968 18.784 -3.877 1.00 95.88 398 TYR A C 1
ATOM 3029 O O . TYR A 1 398 ? -9.424 19.674 -3.224 1.00 95.88 398 TYR A O 1
ATOM 3037 N N . ALA A 1 399 ? -10.840 19.045 -4.853 1.00 94.81 399 ALA A N 1
ATOM 3038 C CA . ALA A 1 399 ? -11.232 20.387 -5.287 1.00 94.81 399 ALA A CA 1
ATOM 3039 C C . ALA A 1 399 ? -12.335 21.025 -4.417 1.00 94.81 399 ALA A C 1
ATOM 3041 O O . ALA A 1 399 ? -12.648 22.206 -4.582 1.00 94.81 399 ALA A O 1
ATOM 3042 N N . THR A 1 400 ? -12.924 20.262 -3.495 1.00 94.75 400 THR A N 1
ATOM 3043 C CA . THR A 1 400 ? -14.003 20.705 -2.601 1.00 94.75 400 THR A CA 1
ATOM 3044 C C . THR A 1 400 ? -13.481 21.562 -1.443 1.00 94.75 400 THR A C 1
ATOM 3046 O O . THR A 1 400 ? -12.292 21.867 -1.354 1.00 94.75 400 THR A O 1
ATOM 3049 N N . GLN A 1 401 ? -14.369 22.002 -0.551 1.00 88.12 401 GLN A N 1
ATOM 3050 C CA . GLN A 1 401 ? -14.039 22.775 0.652 1.00 88.12 401 GLN A CA 1
ATOM 3051 C C . GLN A 1 401 ? -14.710 22.141 1.876 1.00 88.12 401 GLN A C 1
ATOM 3053 O O . GLN A 1 401 ? -15.656 21.369 1.744 1.00 88.12 401 GLN A O 1
ATOM 3058 N N . GLY A 1 402 ? -14.266 22.508 3.079 1.00 86.25 402 GLY A N 1
ATOM 3059 C CA . GLY A 1 402 ? -14.892 22.040 4.318 1.00 86.25 402 GLY A CA 1
ATOM 3060 C C . GLY A 1 402 ? -14.628 20.558 4.605 1.00 86.25 402 GLY A C 1
ATOM 3061 O O . GLY A 1 402 ? -13.535 20.066 4.346 1.00 86.25 402 GLY A O 1
ATOM 3062 N N . ALA A 1 403 ? -15.614 19.868 5.188 1.00 82.75 403 ALA A N 1
ATOM 3063 C CA . ALA A 1 403 ? -15.474 18.481 5.646 1.00 82.75 403 ALA A CA 1
ATOM 3064 C C . ALA A 1 403 ? -15.330 17.461 4.500 1.00 82.75 403 ALA A C 1
ATOM 3066 O O . ALA A 1 403 ? -14.712 16.415 4.692 1.00 82.75 403 ALA A O 1
ATOM 3067 N N . ASP A 1 404 ? -15.834 17.791 3.309 1.00 90.06 404 ASP A N 1
ATOM 3068 C CA . ASP A 1 404 ? -15.714 16.949 2.113 1.00 90.06 404 ASP A CA 1
ATOM 3069 C C . ASP A 1 404 ? -14.348 17.084 1.432 1.00 90.06 404 ASP A C 1
ATOM 3071 O O . ASP A 1 404 ? -14.066 16.357 0.478 1.00 90.06 404 ASP A O 1
ATOM 3075 N N . ASN A 1 405 ? -13.501 18.015 1.894 1.00 95.94 405 ASN A N 1
ATOM 3076 C CA . ASN A 1 405 ? -12.148 18.159 1.385 1.00 95.94 405 ASN A CA 1
ATOM 3077 C C . ASN A 1 405 ? -11.207 17.155 2.061 1.00 95.94 405 ASN A C 1
ATOM 3079 O O . ASN A 1 405 ? -11.000 17.175 3.275 1.00 95.94 405 ASN A O 1
ATOM 3083 N N . TRP A 1 406 ? -10.618 16.279 1.255 1.00 97.31 406 TRP A N 1
ATOM 3084 C CA . TRP A 1 406 ? -9.694 15.241 1.707 1.00 97.31 406 TRP A CA 1
ATOM 3085 C C . TRP A 1 406 ? -8.237 15.560 1.374 1.00 97.31 406 TRP A C 1
ATOM 3087 O O . TRP A 1 406 ? -7.370 14.712 1.568 1.00 97.31 406 TRP A O 1
ATOM 3097 N N . ALA A 1 407 ? -7.935 16.742 0.838 1.00 96.25 407 ALA A N 1
ATOM 3098 C CA . ALA A 1 407 ? -6.592 17.090 0.398 1.00 96.25 407 ALA A CA 1
ATOM 3099 C C . ALA A 1 407 ? -5.608 17.209 1.572 1.00 96.25 407 ALA A C 1
ATOM 3101 O O . ALA A 1 407 ? -5.959 17.600 2.685 1.00 96.25 407 ALA A O 1
ATOM 3102 N N . CYS A 1 408 ? -4.332 16.932 1.308 1.00 95.00 408 CYS A N 1
ATOM 3103 C CA . CYS A 1 408 ? -3.260 17.297 2.226 1.00 95.00 408 CYS A CA 1
ATOM 3104 C C . CYS A 1 408 ? -3.126 18.824 2.330 1.00 95.00 408 CYS A C 1
ATOM 3106 O O . CYS A 1 408 ? -3.065 19.518 1.317 1.00 95.00 408 CYS A O 1
ATOM 3108 N N . TYR A 1 409 ? -2.980 19.336 3.553 1.00 95.06 409 TYR A N 1
ATOM 3109 C CA . TYR A 1 409 ? -2.593 20.724 3.825 1.00 95.06 409 TYR A CA 1
ATOM 3110 C C . TYR A 1 409 ? -1.241 20.768 4.525 1.00 95.06 409 TYR A C 1
ATOM 3112 O O . TYR A 1 409 ? -0.939 19.885 5.333 1.00 95.06 409 TYR A O 1
ATOM 3120 N N . ASP A 1 410 ? -0.441 21.786 4.217 1.00 93.94 410 ASP A N 1
ATOM 3121 C CA . ASP A 1 410 ? 0.785 22.072 4.954 1.00 93.94 410 ASP A CA 1
ATOM 3122 C C . ASP A 1 410 ? 0.497 22.693 6.334 1.00 93.94 410 ASP A C 1
ATOM 3124 O O . ASP A 1 410 ? -0.627 23.104 6.645 1.00 93.94 410 ASP A O 1
ATOM 3128 N N . ASN A 1 411 ? 1.523 22.797 7.178 1.00 91.12 411 ASN A N 1
ATOM 3129 C CA . ASN A 1 411 ? 1.419 23.408 8.505 1.00 91.12 411 ASN A CA 1
ATOM 3130 C C . ASN A 1 411 ? 1.162 24.931 8.494 1.00 91.12 411 ASN A C 1
ATOM 3132 O O . ASN A 1 411 ? 0.922 25.503 9.558 1.00 91.12 411 ASN A O 1
ATOM 3136 N N . GLN A 1 412 ? 1.168 25.593 7.333 1.00 92.69 412 GLN A N 1
ATOM 3137 C CA . GLN A 1 412 ? 0.692 26.973 7.165 1.00 92.69 412 GLN A CA 1
ATOM 3138 C C . GLN A 1 412 ? -0.784 27.039 6.737 1.00 92.69 412 GLN A C 1
ATOM 3140 O O . GLN A 1 412 ? -1.331 28.133 6.607 1.00 92.69 412 GLN A O 1
ATOM 3145 N N . GLY A 1 413 ? -1.446 25.896 6.543 1.00 91.50 413 GLY A N 1
ATOM 3146 C CA . GLY A 1 413 ? -2.833 25.833 6.096 1.00 91.50 413 GLY A CA 1
ATOM 3147 C C . GLY A 1 413 ? -3.002 26.041 4.592 1.00 91.50 413 GLY A C 1
ATOM 3148 O O . GLY A 1 413 ? -4.114 26.332 4.151 1.00 91.50 413 GLY A O 1
ATOM 3149 N N . ASN A 1 414 ? -1.948 25.876 3.789 1.00 93.12 414 ASN A N 1
ATOM 3150 C CA . ASN A 1 414 ? -2.083 25.838 2.337 1.00 93.12 414 ASN A CA 1
ATOM 3151 C C . ASN A 1 414 ? -2.364 24.411 1.876 1.00 93.12 414 ASN A C 1
ATOM 3153 O O . ASN A 1 414 ? -1.699 23.466 2.296 1.00 93.12 414 ASN A O 1
ATOM 3157 N N . ILE A 1 415 ? -3.308 24.268 0.948 1.00 93.38 415 ILE A N 1
ATOM 3158 C CA . ILE A 1 415 ? -3.532 23.000 0.258 1.00 93.38 415 ILE A CA 1
ATOM 3159 C C . ILE A 1 415 ? -2.272 22.588 -0.514 1.00 93.38 415 ILE A C 1
ATOM 3161 O O . ILE A 1 415 ? -1.591 23.425 -1.121 1.00 93.38 415 ILE A O 1
ATOM 3165 N N . MET A 1 416 ? -1.973 21.293 -0.506 1.00 91.75 416 MET A N 1
ATOM 3166 C CA . MET A 1 416 ? -0.882 20.712 -1.271 1.00 91.75 416 MET A CA 1
ATOM 3167 C C . MET A 1 416 ? -1.070 21.013 -2.761 1.00 91.75 416 MET A C 1
ATOM 3169 O O . MET A 1 416 ? -2.171 20.944 -3.316 1.00 91.75 416 MET A O 1
ATOM 3173 N N . LYS A 1 417 ? 0.036 21.360 -3.413 1.00 87.88 417 LYS A N 1
ATOM 3174 C CA . LYS A 1 417 ? 0.114 21.604 -4.853 1.00 87.88 417 LYS A CA 1
ATOM 3175 C C . LYS A 1 417 ? 1.115 20.634 -5.454 1.00 87.88 417 LYS A C 1
ATOM 3177 O O . LYS A 1 417 ? 2.021 20.188 -4.752 1.00 87.88 417 LYS A O 1
ATOM 3182 N N . VAL A 1 418 ? 0.968 20.354 -6.747 1.00 82.31 418 VAL A N 1
ATOM 3183 C CA . VAL A 1 418 ? 1.942 19.543 -7.478 1.00 82.31 418 VAL A CA 1
ATOM 3184 C C . VAL A 1 418 ? 3.297 20.228 -7.357 1.00 82.31 418 VAL A C 1
ATOM 3186 O O . VAL A 1 418 ? 3.441 21.409 -7.688 1.00 82.31 418 VAL A O 1
ATOM 3189 N N . SER A 1 419 ? 4.269 19.504 -6.814 1.00 68.56 419 SER A N 1
ATOM 3190 C CA . SER A 1 419 ? 5.619 20.017 -6.639 1.00 68.56 419 SER A CA 1
ATOM 3191 C C . SER A 1 419 ? 6.451 19.770 -7.894 1.00 68.56 419 SER A C 1
ATOM 3193 O O . SER A 1 419 ? 6.394 18.689 -8.473 1.00 68.56 419 SER A O 1
ATOM 3195 N N . ALA A 1 420 ? 7.276 20.750 -8.275 1.00 49.53 420 ALA A N 1
ATOM 3196 C CA . ALA A 1 420 ? 8.331 20.566 -9.276 1.00 49.53 420 ALA A CA 1
ATOM 3197 C C . ALA A 1 420 ? 9.566 19.833 -8.706 1.00 49.53 420 ALA A C 1
ATOM 3199 O O . ALA A 1 420 ? 10.442 19.422 -9.458 1.00 49.53 420 ALA A O 1
ATOM 3200 N N . SER A 1 421 ? 9.649 19.678 -7.377 1.00 42.12 421 SER A N 1
ATOM 3201 C CA . SER A 1 421 ? 10.741 19.001 -6.668 1.00 42.12 421 SER A CA 1
ATOM 3202 C C . SER A 1 421 ? 10.190 18.055 -5.594 1.00 42.12 421 SER A C 1
ATOM 3204 O O . SER A 1 421 ? 9.514 18.510 -4.669 1.00 42.12 421 SER A O 1
ATOM 3206 N N . GLY A 1 422 ? 10.490 16.760 -5.678 1.00 54.28 422 GLY A N 1
ATOM 3207 C CA . GLY A 1 422 ? 10.003 15.742 -4.738 1.00 54.28 422 GLY A CA 1
ATOM 3208 C C . GLY A 1 422 ? 8.865 14.901 -5.317 1.00 54.28 422 GLY A C 1
ATOM 3209 O O . GLY A 1 422 ? 8.874 14.584 -6.504 1.00 54.28 422 GLY A O 1
ATOM 3210 N N . ASP A 1 423 ? 7.907 14.513 -4.475 1.00 60.47 423 ASP A N 1
ATOM 3211 C CA . ASP A 1 423 ? 6.775 13.688 -4.890 1.00 60.47 423 ASP A CA 1
ATOM 3212 C C . ASP A 1 423 ? 5.808 14.497 -5.773 1.00 60.47 423 ASP A C 1
ATOM 3214 O O . ASP A 1 423 ? 5.140 15.417 -5.301 1.00 60.47 423 ASP A O 1
ATOM 3218 N N . SER A 1 424 ? 5.759 14.193 -7.070 1.00 78.19 424 SER A N 1
ATOM 3219 C CA . SER A 1 424 ? 5.009 14.952 -8.081 1.00 78.19 424 SER A CA 1
ATOM 3220 C C . SER A 1 424 ? 3.495 14.708 -8.046 1.00 78.19 424 SER A C 1
ATOM 3222 O O . SER A 1 424 ? 2.811 14.990 -9.025 1.00 78.19 424 SER A O 1
ATOM 3224 N N . TYR A 1 425 ? 2.961 14.165 -6.950 1.00 91.56 425 TYR A N 1
ATOM 3225 C CA . TYR A 1 425 ? 1.542 13.859 -6.794 1.00 91.56 425 TYR A CA 1
ATOM 3226 C C . TYR A 1 425 ? 0.874 14.776 -5.770 1.00 91.56 425 TYR A C 1
ATOM 3228 O O . TYR A 1 425 ? 1.472 15.174 -4.778 1.00 91.56 425 TYR A O 1
ATOM 3236 N N . LEU A 1 426 ? -0.405 15.048 -5.984 1.00 94.31 426 LEU A N 1
ATOM 3237 C CA . LEU A 1 426 ? -1.365 15.468 -4.979 1.00 94.31 426 LEU A CA 1
ATOM 3238 C C . LEU A 1 426 ? -1.808 14.247 -4.172 1.00 94.31 426 LEU A C 1
ATOM 3240 O O . LEU A 1 426 ? -2.032 13.176 -4.739 1.00 94.31 426 LEU A O 1
ATOM 3244 N N . PHE A 1 427 ? -1.959 14.417 -2.863 1.00 95.62 427 PHE A N 1
ATOM 3245 C CA . PHE A 1 427 ? -2.307 13.338 -1.940 1.00 95.62 427 PHE A CA 1
ATOM 3246 C C . PHE A 1 427 ? -3.597 13.648 -1.196 1.00 95.62 427 PHE A C 1
ATOM 3248 O O . PHE A 1 427 ? -3.785 14.768 -0.710 1.00 95.62 427 PHE A O 1
ATOM 3255 N N . PHE A 1 428 ? -4.429 12.624 -1.024 1.00 97.56 428 PHE A N 1
ATOM 3256 C CA . PHE A 1 428 ? -5.392 12.624 0.061 1.00 97.56 428 PHE A CA 1
ATOM 3257 C C . PHE A 1 428 ? -4.681 12.487 1.406 1.00 97.56 428 PHE A C 1
ATOM 3259 O O . PHE A 1 428 ? -3.634 11.847 1.513 1.00 97.56 428 PHE A O 1
ATOM 3266 N N . SER A 1 429 ? -5.259 13.118 2.420 1.00 96.88 429 SER A N 1
ATOM 3267 C CA . SER A 1 429 ? -4.741 13.177 3.778 1.00 96.88 429 SER A CA 1
ATOM 3268 C C . SER A 1 429 ? -4.943 11.839 4.497 1.00 96.88 429 SER A C 1
ATOM 3270 O O . SER A 1 429 ? -6.093 11.466 4.748 1.00 96.88 429 SER A O 1
ATOM 3272 N N . PRO A 1 430 ? -3.872 11.112 4.879 1.00 96.62 430 PRO A N 1
ATOM 3273 C CA . PRO A 1 430 ? -4.023 9.849 5.603 1.00 96.62 430 PRO A CA 1
ATOM 3274 C C . PRO A 1 430 ? -4.659 10.017 6.992 1.00 96.62 430 PRO A C 1
ATOM 3276 O O . PRO A 1 430 ? -5.207 9.057 7.528 1.00 96.62 430 PRO A O 1
ATOM 3279 N N . GLY A 1 431 ? -4.639 11.230 7.563 1.00 95.88 431 GLY A N 1
ATOM 3280 C CA . GLY A 1 431 ? -5.314 11.546 8.823 1.00 95.88 431 GLY A CA 1
ATOM 3281 C C . GLY A 1 431 ? -6.833 11.713 8.719 1.00 95.88 431 GLY A C 1
ATOM 3282 O O . GLY A 1 431 ? -7.509 11.797 9.751 1.00 95.88 431 GLY A O 1
ATOM 3283 N N . ASN A 1 432 ? -7.394 11.716 7.505 1.00 97.06 432 ASN A N 1
ATOM 3284 C CA . ASN A 1 432 ? -8.834 11.728 7.281 1.00 97.06 432 ASN A CA 1
ATOM 3285 C C . ASN A 1 432 ? -9.375 10.283 7.148 1.00 97.06 432 ASN A C 1
ATOM 3287 O O . ASN A 1 432 ? -9.077 9.598 6.168 1.00 97.06 432 ASN A O 1
ATOM 3291 N N . PRO A 1 433 ? -10.208 9.793 8.084 1.00 96.31 433 PRO A N 1
ATOM 3292 C CA . PRO A 1 433 ? -10.698 8.412 8.065 1.00 96.31 433 PRO A CA 1
ATOM 3293 C C . PRO A 1 433 ? -11.642 8.105 6.891 1.00 96.31 433 PRO A C 1
ATOM 3295 O O . PRO A 1 433 ? -11.778 6.939 6.525 1.00 96.31 433 PRO A O 1
ATOM 3298 N N . ALA A 1 434 ? -12.245 9.113 6.248 1.00 97.12 434 ALA A N 1
ATOM 3299 C CA . ALA A 1 434 ? -13.021 8.905 5.024 1.00 97.12 434 ALA A CA 1
ATOM 3300 C C . ALA A 1 434 ? -12.130 8.442 3.858 1.00 97.12 434 ALA A C 1
ATOM 3302 O O . ALA A 1 434 ? -12.543 7.597 3.067 1.00 97.12 434 ALA A O 1
ATOM 3303 N N . VAL A 1 435 ? -10.873 8.900 3.817 1.00 97.62 435 VAL A N 1
ATOM 3304 C CA . VAL A 1 435 ? -9.866 8.441 2.845 1.00 97.62 435 VAL A CA 1
ATOM 3305 C C . VAL A 1 435 ? -9.536 6.967 3.072 1.00 97.62 435 VAL A C 1
ATOM 3307 O O . VAL A 1 435 ? -9.479 6.200 2.115 1.00 97.62 435 VAL A O 1
ATOM 3310 N N . SER A 1 436 ? -9.364 6.557 4.334 1.00 96.25 436 SER A N 1
ATOM 3311 C CA . SER A 1 436 ? -9.136 5.154 4.710 1.00 96.25 436 SER A CA 1
ATOM 3312 C C . SER A 1 436 ? -10.316 4.262 4.302 1.00 96.25 436 SER A C 1
ATOM 3314 O O . SER A 1 436 ? -10.122 3.241 3.640 1.00 96.25 436 SER A O 1
ATOM 3316 N N . ALA A 1 437 ? -11.549 4.674 4.625 1.00 98.25 437 ALA A N 1
ATOM 3317 C CA . ALA A 1 437 ? -12.760 3.945 4.248 1.00 98.25 437 ALA A CA 1
ATOM 3318 C C . ALA A 1 437 ? -12.919 3.829 2.722 1.00 98.25 437 ALA A C 1
ATOM 3320 O O . ALA A 1 437 ? -13.199 2.743 2.213 1.00 98.25 437 ALA A O 1
ATOM 3321 N N . TYR A 1 438 ? -12.676 4.916 1.984 1.00 98.31 438 TYR A N 1
ATOM 3322 C CA . TYR A 1 438 ? -12.736 4.924 0.523 1.00 98.31 438 TYR A CA 1
ATOM 3323 C C . TYR A 1 438 ? -11.664 4.024 -0.105 1.00 98.31 438 TYR A C 1
ATOM 3325 O O . TYR A 1 438 ? -11.973 3.196 -0.961 1.00 98.31 438 TYR A O 1
ATOM 3333 N N . ALA A 1 439 ? -10.412 4.123 0.355 1.00 97.88 439 ALA A N 1
ATOM 3334 C CA . ALA A 1 439 ? -9.333 3.263 -0.122 1.00 97.88 439 ALA A CA 1
ATOM 3335 C C . ALA A 1 439 ? -9.659 1.783 0.125 1.00 97.88 439 ALA A C 1
ATOM 3337 O O . ALA A 1 439 ? -9.542 0.972 -0.794 1.00 97.88 439 ALA A O 1
ATOM 3338 N N . ARG A 1 440 ? -10.135 1.435 1.330 1.00 98.38 440 ARG A N 1
ATOM 3339 C CA . ARG A 1 440 ? -10.572 0.072 1.661 1.00 98.38 440 ARG A CA 1
ATOM 3340 C C . ARG A 1 440 ? -11.704 -0.397 0.748 1.00 98.38 440 ARG A C 1
ATOM 3342 O O . ARG A 1 440 ? -11.617 -1.502 0.227 1.00 98.38 440 ARG A O 1
ATOM 3349 N N . MET A 1 441 ? -12.710 0.436 0.480 1.00 98.50 441 MET A N 1
ATOM 3350 C CA . MET A 1 441 ? -13.797 0.111 -0.451 1.00 98.50 441 MET A CA 1
ATOM 3351 C C . MET A 1 441 ? -13.271 -0.249 -1.851 1.00 98.50 441 MET A C 1
ATOM 3353 O O . MET A 1 441 ? -13.642 -1.295 -2.382 1.00 98.50 441 MET A O 1
ATOM 3357 N N . VAL A 1 442 ? -12.375 0.565 -2.420 1.00 98.38 442 VAL A N 1
ATOM 3358 C CA . VAL A 1 442 ? -11.776 0.313 -3.746 1.00 98.38 442 VAL A CA 1
ATOM 3359 C C . VAL A 1 442 ? -10.927 -0.964 -3.749 1.00 98.38 442 VAL A C 1
ATOM 3361 O O . VAL A 1 442 ? -10.997 -1.763 -4.678 1.00 98.38 442 VAL A O 1
ATOM 3364 N N . ILE A 1 443 ? -10.151 -1.208 -2.690 1.00 98.56 443 ILE A N 1
ATOM 3365 C CA . ILE A 1 443 ? -9.357 -2.439 -2.551 1.00 98.56 443 ILE A CA 1
ATOM 3366 C C . ILE A 1 443 ? -10.271 -3.666 -2.470 1.00 98.56 443 ILE A C 1
ATOM 3368 O O . ILE A 1 443 ? -10.001 -4.689 -3.101 1.00 98.56 443 ILE A O 1
ATOM 3372 N N . MET A 1 444 ? -11.370 -3.574 -1.723 1.00 98.69 444 MET A N 1
ATOM 3373 C CA . MET A 1 444 ? -12.304 -4.682 -1.567 1.00 98.69 444 MET A CA 1
ATOM 3374 C C . MET A 1 444 ? -13.112 -4.972 -2.824 1.00 98.69 444 MET A C 1
ATOM 3376 O O . MET A 1 444 ? -13.507 -6.121 -3.010 1.00 98.69 444 MET A O 1
ATOM 3380 N N . ASP A 1 445 ? -13.328 -3.985 -3.691 1.00 98.62 445 ASP A N 1
ATOM 3381 C CA . ASP A 1 445 ? -13.870 -4.221 -5.029 1.00 98.62 445 ASP A CA 1
ATOM 3382 C C . ASP A 1 445 ? -12.964 -5.172 -5.826 1.00 98.62 445 ASP A C 1
ATOM 3384 O O . ASP A 1 445 ? -13.431 -6.181 -6.360 1.00 98.62 445 ASP A O 1
ATOM 3388 N N . ILE A 1 446 ? -11.647 -4.931 -5.797 1.00 98.75 446 ILE A N 1
ATOM 3389 C CA . ILE A 1 446 ? -10.667 -5.812 -6.443 1.00 98.75 446 ILE A CA 1
ATOM 3390 C C . ILE A 1 446 ? -10.686 -7.203 -5.796 1.00 98.75 446 ILE A C 1
ATOM 3392 O O . ILE A 1 446 ? -10.856 -8.216 -6.474 1.00 98.75 446 ILE A O 1
ATOM 3396 N N . VAL A 1 447 ? -10.551 -7.265 -4.469 1.00 98.75 447 VAL A N 1
ATOM 3397 C CA . VAL A 1 447 ? -10.461 -8.537 -3.735 1.00 98.75 447 VAL A CA 1
ATOM 3398 C C . VAL A 1 447 ? -11.708 -9.393 -3.938 1.00 98.75 447 VAL A C 1
ATOM 3400 O O . VAL A 1 447 ? -11.592 -10.609 -4.072 1.00 98.75 447 VAL A O 1
ATOM 3403 N N . LYS A 1 448 ? -12.904 -8.798 -3.994 1.00 98.56 448 LYS A N 1
ATOM 3404 C CA . LYS A 1 448 ? -14.158 -9.544 -4.175 1.00 98.56 448 LYS A CA 1
ATOM 3405 C C . LYS A 1 448 ? -14.331 -10.066 -5.601 1.00 98.56 448 LYS A C 1
ATOM 3407 O O . LYS A 1 448 ? -14.881 -11.153 -5.756 1.00 98.56 448 LYS A O 1
ATOM 3412 N N . ARG A 1 449 ? -13.869 -9.334 -6.621 1.00 98.31 449 ARG A N 1
ATOM 3413 C CA . ARG A 1 449 ? -14.158 -9.656 -8.030 1.00 98.31 449 ARG A CA 1
ATOM 3414 C C . ARG A 1 449 ? -13.059 -10.424 -8.757 1.00 98.31 449 ARG A C 1
ATOM 3416 O O . ARG A 1 449 ? -13.392 -11.199 -9.644 1.00 98.31 449 ARG A O 1
ATOM 3423 N N . TYR A 1 450 ? -11.795 -10.265 -8.370 1.00 98.81 450 TYR A N 1
ATOM 3424 C CA . TYR A 1 450 ? -10.663 -10.840 -9.104 1.00 98.81 450 TYR A CA 1
ATOM 3425 C C . TYR A 1 450 ? -9.896 -11.876 -8.287 1.00 98.81 450 TYR A C 1
ATOM 3427 O O . TYR A 1 450 ? -9.792 -11.767 -7.060 1.00 98.81 450 TYR A O 1
ATOM 3435 N N . ASP A 1 451 ? -9.332 -12.875 -8.964 1.00 98.69 451 ASP A N 1
ATOM 3436 C CA . ASP A 1 451 ? -8.502 -13.920 -8.355 1.00 98.69 451 ASP A CA 1
ATOM 3437 C C . ASP A 1 451 ? -7.049 -13.458 -8.174 1.00 98.69 451 ASP A C 1
ATOM 3439 O O . ASP A 1 451 ? -6.121 -13.936 -8.812 1.00 98.69 451 ASP A O 1
ATOM 3443 N N . VAL A 1 452 ? -6.854 -12.441 -7.338 1.00 98.88 452 VAL A N 1
ATOM 3444 C CA . VAL A 1 452 ? -5.516 -11.943 -6.996 1.00 98.88 452 VAL A CA 1
ATOM 3445 C C . VAL A 1 452 ? -4.873 -12.808 -5.911 1.00 98.88 452 VAL A C 1
ATOM 3447 O O . VAL A 1 452 ? -5.528 -13.187 -4.941 1.00 98.88 452 VAL A O 1
ATOM 3450 N N . ASP A 1 453 ? -3.566 -13.043 -6.012 1.00 98.88 453 ASP A N 1
ATOM 3451 C CA . ASP A 1 453 ? -2.773 -13.711 -4.970 1.00 98.88 453 ASP A CA 1
ATOM 3452 C C . ASP A 1 453 ? -2.335 -12.740 -3.869 1.00 98.88 453 ASP A C 1
ATOM 3454 O O . ASP A 1 453 ? -2.070 -13.134 -2.725 1.00 98.88 453 ASP A O 1
ATOM 3458 N N . GLY A 1 454 ? -2.261 -11.452 -4.202 1.00 98.81 454 GLY A N 1
ATOM 3459 C CA . GLY A 1 454 ? -1.867 -10.409 -3.272 1.00 98.81 454 GLY A CA 1
ATOM 3460 C C . GLY A 1 454 ? -2.373 -9.021 -3.637 1.00 98.81 454 GLY A C 1
ATOM 3461 O O . GLY A 1 454 ? -2.674 -8.718 -4.789 1.00 98.81 454 GLY A O 1
ATOM 3462 N N . ILE A 1 455 ? -2.424 -8.161 -2.627 1.00 98.94 455 ILE A N 1
ATOM 3463 C CA . ILE A 1 455 ? -2.515 -6.713 -2.764 1.00 98.94 455 ILE A CA 1
ATOM 3464 C C . ILE A 1 455 ? -1.165 -6.135 -2.347 1.00 98.94 455 ILE A C 1
ATOM 3466 O O . ILE A 1 455 ? -0.649 -6.427 -1.263 1.00 98.94 455 ILE A O 1
ATOM 3470 N N . HIS A 1 456 ? -0.590 -5.315 -3.218 1.00 98.94 456 HIS A N 1
ATOM 3471 C CA . HIS A 1 456 ? 0.672 -4.635 -2.982 1.00 98.94 456 HIS A CA 1
ATOM 3472 C C . HIS A 1 456 ? 0.449 -3.127 -2.887 1.00 98.94 456 HIS A C 1
ATOM 3474 O O . HIS A 1 456 ? -0.126 -2.520 -3.788 1.00 98.94 456 HIS A O 1
ATOM 3480 N N . PHE A 1 457 ? 0.941 -2.499 -1.828 1.00 98.81 457 PHE A N 1
ATOM 3481 C CA . PHE A 1 457 ? 0.866 -1.056 -1.655 1.00 98.81 457 PHE A CA 1
ATOM 3482 C C . PHE A 1 457 ? 2.213 -0.399 -1.927 1.00 98.81 457 PHE A C 1
ATOM 3484 O O . PHE A 1 457 ? 3.202 -0.742 -1.294 1.00 98.81 457 PHE A O 1
ATOM 3491 N N . ASP A 1 458 ? 2.246 0.609 -2.790 1.00 97.56 458 ASP A N 1
ATOM 3492 C CA . ASP A 1 458 ? 3.288 1.643 -2.745 1.00 97.56 458 ASP A CA 1
ATOM 3493 C C . ASP A 1 458 ? 2.634 2.958 -2.327 1.00 97.56 458 ASP A C 1
ATOM 3495 O O . ASP A 1 458 ? 1.412 3.096 -2.332 1.00 97.56 458 ASP A O 1
ATOM 3499 N N . ARG A 1 459 ? 3.443 3.931 -1.910 1.00 95.00 459 ARG A N 1
ATOM 3500 C CA . ARG A 1 459 ? 2.985 5.259 -1.491 1.00 95.00 459 ARG A CA 1
ATOM 3501 C C . ARG A 1 459 ? 1.938 5.198 -0.378 1.00 95.00 459 ARG A C 1
ATOM 3503 O O . ARG A 1 459 ? 1.152 6.126 -0.220 1.00 95.00 459 ARG A O 1
ATOM 3510 N N . ILE A 1 460 ? 1.972 4.140 0.434 1.00 96.12 460 ILE A N 1
ATOM 3511 C CA . ILE A 1 460 ? 1.244 4.023 1.698 1.00 96.12 460 ILE A CA 1
ATOM 3512 C C . ILE A 1 460 ? 2.006 4.772 2.794 1.00 96.12 460 ILE A C 1
ATOM 3514 O O . ILE A 1 460 ? 2.621 4.204 3.693 1.00 96.12 460 ILE A O 1
ATOM 3518 N N . ARG A 1 461 ? 2.073 6.087 2.602 1.00 95.12 461 ARG A N 1
ATOM 3519 C CA . ARG A 1 461 ? 2.846 7.039 3.396 1.00 95.12 461 ARG A CA 1
ATOM 3520 C C . ARG A 1 461 ? 2.357 8.460 3.140 1.00 95.12 461 ARG A C 1
ATOM 3522 O O . ARG A 1 461 ? 1.636 8.712 2.174 1.00 95.12 461 ARG A O 1
ATOM 3529 N N . TYR A 1 462 ? 2.828 9.397 3.950 1.00 95.50 462 TYR A N 1
ATOM 3530 C CA . TYR A 1 462 ? 2.598 10.818 3.721 1.00 95.50 462 TYR A CA 1
ATOM 3531 C C . TYR A 1 462 ? 3.510 11.346 2.597 1.00 95.50 462 TYR A C 1
ATOM 3533 O O . TYR A 1 462 ? 4.568 10.765 2.319 1.00 95.50 462 TYR A O 1
ATOM 3541 N N . PRO A 1 463 ? 3.133 12.459 1.939 1.00 92.25 463 PRO A N 1
ATOM 3542 C CA . PRO A 1 463 ? 3.982 13.117 0.941 1.00 92.25 463 PRO A CA 1
ATOM 3543 C C . PRO A 1 463 ? 5.199 13.846 1.540 1.00 92.25 463 PRO A C 1
ATOM 3545 O O . PRO A 1 463 ? 6.122 14.196 0.810 1.00 92.25 463 PRO A O 1
ATOM 3548 N N . GLY A 1 464 ? 5.205 14.091 2.852 1.00 92.00 464 GLY A N 1
ATOM 3549 C CA . GLY A 1 464 ? 6.285 14.751 3.585 1.00 92.00 464 GLY A CA 1
ATOM 3550 C C . GLY A 1 464 ? 5.845 15.140 5.003 1.00 92.00 464 GLY A C 1
ATOM 3551 O O . GLY A 1 464 ? 4.636 15.195 5.262 1.00 92.00 464 GLY A O 1
ATOM 3552 N N . PRO A 1 465 ? 6.785 15.467 5.910 1.00 92.00 465 PRO A N 1
ATOM 3553 C CA . PRO A 1 465 ? 6.475 15.733 7.318 1.00 92.00 465 PRO A CA 1
ATOM 3554 C C . PRO A 1 465 ? 5.690 17.035 7.536 1.00 92.00 465 PRO A C 1
ATOM 3556 O O . PRO A 1 465 ? 5.076 17.249 8.578 1.00 92.00 465 PRO A O 1
ATOM 3559 N N . GLN A 1 466 ? 5.696 17.933 6.552 1.00 92.00 466 GLN A N 1
ATOM 3560 C CA . GLN A 1 466 ? 4.968 19.196 6.606 1.00 92.00 466 GLN A CA 1
ATOM 3561 C C . GLN A 1 466 ? 3.470 19.062 6.312 1.00 92.00 466 GLN A C 1
ATOM 3563 O O . GLN A 1 466 ? 2.772 20.063 6.435 1.00 92.00 466 GLN A O 1
ATOM 3568 N N . TYR A 1 467 ? 2.980 17.891 5.889 1.00 93.88 467 TYR A N 1
ATOM 3569 C CA . TYR A 1 467 ? 1.617 17.714 5.374 1.00 93.88 467 TYR A CA 1
ATOM 3570 C C . TYR A 1 467 ? 0.644 17.061 6.365 1.00 93.88 467 TYR A C 1
ATOM 3572 O O . TYR A 1 467 ? 1.030 16.588 7.431 1.00 93.88 467 TYR A O 1
ATOM 3580 N N . SER A 1 468 ? -0.637 17.036 5.967 1.00 89.25 468 SER A N 1
ATOM 3581 C CA . SER A 1 468 ? -1.786 16.529 6.733 1.00 89.25 468 SER A CA 1
ATOM 3582 C C . SER A 1 468 ? -2.117 17.357 7.980 1.00 89.25 468 SER A C 1
ATOM 3584 O O . SER A 1 468 ? -2.551 16.837 9.005 1.00 89.25 468 SER A O 1
ATOM 3586 N N . PHE A 1 469 ? -1.954 18.677 7.872 1.00 94.94 469 PHE A N 1
ATOM 3587 C CA . PHE A 1 469 ? -2.435 19.671 8.841 1.00 94.94 469 PHE A CA 1
ATOM 3588 C C . PHE A 1 469 ? -3.821 20.230 8.463 1.00 94.94 469 PHE A C 1
ATOM 3590 O O . PHE A 1 469 ? -4.183 21.360 8.826 1.00 94.94 469 PHE A O 1
ATOM 3597 N N . ASP A 1 470 ? -4.600 19.442 7.719 1.00 95.19 470 ASP A N 1
ATOM 3598 C CA . ASP A 1 470 ? -5.985 19.745 7.373 1.00 95.19 470 ASP A CA 1
ATOM 3599 C C . ASP A 1 470 ? -6.875 19.793 8.629 1.00 95.19 470 ASP A C 1
ATOM 3601 O O . ASP A 1 470 ? -6.479 19.405 9.735 1.00 95.19 470 ASP A O 1
ATOM 3605 N N . ALA A 1 471 ? -8.079 20.347 8.483 1.00 95.12 471 ALA A N 1
ATOM 3606 C CA . ALA A 1 471 ? -8.977 20.564 9.614 1.00 95.12 471 ALA A CA 1
ATOM 3607 C C . ALA A 1 471 ? -9.403 19.251 10.293 1.00 95.12 471 ALA A C 1
ATOM 3609 O O . ALA A 1 471 ? -9.473 19.212 11.524 1.00 95.12 471 ALA A O 1
ATOM 3610 N N . VAL A 1 472 ? -9.633 18.185 9.516 1.00 95.81 472 VAL A N 1
ATOM 3611 C CA . VAL A 1 472 ? -10.050 16.877 10.038 1.00 95.81 472 VAL A CA 1
ATOM 3612 C C . VAL A 1 472 ? -8.921 16.271 10.861 1.00 95.81 472 VAL A C 1
ATOM 3614 O O . VAL A 1 472 ? -9.137 15.934 12.025 1.00 95.81 472 VAL A O 1
ATOM 3617 N N . SER A 1 473 ? -7.703 16.229 10.318 1.00 96.50 473 SER A N 1
ATOM 3618 C CA . SER A 1 473 ? -6.537 15.685 11.019 1.00 96.50 473 SER A CA 1
ATOM 3619 C C . SER A 1 473 ? -6.266 16.408 12.340 1.00 96.50 473 SER A C 1
ATOM 3621 O O . SER A 1 473 ? -6.132 15.772 13.385 1.00 96.50 473 SER A O 1
ATOM 3623 N N . LYS A 1 474 ? -6.269 17.749 12.338 1.00 96.50 474 LYS A N 1
ATOM 3624 C CA . LYS A 1 474 ? -6.064 18.539 13.567 1.00 96.50 474 LYS A CA 1
ATOM 3625 C C . LYS A 1 474 ? -7.166 18.312 14.600 1.00 96.50 474 LYS A C 1
ATOM 3627 O O . LYS A 1 474 ? -6.869 18.200 15.787 1.00 96.50 474 LYS A O 1
ATOM 3632 N N . SER A 1 475 ? -8.424 18.239 14.160 1.00 95.81 475 SER A N 1
ATOM 3633 C CA . SER A 1 475 ? -9.556 17.990 15.057 1.00 95.81 475 SER A CA 1
ATOM 3634 C C . SER A 1 475 ? -9.487 16.598 15.680 1.00 95.81 475 SER A C 1
ATOM 3636 O O . SER A 1 475 ? -9.761 16.453 16.869 1.00 95.81 475 SER A O 1
ATOM 3638 N N . ARG A 1 476 ? -9.123 15.575 14.899 1.00 96.50 476 ARG A N 1
ATOM 3639 C CA . ARG A 1 476 ? -9.001 14.195 15.385 1.00 96.50 476 ARG A CA 1
ATOM 3640 C C . ARG A 1 476 ? -7.834 14.042 16.353 1.00 96.50 476 ARG A C 1
ATOM 3642 O O . ARG A 1 476 ? -8.018 13.447 17.408 1.00 96.50 476 ARG A O 1
ATOM 3649 N N . TYR A 1 477 ? -6.686 14.645 16.047 1.00 97.88 477 TYR A N 1
ATOM 3650 C CA . TYR A 1 477 ? -5.523 14.652 16.936 1.00 97.88 477 TYR A CA 1
ATOM 3651 C C . TYR A 1 477 ? -5.806 15.302 18.297 1.00 97.88 477 TYR A C 1
ATOM 3653 O O . TYR A 1 477 ? -5.351 14.805 19.325 1.00 97.88 477 TYR A O 1
ATOM 3661 N N . ALA A 1 478 ? -6.566 16.402 18.311 1.00 97.12 478 ALA A N 1
ATOM 3662 C CA . ALA A 1 478 ? -6.944 17.112 19.534 1.00 97.12 478 ALA A CA 1
ATOM 3663 C C . ALA A 1 478 ? -8.164 16.505 20.261 1.00 97.12 478 ALA A C 1
ATOM 3665 O O . ALA A 1 478 ? -8.572 17.024 21.301 1.00 97.12 478 ALA A O 1
ATOM 3666 N N . GLY A 1 479 ? -8.778 15.457 19.705 1.00 95.62 479 GLY A N 1
ATOM 3667 C CA . GLY A 1 479 ? -10.039 14.891 20.177 1.00 95.62 479 GLY A CA 1
ATOM 3668 C C . GLY A 1 479 ? -10.018 13.367 20.266 1.00 95.62 479 GLY A C 1
ATOM 3669 O O . GLY A 1 479 ? -8.990 12.749 20.531 1.00 95.62 479 GLY A O 1
ATOM 3670 N N . ASP A 1 480 ? -11.178 12.751 20.033 1.00 94.06 480 ASP A N 1
ATOM 3671 C CA . ASP A 1 480 ? -11.377 11.305 20.218 1.00 94.06 480 ASP A CA 1
ATOM 3672 C C . ASP A 1 480 ? -10.550 10.433 19.255 1.00 94.06 480 ASP A C 1
ATOM 3674 O O . ASP A 1 480 ? -10.415 9.235 19.487 1.00 94.06 480 ASP A O 1
ATOM 3678 N N . GLY A 1 481 ? -9.995 11.010 18.184 1.00 96.50 481 GLY A N 1
ATOM 3679 C CA . GLY A 1 481 ? -9.132 10.309 17.232 1.00 96.50 481 GLY A CA 1
ATOM 3680 C C . GLY A 1 481 ? -7.707 10.059 17.744 1.00 96.50 481 GLY A C 1
ATOM 3681 O O . GLY A 1 481 ? -6.902 9.475 17.019 1.00 96.50 481 GLY A O 1
ATOM 3682 N N . ASN A 1 482 ? -7.374 10.496 18.964 1.00 97.06 482 ASN A N 1
ATOM 3683 C CA . ASN A 1 482 ? -6.092 10.248 19.630 1.00 97.06 482 ASN A CA 1
ATOM 3684 C C . ASN A 1 482 ? -6.296 9.701 21.062 1.00 97.06 482 ASN A C 1
ATOM 3686 O O . ASN A 1 482 ? -5.909 10.350 22.039 1.00 97.06 482 ASN A O 1
ATOM 3690 N N . PRO A 1 483 ? -6.921 8.516 21.215 1.00 94.50 483 PRO A N 1
ATOM 3691 C CA . PRO A 1 483 ? -7.314 7.979 22.522 1.00 94.50 483 PRO A CA 1
ATOM 3692 C C . PRO A 1 483 ? -6.126 7.720 23.458 1.00 94.50 483 PRO A C 1
ATOM 3694 O O . PRO A 1 483 ? -6.276 7.789 24.675 1.00 94.50 483 PRO A O 1
ATOM 3697 N N . ASP A 1 484 ? -4.948 7.455 22.890 1.00 93.00 484 ASP A N 1
ATOM 3698 C CA . ASP A 1 484 ? -3.734 7.108 23.631 1.00 93.00 484 ASP A CA 1
ATOM 3699 C C . ASP A 1 484 ? -2.797 8.318 23.834 1.00 93.00 484 ASP A C 1
ATOM 3701 O O . ASP A 1 484 ? -1.657 8.157 24.272 1.00 93.00 484 ASP A O 1
ATOM 3705 N N . ASN A 1 485 ? -3.268 9.537 23.524 1.00 95.25 485 ASN A N 1
ATOM 3706 C CA . ASN A 1 485 ? -2.530 10.797 23.670 1.00 95.25 485 ASN A CA 1
ATOM 3707 C C . ASN A 1 485 ? -1.120 10.749 23.041 1.00 95.25 485 ASN A C 1
ATOM 3709 O O . ASN A 1 485 ? -0.120 11.162 23.637 1.00 95.25 485 ASN A O 1
ATOM 3713 N N . LEU A 1 486 ? -1.038 10.196 21.830 1.00 97.00 486 LEU A N 1
ATOM 3714 C CA . LEU A 1 486 ? 0.193 10.092 21.057 1.00 97.00 486 LEU A CA 1
ATOM 3715 C C . LEU A 1 486 ? 0.718 11.485 20.692 1.00 97.00 486 LEU A C 1
ATOM 3717 O O . LEU A 1 486 ? -0.060 12.417 20.481 1.00 97.00 486 LEU A O 1
ATOM 3721 N N . SER A 1 487 ? 2.043 11.617 20.561 1.00 97.44 487 SER A N 1
ATOM 3722 C CA . SER A 1 487 ? 2.644 12.791 19.918 1.00 97.44 487 SER A CA 1
ATOM 3723 C C . SER A 1 487 ? 2.228 12.862 18.448 1.00 97.44 487 SER A C 1
ATOM 3725 O O . SER A 1 487 ? 1.918 11.835 17.852 1.00 97.44 487 SER A O 1
ATOM 3727 N N . TRP A 1 488 ? 2.273 14.049 17.838 1.00 96.00 488 TRP A N 1
ATOM 3728 C CA . TRP A 1 488 ? 1.871 14.247 16.438 1.00 96.00 488 TRP A CA 1
ATOM 3729 C C . TRP A 1 488 ? 2.502 13.239 15.465 1.00 96.00 488 TRP A C 1
ATOM 3731 O O . TRP A 1 488 ? 1.784 12.584 14.722 1.00 96.00 488 TRP A O 1
ATOM 3741 N N . GLU A 1 489 ? 3.824 13.047 15.509 1.00 95.81 489 GLU A N 1
ATOM 3742 C CA . GLU A 1 489 ? 4.528 12.080 14.648 1.00 95.81 489 GLU A CA 1
ATOM 3743 C C . GLU A 1 489 ? 4.019 10.644 14.848 1.00 95.81 489 GLU A C 1
ATOM 3745 O O . GLU A 1 489 ? 3.687 9.964 13.879 1.00 95.81 489 GLU A O 1
ATOM 3750 N N . LYS A 1 490 ? 3.871 10.200 16.104 1.00 97.44 490 LYS A N 1
ATOM 3751 C CA . LYS A 1 490 ? 3.335 8.865 16.413 1.00 97.44 490 LYS A CA 1
ATOM 3752 C C . LYS A 1 490 ? 1.876 8.724 15.992 1.00 97.44 490 LYS A C 1
ATOM 3754 O O . LYS A 1 490 ? 1.484 7.665 15.517 1.00 97.44 490 LYS A O 1
ATOM 3759 N N . TRP A 1 491 ? 1.086 9.782 16.149 1.00 97.94 491 TRP A N 1
ATOM 3760 C CA . TRP A 1 491 ? -0.306 9.815 15.724 1.00 97.94 491 TRP A CA 1
ATOM 3761 C C . TRP A 1 491 ? -0.427 9.686 14.201 1.00 97.94 491 TRP A C 1
ATOM 3763 O O . TRP A 1 491 ? -1.258 8.906 13.747 1.00 97.94 491 TRP A O 1
ATOM 3773 N N . GLN A 1 492 ? 0.429 10.357 13.419 1.00 97.81 492 GLN A N 1
ATOM 3774 C CA . GLN A 1 492 ? 0.462 10.214 11.956 1.00 97.81 492 GLN A CA 1
ATOM 3775 C C . GLN A 1 492 ? 0.834 8.781 11.531 1.00 97.81 492 GLN A C 1
ATOM 3777 O O . GLN A 1 492 ? 0.155 8.198 10.685 1.00 97.81 492 GLN A O 1
ATOM 3782 N N . CYS A 1 493 ? 1.848 8.167 12.160 1.00 98.31 493 CYS A N 1
ATOM 3783 C CA . CYS A 1 493 ? 2.185 6.754 11.924 1.00 98.31 493 CYS A CA 1
ATOM 3784 C C . CYS A 1 493 ? 1.007 5.815 12.248 1.00 98.31 493 CYS A C 1
ATOM 3786 O O . CYS A 1 493 ? 0.733 4.854 11.520 1.00 98.31 493 CYS A O 1
ATOM 3788 N N . ASP A 1 494 ? 0.290 6.097 13.338 1.00 97.94 494 ASP A N 1
ATOM 3789 C CA . ASP A 1 494 ? -0.879 5.331 13.770 1.00 97.94 494 ASP A CA 1
ATOM 3790 C C . ASP A 1 494 ? -2.034 5.416 12.754 1.00 97.94 494 ASP A C 1
ATOM 3792 O O . ASP A 1 494 ? -2.704 4.413 12.524 1.00 97.94 494 ASP A O 1
ATOM 3796 N N . GLN A 1 495 ? -2.219 6.540 12.046 1.00 98.06 495 GLN A N 1
ATOM 3797 C CA . GLN A 1 495 ? -3.279 6.651 11.027 1.00 98.06 495 GLN A CA 1
ATOM 3798 C C . GLN A 1 495 ? -3.066 5.684 9.853 1.00 98.06 495 GLN A C 1
ATOM 3800 O O . GLN A 1 495 ? -3.998 4.990 9.442 1.00 98.06 495 GLN A O 1
ATOM 3805 N N . VAL A 1 496 ? -1.829 5.567 9.357 1.00 98.44 496 VAL A N 1
ATOM 3806 C CA . VAL A 1 496 ? -1.490 4.598 8.295 1.00 98.44 496 VAL A CA 1
ATOM 3807 C C . VAL A 1 496 ? -1.638 3.166 8.806 1.00 98.44 496 VAL A C 1
ATOM 3809 O O . VAL A 1 496 ? -2.190 2.307 8.118 1.00 98.44 496 VAL A O 1
ATOM 3812 N N . THR A 1 497 ? -1.193 2.915 10.040 1.00 98.50 497 THR A N 1
ATOM 3813 C CA . THR A 1 497 ? -1.271 1.593 10.677 1.00 98.50 497 THR A CA 1
ATOM 3814 C C . THR A 1 497 ? -2.720 1.136 10.857 1.00 98.50 497 THR A C 1
ATOM 3816 O O . THR A 1 497 ? -3.030 -0.021 10.582 1.00 98.50 497 THR A O 1
ATOM 3819 N N . ARG A 1 498 ? -3.632 2.034 11.253 1.00 97.69 498 ARG A N 1
ATOM 3820 C CA . ARG A 1 498 ? -5.070 1.737 11.371 1.00 97.69 498 ARG A CA 1
ATOM 3821 C C . ARG A 1 498 ? -5.710 1.426 10.023 1.00 97.69 498 ARG A C 1
ATOM 3823 O O . ARG A 1 498 ? -6.459 0.460 9.931 1.00 97.69 498 ARG A O 1
ATOM 3830 N N . MET A 1 499 ? -5.374 2.178 8.972 1.00 98.19 499 MET A N 1
ATOM 3831 C CA . MET A 1 499 ? -5.855 1.864 7.622 1.00 98.19 499 MET A CA 1
ATOM 3832 C C . MET A 1 499 ? -5.406 0.462 7.183 1.00 98.19 499 MET A C 1
ATOM 3834 O O . MET A 1 499 ? -6.225 -0.327 6.715 1.00 98.19 499 MET A O 1
ATOM 3838 N N . LEU A 1 500 ? -4.124 0.129 7.374 1.00 98.81 500 LEU A N 1
ATOM 3839 C CA . LEU A 1 500 ? -3.594 -1.206 7.080 1.00 98.81 500 LEU A CA 1
ATOM 3840 C C . LEU A 1 500 ? -4.289 -2.300 7.895 1.00 98.81 500 LEU A C 1
ATOM 3842 O O . LEU A 1 500 ? -4.651 -3.332 7.338 1.00 98.81 500 LEU A O 1
ATOM 3846 N N . ASN A 1 501 ? -4.515 -2.065 9.188 1.00 98.75 501 ASN A N 1
ATOM 3847 C CA . ASN A 1 501 ? -5.222 -2.986 10.075 1.00 98.75 501 ASN A CA 1
ATOM 3848 C C . ASN A 1 501 ? -6.634 -3.302 9.565 1.00 98.75 501 ASN A C 1
ATOM 3850 O O . ASN A 1 501 ? -7.016 -4.470 9.489 1.00 98.75 501 ASN A O 1
ATOM 3854 N N . ASP A 1 502 ? -7.389 -2.270 9.190 1.00 98.69 502 ASP A N 1
ATOM 3855 C CA . ASP A 1 502 ? -8.765 -2.427 8.726 1.00 98.69 502 ASP A CA 1
ATOM 3856 C C . ASP A 1 502 ? -8.832 -3.122 7.364 1.00 98.69 502 ASP A C 1
ATOM 3858 O O . ASP A 1 502 ? -9.640 -4.034 7.178 1.00 98.69 502 ASP A O 1
ATOM 3862 N N . ILE A 1 503 ? -7.943 -2.754 6.432 1.00 98.75 503 ILE A N 1
ATOM 3863 C CA . ILE A 1 503 ? -7.807 -3.443 5.142 1.00 98.75 503 ILE A CA 1
ATOM 3864 C C . ILE A 1 503 ? -7.462 -4.916 5.370 1.00 98.75 503 ILE A C 1
ATOM 3866 O O . ILE A 1 503 ? -8.124 -5.787 4.813 1.00 98.75 503 ILE A O 1
ATOM 3870 N N . TYR A 1 504 ? -6.456 -5.215 6.197 1.00 98.81 504 TYR A N 1
ATOM 3871 C CA . TYR A 1 504 ? -6.044 -6.590 6.465 1.00 98.81 504 TYR A CA 1
ATOM 3872 C C . TYR A 1 504 ? -7.205 -7.400 7.052 1.00 98.81 504 TYR A C 1
ATOM 3874 O O . TYR A 1 504 ? -7.509 -8.482 6.554 1.00 98.81 504 TYR A O 1
ATOM 3882 N N . GLY A 1 505 ? -7.895 -6.861 8.063 1.00 98.62 505 GLY A N 1
ATOM 3883 C CA . GLY A 1 505 ? -9.042 -7.514 8.693 1.00 98.62 505 GLY A CA 1
ATOM 3884 C C . GLY A 1 505 ? -10.163 -7.840 7.708 1.00 98.62 505 GLY A C 1
ATOM 3885 O O . GLY A 1 505 ? -10.649 -8.973 7.686 1.00 98.62 505 GLY A O 1
ATOM 3886 N N . GLU A 1 506 ? -10.544 -6.885 6.856 1.00 98.69 506 GLU A N 1
ATOM 3887 C CA . GLU A 1 506 ? -11.601 -7.120 5.872 1.00 98.69 506 GLU A CA 1
ATOM 3888 C C . GLU A 1 506 ? -11.160 -8.087 4.766 1.00 98.69 506 GLU A C 1
ATOM 3890 O O . GLU A 1 506 ? -11.912 -9.003 4.429 1.00 98.69 506 GLU A O 1
ATOM 3895 N N . VAL A 1 507 ? -9.929 -7.975 4.255 1.00 98.75 507 VAL A N 1
ATOM 3896 C CA . VAL A 1 507 ? -9.407 -8.921 3.256 1.00 98.75 507 VAL A CA 1
ATOM 3897 C C . VAL A 1 507 ? -9.386 -10.339 3.818 1.00 98.75 507 VAL A C 1
ATOM 3899 O O . VAL A 1 507 ? -9.867 -11.254 3.151 1.00 98.75 507 VAL A O 1
ATOM 3902 N N . MET A 1 508 ? -8.916 -10.537 5.055 1.00 98.25 508 MET A N 1
ATOM 3903 C CA . MET A 1 508 ? -8.903 -11.866 5.675 1.00 98.25 508 MET A CA 1
ATOM 3904 C C . MET A 1 508 ? -10.308 -12.447 5.872 1.00 98.25 508 MET A C 1
ATOM 3906 O O . MET A 1 508 ? -10.465 -13.666 5.851 1.00 98.25 508 MET A O 1
ATOM 3910 N N . SER A 1 509 ? -11.329 -11.598 6.025 1.00 97.75 509 SER A N 1
ATOM 3911 C CA . SER A 1 509 ? -12.722 -12.042 6.148 1.00 97.75 509 SER A CA 1
ATOM 3912 C C . SER A 1 509 ? -13.336 -12.554 4.843 1.00 97.75 509 SER A C 1
ATOM 3914 O O . SER A 1 509 ? -14.307 -13.305 4.884 1.00 97.75 509 SER A O 1
ATOM 3916 N N . VAL A 1 510 ? -12.765 -12.177 3.692 1.00 98.12 510 VAL A N 1
ATOM 3917 C CA . VAL A 1 510 ? -13.275 -12.548 2.362 1.00 98.12 510 VAL A CA 1
ATOM 3918 C C . VAL A 1 510 ? -12.353 -13.552 1.668 1.00 98.12 510 VAL A C 1
ATOM 3920 O O . VAL A 1 510 ? -12.819 -14.574 1.168 1.00 98.12 510 VAL A O 1
ATOM 3923 N N . LYS A 1 511 ? -11.043 -13.283 1.634 1.00 97.75 511 LYS A N 1
ATOM 3924 C CA . LYS A 1 511 ? -10.021 -14.116 0.983 1.00 97.75 511 LYS A CA 1
ATOM 3925 C C . LYS A 1 511 ? -8.761 -14.228 1.862 1.00 97.75 511 LYS A C 1
ATOM 3927 O O . LYS A 1 511 ? -7.758 -13.573 1.583 1.00 97.75 511 LYS A O 1
ATOM 3932 N N . PRO A 1 512 ? -8.742 -15.101 2.889 1.00 96.75 512 PRO A N 1
ATOM 3933 C CA . PRO A 1 512 ? -7.642 -15.190 3.866 1.00 96.75 512 PRO A CA 1
ATOM 3934 C C . PRO A 1 512 ? -6.272 -15.579 3.283 1.00 96.75 512 PRO A C 1
ATOM 3936 O O . PRO A 1 512 ? -5.232 -15.338 3.904 1.00 96.75 512 PRO A O 1
ATOM 3939 N N . LYS A 1 513 ? -6.251 -16.164 2.079 1.00 96.69 513 LYS A N 1
ATOM 3940 C CA . LYS A 1 513 ? -5.015 -16.523 1.369 1.00 96.69 513 LYS A CA 1
ATOM 3941 C C . LYS A 1 513 ? -4.343 -15.337 0.667 1.00 96.69 513 LYS A C 1
ATOM 3943 O O . LYS A 1 513 ? -3.141 -15.419 0.425 1.00 96.69 513 LYS A O 1
ATOM 3948 N N . VAL A 1 514 ? -5.077 -14.254 0.384 1.00 98.56 514 VAL A N 1
ATOM 3949 C CA . VAL A 1 514 ? -4.532 -13.051 -0.269 1.00 98.56 514 VAL A CA 1
ATOM 3950 C C . VAL A 1 514 ? -3.451 -12.438 0.616 1.00 98.56 514 VAL A C 1
ATOM 3952 O O . VAL A 1 514 ? -3.649 -12.249 1.819 1.00 98.56 514 VAL A O 1
ATOM 3955 N N . LYS A 1 515 ? -2.292 -12.149 0.024 1.00 98.69 515 LYS A N 1
ATOM 3956 C CA . LYS A 1 515 ? -1.142 -11.554 0.712 1.00 98.69 515 LYS A CA 1
ATOM 3957 C C . LYS A 1 515 ? -1.234 -10.029 0.703 1.00 98.69 515 LYS A C 1
ATOM 3959 O O . LYS A 1 515 ? -1.499 -9.442 -0.338 1.00 98.69 515 LYS A O 1
ATOM 3964 N N . ILE A 1 516 ? -0.962 -9.377 1.827 1.00 98.88 516 ILE A N 1
ATOM 3965 C CA . ILE A 1 516 ? -0.835 -7.919 1.922 1.00 98.88 516 ILE A CA 1
ATOM 3966 C C . ILE A 1 516 ? 0.643 -7.553 2.014 1.00 98.88 516 ILE A C 1
ATOM 3968 O O . ILE A 1 516 ? 1.314 -7.901 2.987 1.00 98.88 516 ILE A O 1
ATOM 3972 N N . THR A 1 517 ? 1.156 -6.844 1.011 1.00 98.69 517 THR A N 1
ATOM 3973 C CA . THR A 1 517 ? 2.562 -6.420 0.965 1.00 98.69 517 THR A CA 1
ATOM 3974 C C . THR A 1 517 ? 2.686 -4.914 0.769 1.00 98.69 517 THR A C 1
ATOM 3976 O O . THR A 1 517 ? 1.845 -4.305 0.115 1.00 98.69 517 THR A O 1
ATOM 3979 N N . CYS A 1 518 ? 3.728 -4.296 1.329 1.00 98.81 518 CYS A N 1
ATOM 3980 C CA . CYS A 1 518 ? 3.941 -2.849 1.221 1.00 98.81 518 CYS A CA 1
ATOM 3981 C C . CYS A 1 518 ? 5.366 -2.523 0.778 1.00 98.81 518 CYS A C 1
ATOM 3983 O O . CYS A 1 518 ? 6.315 -2.899 1.460 1.00 98.81 518 CYS A O 1
ATOM 3985 N N . SER A 1 519 ? 5.527 -1.749 -0.292 1.00 98.69 519 SER A N 1
ATOM 3986 C CA . SER A 1 519 ? 6.754 -1.001 -0.557 1.00 98.69 519 SER A CA 1
ATOM 3987 C C . SER A 1 519 ? 6.974 0.034 0.542 1.00 98.69 519 SER A C 1
ATOM 3989 O O . SER A 1 519 ? 6.113 0.880 0.814 1.00 98.69 519 SER A O 1
ATOM 3991 N N . VAL A 1 520 ? 8.136 -0.036 1.190 1.00 98.62 520 VAL A N 1
ATOM 3992 C CA . VAL A 1 520 ? 8.499 0.869 2.285 1.00 98.62 520 VAL A CA 1
ATOM 3993 C C . VAL A 1 520 ? 9.801 1.594 1.997 1.00 98.62 520 VAL A C 1
ATOM 3995 O O . VAL A 1 520 ? 10.621 1.142 1.198 1.00 98.62 520 VAL A O 1
ATOM 3998 N N . TRP A 1 521 ? 9.985 2.750 2.627 1.00 97.75 521 TRP A N 1
ATOM 3999 C CA . TRP A 1 521 ? 11.186 3.552 2.473 1.00 97.75 521 TRP A CA 1
ATOM 4000 C C . TRP A 1 521 ? 12.426 2.730 2.837 1.00 97.75 521 TRP A C 1
ATOM 4002 O O . TRP A 1 521 ? 12.446 2.042 3.857 1.00 97.75 521 TRP A O 1
ATOM 4012 N N . GLY A 1 522 ? 13.468 2.801 2.006 1.00 96.94 522 GLY A N 1
ATOM 4013 C CA . GLY A 1 522 ? 14.651 1.947 2.146 1.00 96.94 522 GLY A CA 1
ATOM 4014 C C . GLY A 1 522 ? 15.499 2.220 3.391 1.00 96.94 522 GLY A C 1
ATOM 4015 O O . GLY A 1 522 ? 16.364 1.421 3.714 1.00 96.94 522 GLY A O 1
ATOM 4016 N N . ILE A 1 523 ? 15.236 3.311 4.112 1.00 97.88 523 ILE A N 1
ATOM 4017 C CA . ILE A 1 523 ? 15.810 3.609 5.428 1.00 97.88 523 ILE A CA 1
ATOM 4018 C C . ILE A 1 523 ? 14.637 3.734 6.398 1.00 97.88 523 ILE A C 1
ATOM 4020 O O . ILE A 1 523 ? 13.872 4.686 6.296 1.00 97.88 523 ILE A O 1
ATOM 4024 N N . TYR A 1 524 ? 14.469 2.802 7.335 1.00 97.62 524 TYR A N 1
ATOM 4025 C CA . TYR A 1 524 ? 13.370 2.876 8.308 1.00 97.62 524 TYR A CA 1
ATOM 4026 C C . TYR A 1 524 ? 13.503 4.102 9.227 1.00 97.62 524 TYR A C 1
ATOM 4028 O O . TYR A 1 524 ? 12.610 4.944 9.277 1.00 97.62 524 TYR A O 1
ATOM 4036 N N . ASP A 1 525 ? 14.649 4.214 9.901 1.00 96.19 525 ASP A N 1
ATOM 4037 C CA . ASP A 1 525 ? 14.980 5.269 10.858 1.00 96.19 525 ASP A CA 1
ATOM 4038 C C . ASP A 1 525 ? 16.468 5.601 10.717 1.00 96.19 525 ASP A C 1
ATOM 4040 O O . ASP A 1 525 ? 17.342 4.772 10.990 1.00 96.19 525 ASP A O 1
ATOM 4044 N N . LYS A 1 526 ? 16.751 6.827 10.272 1.00 93.56 526 LYS A N 1
ATOM 4045 C CA . LYS A 1 526 ? 18.110 7.316 10.008 1.00 93.56 526 LYS A CA 1
ATOM 4046 C C . LYS A 1 526 ? 18.980 7.437 11.259 1.00 93.56 526 LYS A C 1
ATOM 4048 O O . LYS A 1 526 ? 20.197 7.521 11.141 1.00 93.56 526 LYS A O 1
ATOM 4053 N N . THR A 1 527 ? 18.380 7.444 12.449 1.00 94.25 527 THR A N 1
ATOM 4054 C CA . THR A 1 527 ? 19.096 7.547 13.729 1.00 94.25 527 THR A CA 1
ATOM 4055 C C . THR A 1 527 ? 19.591 6.193 14.239 1.00 94.25 527 THR A C 1
ATOM 4057 O O . THR A 1 527 ? 20.473 6.139 15.096 1.00 94.25 527 THR A O 1
ATOM 4060 N N . ARG A 1 528 ? 19.069 5.084 13.693 1.00 93.19 528 ARG A N 1
ATOM 4061 C CA . ARG A 1 528 ? 19.412 3.715 14.117 1.00 93.19 528 ARG A CA 1
ATOM 4062 C C . ARG A 1 528 ? 20.606 3.111 13.382 1.00 93.19 528 ARG A C 1
ATOM 4064 O O . ARG A 1 528 ? 21.060 2.037 13.775 1.00 93.19 528 ARG A O 1
ATOM 4071 N N . ILE A 1 529 ? 21.110 3.771 12.338 1.00 86.56 529 ILE A N 1
ATOM 4072 C CA . ILE A 1 529 ? 22.264 3.314 11.555 1.00 86.56 529 ILE A CA 1
ATOM 4073 C C . ILE A 1 529 ? 23.310 4.442 11.513 1.00 86.56 529 ILE A C 1
ATOM 4075 O O . ILE A 1 529 ? 22.993 5.548 11.072 1.00 86.56 529 ILE A O 1
ATOM 4079 N N . PRO A 1 530 ? 24.555 4.212 11.975 1.00 87.50 530 PRO A N 1
ATOM 4080 C CA . PRO A 1 530 ? 25.587 5.247 11.979 1.00 87.50 530 PRO A CA 1
ATOM 4081 C C . PRO A 1 530 ? 25.834 5.842 10.586 1.00 87.50 530 PRO A C 1
ATOM 4083 O O . PRO A 1 530 ? 25.984 5.097 9.623 1.00 87.50 530 PRO A O 1
ATOM 4086 N N . GLN A 1 531 ? 25.975 7.172 10.503 1.00 90.31 531 GLN A N 1
ATOM 4087 C CA . GLN A 1 531 ? 26.237 7.952 9.274 1.00 90.31 531 GLN A CA 1
ATOM 4088 C C . GLN A 1 531 ? 25.046 8.097 8.306 1.00 90.31 531 GLN A C 1
ATOM 4090 O O . GLN A 1 531 ? 25.226 8.583 7.183 1.00 90.31 531 GLN A O 1
ATOM 4095 N N . TYR A 1 532 ? 23.839 7.687 8.715 1.00 93.88 532 TYR A N 1
ATOM 4096 C CA . TYR A 1 532 ? 22.634 7.790 7.885 1.00 93.88 532 TYR A CA 1
ATOM 4097 C C . TYR A 1 532 ? 21.803 9.053 8.159 1.00 93.88 532 TYR A C 1
ATOM 4099 O O . TYR A 1 532 ? 20.850 9.330 7.434 1.00 93.88 532 TYR A O 1
ATOM 4107 N N . ASP A 1 533 ? 22.185 9.859 9.147 1.00 91.88 533 ASP A N 1
ATOM 4108 C CA . ASP A 1 533 ? 21.491 11.057 9.636 1.00 91.88 533 ASP A CA 1
ATOM 4109 C C . ASP A 1 533 ? 21.192 12.110 8.552 1.00 91.88 533 ASP A C 1
ATOM 4111 O O . ASP A 1 533 ? 20.209 12.849 8.655 1.00 91.88 533 ASP A O 1
ATOM 4115 N N . ARG A 1 534 ? 21.995 12.138 7.480 1.00 92.38 534 ARG A N 1
ATOM 4116 C CA . ARG A 1 534 ? 21.822 13.035 6.324 1.00 92.38 534 ARG A CA 1
ATOM 4117 C C . ARG A 1 534 ? 20.760 12.593 5.308 1.00 92.38 534 ARG A C 1
ATOM 4119 O O . ARG A 1 534 ? 20.448 13.364 4.402 1.00 92.38 534 ARG A O 1
ATOM 4126 N N . PHE A 1 535 ? 20.245 11.368 5.405 1.00 94.44 535 PHE A N 1
ATOM 4127 C CA . PHE A 1 535 ? 19.245 10.831 4.479 1.00 94.44 535 PHE A CA 1
ATOM 4128 C C . PHE A 1 535 ? 17.829 10.971 5.038 1.00 94.44 535 PHE A C 1
ATOM 4130 O O . PHE A 1 535 ? 17.630 11.188 6.230 1.00 94.44 535 PHE A O 1
ATOM 4137 N N . SER A 1 536 ? 16.828 10.848 4.167 1.00 94.25 536 SER A N 1
ATOM 4138 C CA . SER A 1 536 ? 15.438 10.707 4.603 1.00 94.25 536 SER A CA 1
ATOM 4139 C C . SER A 1 536 ? 15.142 9.266 5.008 1.00 94.25 536 SER A C 1
ATOM 4141 O O . SER A 1 536 ? 15.764 8.320 4.523 1.00 94.25 536 SER A O 1
ATOM 4143 N N . SER A 1 537 ? 14.163 9.110 5.885 1.00 96.25 537 SER A N 1
ATOM 4144 C CA . SER A 1 537 ? 13.757 7.867 6.519 1.00 96.25 537 SER A CA 1
ATOM 4145 C C . SER A 1 537 ? 12.237 7.725 6.538 1.00 96.25 537 SER A C 1
ATOM 4147 O O . SER A 1 537 ? 11.504 8.714 6.540 1.00 96.25 537 SER A O 1
ATOM 4149 N N . GLY A 1 538 ? 11.761 6.481 6.555 1.00 96.81 538 GLY A N 1
ATOM 4150 C CA . GLY A 1 538 ? 10.341 6.153 6.551 1.00 96.81 538 GLY A CA 1
ATOM 4151 C C . GLY A 1 538 ? 9.610 6.775 7.733 1.00 96.81 538 GLY A C 1
ATOM 4152 O O . GLY A 1 538 ? 8.568 7.397 7.540 1.00 96.81 538 GLY A O 1
ATOM 4153 N N . ILE A 1 539 ? 10.174 6.673 8.938 1.00 96.19 539 ILE A N 1
ATOM 4154 C CA . ILE A 1 539 ? 9.492 7.119 10.155 1.00 96.19 539 ILE A CA 1
ATOM 4155 C C . ILE A 1 539 ? 9.384 8.650 10.259 1.00 96.19 539 ILE A C 1
ATOM 4157 O O . ILE A 1 539 ? 8.299 9.152 10.535 1.00 96.19 539 ILE A O 1
ATOM 4161 N N . HIS A 1 540 ? 10.453 9.397 9.962 1.00 94.19 540 HIS A N 1
ATOM 4162 C CA . HIS A 1 540 ? 10.491 10.842 10.224 1.00 94.19 540 HIS A CA 1
ATOM 4163 C C . HIS A 1 540 ? 9.951 11.696 9.077 1.00 94.19 540 HIS A C 1
ATOM 4165 O O . HIS A 1 540 ? 9.285 12.701 9.312 1.00 94.19 540 HIS A O 1
ATOM 4171 N N . GLU A 1 541 ? 10.252 11.334 7.828 1.00 94.19 541 GLU A N 1
ATOM 4172 C CA . GLU A 1 541 ? 9.850 12.131 6.666 1.00 94.19 541 GLU A CA 1
ATOM 4173 C C . GLU A 1 541 ? 8.515 11.670 6.068 1.00 94.19 541 GLU A C 1
ATOM 4175 O O . GLU A 1 541 ? 7.857 12.439 5.368 1.00 94.19 541 GLU A O 1
ATOM 4180 N N . TYR A 1 542 ? 8.096 10.433 6.340 1.00 96.06 542 TYR A N 1
ATOM 4181 C CA . TYR A 1 542 ? 6.970 9.816 5.639 1.00 96.06 542 TYR A CA 1
ATOM 4182 C C . TYR A 1 542 ? 5.935 9.149 6.554 1.00 96.06 542 TYR A C 1
ATOM 4184 O O . TYR A 1 542 ? 4.924 8.654 6.046 1.00 96.06 542 TYR A O 1
ATOM 4192 N N . TYR A 1 543 ? 6.160 9.164 7.873 1.00 97.56 543 TYR A N 1
ATOM 4193 C CA . TYR A 1 543 ? 5.317 8.532 8.896 1.00 97.56 543 TYR A CA 1
ATOM 4194 C C . TYR A 1 543 ? 4.985 7.066 8.581 1.00 97.56 543 TYR A C 1
ATOM 4196 O O . TYR A 1 543 ? 3.860 6.594 8.739 1.00 97.56 543 TYR A O 1
ATOM 4204 N N . GLN A 1 544 ? 5.991 6.350 8.081 1.00 97.31 544 GLN A N 1
ATOM 4205 C CA . GLN A 1 544 ? 5.903 4.967 7.648 1.00 97.31 544 GLN A CA 1
ATOM 4206 C C . GLN A 1 544 ? 6.561 4.044 8.680 1.00 97.31 544 GLN A C 1
ATOM 4208 O O . GLN A 1 544 ? 7.731 3.679 8.549 1.00 97.31 544 GLN A O 1
ATOM 4213 N N . ASP A 1 545 ? 5.815 3.663 9.719 1.00 98.19 545 ASP A N 1
ATOM 4214 C CA . ASP A 1 545 ? 6.304 2.767 10.778 1.00 98.19 545 ASP A CA 1
ATOM 4215 C C . ASP A 1 545 ? 6.265 1.287 10.349 1.00 98.19 545 ASP A C 1
ATOM 4217 O O . ASP A 1 545 ? 5.518 0.453 10.862 1.00 98.19 545 ASP A O 1
ATOM 4221 N N . SER A 1 546 ? 7.080 0.955 9.348 1.00 98.44 546 SER A N 1
ATOM 4222 C CA . SER A 1 546 ? 7.062 -0.358 8.699 1.00 98.44 546 SER A CA 1
ATOM 4223 C C . SER A 1 546 ? 7.417 -1.520 9.629 1.00 98.44 546 SER A C 1
ATOM 4225 O O . SER A 1 546 ? 6.993 -2.647 9.384 1.00 98.44 546 SER A O 1
ATOM 4227 N N . LEU A 1 547 ? 8.210 -1.277 10.678 1.00 98.25 547 LEU A N 1
ATOM 4228 C CA . LEU A 1 547 ? 8.544 -2.317 11.652 1.00 98.25 547 LEU A CA 1
ATOM 4229 C C . LEU A 1 547 ? 7.373 -2.592 12.592 1.00 98.25 547 LEU A C 1
ATOM 4231 O O . LEU A 1 547 ? 7.131 -3.749 12.935 1.00 98.25 547 LEU A O 1
ATOM 4235 N N . GLU A 1 548 ? 6.634 -1.558 12.993 1.00 98.00 548 GLU A N 1
ATOM 4236 C CA . GLU A 1 548 ? 5.418 -1.747 13.776 1.00 98.00 548 GLU A CA 1
ATOM 4237 C C . GLU A 1 548 ? 4.351 -2.506 12.983 1.00 98.00 548 GLU A C 1
ATOM 4239 O O . GLU A 1 548 ? 3.666 -3.364 13.540 1.00 98.00 548 GLU A O 1
ATOM 4244 N N . TRP A 1 549 ? 4.274 -2.303 11.666 1.00 98.75 549 TRP A N 1
ATOM 4245 C CA . TRP A 1 549 ? 3.336 -3.048 10.824 1.00 98.75 549 TRP A CA 1
ATOM 4246 C C . TRP A 1 549 ? 3.582 -4.559 10.842 1.00 98.75 549 TRP A C 1
ATOM 4248 O O . TRP A 1 549 ? 2.632 -5.341 10.929 1.00 98.75 549 TRP A O 1
ATOM 4258 N N . LEU A 1 550 ? 4.854 -4.973 10.806 1.00 98.62 550 LEU A N 1
ATOM 4259 C CA . LEU A 1 550 ? 5.238 -6.382 10.912 1.00 98.62 550 LEU A CA 1
ATOM 4260 C C . LEU A 1 550 ? 4.890 -6.949 12.292 1.00 98.62 550 LEU A C 1
ATOM 4262 O O . LEU A 1 550 ? 4.293 -8.021 12.378 1.00 98.62 550 LEU A O 1
ATOM 4266 N N . LYS A 1 551 ? 5.209 -6.212 13.366 1.00 97.88 551 LYS A N 1
ATOM 4267 C CA . LYS A 1 551 ? 4.917 -6.627 14.749 1.00 97.88 551 LYS A CA 1
ATOM 4268 C C . LYS A 1 551 ? 3.423 -6.784 15.006 1.00 97.88 551 LYS A C 1
ATOM 4270 O O . LYS A 1 551 ? 3.011 -7.756 15.632 1.00 97.88 551 LYS A O 1
ATOM 4275 N N . GLN A 1 552 ? 2.612 -5.844 14.521 1.00 97.25 552 GLN A N 1
ATOM 4276 C CA . GLN A 1 552 ? 1.158 -5.902 14.661 1.00 97.25 552 GLN A CA 1
ATOM 4277 C C . GLN A 1 552 ? 0.506 -6.880 13.681 1.00 97.25 552 GLN A C 1
ATOM 4279 O O . GLN A 1 552 ? -0.681 -7.163 13.818 1.00 97.25 552 GLN A O 1
ATOM 4284 N N . GLY A 1 553 ? 1.246 -7.396 12.694 1.00 97.75 553 GLY A N 1
ATOM 4285 C CA . GLY A 1 553 ? 0.718 -8.310 11.687 1.00 97.75 553 GLY A CA 1
ATOM 4286 C C . GLY A 1 553 ? -0.369 -7.691 10.807 1.00 97.75 553 GLY A C 1
ATOM 4287 O O . GLY A 1 553 ? -1.253 -8.419 10.366 1.00 97.75 553 GLY A O 1
ATOM 4288 N N . VAL A 1 554 ? -0.318 -6.373 10.575 1.00 98.38 554 VAL A N 1
ATOM 4289 C CA . VAL A 1 554 ? -1.240 -5.651 9.668 1.00 98.38 554 VAL A CA 1
ATOM 4290 C C . VAL A 1 554 ? -0.804 -5.754 8.199 1.00 98.38 554 VAL A C 1
ATOM 4292 O O . VAL A 1 554 ? -1.481 -5.260 7.302 1.00 98.38 554 VAL A O 1
ATOM 4295 N N . VAL A 1 555 ? 0.338 -6.399 7.954 1.00 98.75 555 VAL A N 1
ATOM 4296 C CA . VAL A 1 555 ? 0.863 -6.783 6.642 1.00 98.75 555 VAL A CA 1
ATOM 4297 C C . VAL A 1 555 ? 1.459 -8.188 6.733 1.00 98.75 555 VAL A C 1
ATOM 4299 O O . VAL A 1 555 ? 1.912 -8.624 7.794 1.00 98.75 555 VAL A O 1
ATOM 4302 N N . ASP A 1 556 ? 1.498 -8.897 5.609 1.00 98.62 556 ASP A N 1
ATOM 4303 C CA . ASP A 1 556 ? 2.198 -10.177 5.495 1.00 98.62 556 ASP A CA 1
ATOM 4304 C C . ASP A 1 556 ? 3.693 -9.983 5.212 1.00 98.62 556 ASP A C 1
ATOM 4306 O O . ASP A 1 556 ? 4.524 -10.791 5.636 1.00 98.62 556 ASP A O 1
ATOM 4310 N N . SER A 1 557 ? 4.043 -8.902 4.511 1.00 98.62 557 SER A N 1
ATOM 4311 C CA . SER A 1 557 ? 5.430 -8.542 4.242 1.00 98.62 557 SER A CA 1
ATOM 4312 C C . SER A 1 557 ? 5.615 -7.049 3.981 1.00 98.62 557 SER A C 1
ATOM 4314 O O . SER A 1 557 ? 4.711 -6.366 3.496 1.00 98.62 557 SER A O 1
ATOM 4316 N N . ILE A 1 558 ? 6.821 -6.556 4.253 1.00 98.81 558 ILE A N 1
ATOM 4317 C CA . ILE A 1 558 ? 7.302 -5.276 3.730 1.00 98.81 558 ILE A CA 1
ATOM 4318 C C . ILE A 1 558 ? 8.395 -5.508 2.687 1.00 98.81 558 ILE A C 1
ATOM 4320 O O . ILE A 1 558 ? 9.192 -6.443 2.783 1.00 98.81 558 ILE A O 1
ATOM 4324 N N . CYS A 1 559 ? 8.460 -4.597 1.727 1.00 98.75 559 CYS A N 1
ATOM 4325 C CA . CYS A 1 559 ? 9.433 -4.588 0.653 1.00 98.75 559 CYS A CA 1
ATOM 4326 C C . CYS A 1 559 ? 10.238 -3.280 0.725 1.00 98.75 559 CYS A C 1
ATOM 4328 O O . CYS A 1 559 ? 9.816 -2.274 0.147 1.00 98.75 559 CYS A O 1
ATOM 4330 N N . PRO A 1 560 ? 11.349 -3.220 1.484 1.00 98.62 560 PRO A N 1
ATOM 4331 C CA . PRO A 1 560 ? 12.131 -1.996 1.599 1.00 98.62 560 PRO A CA 1
ATOM 4332 C C . PRO A 1 560 ? 12.788 -1.643 0.261 1.00 98.62 560 PRO A C 1
ATOM 4334 O O . PRO A 1 560 ? 13.463 -2.472 -0.353 1.00 98.62 560 PRO A O 1
ATOM 4337 N N . MET A 1 561 ? 12.588 -0.400 -0.181 1.00 97.75 561 MET A N 1
ATOM 4338 C CA . MET A 1 561 ? 13.139 0.177 -1.411 1.00 97.75 561 MET A CA 1
ATOM 4339 C C . MET A 1 561 ? 14.624 0.519 -1.242 1.00 97.75 561 MET A C 1
ATOM 4341 O O . MET A 1 561 ? 15.004 1.687 -1.145 1.00 97.75 561 MET A O 1
ATOM 4345 N N . ILE A 1 562 ? 15.468 -0.509 -1.146 1.00 97.00 562 ILE A N 1
ATOM 4346 C CA . ILE A 1 562 ? 16.919 -0.374 -0.972 1.00 97.00 562 ILE A CA 1
ATOM 4347 C C . ILE A 1 562 ? 17.556 -0.081 -2.337 1.00 97.00 562 ILE A C 1
ATOM 4349 O O . ILE A 1 562 ? 18.133 -0.939 -2.995 1.00 97.00 562 ILE A O 1
ATOM 4353 N N . TYR A 1 563 ? 17.398 1.157 -2.797 1.00 95.62 563 TYR A N 1
ATOM 4354 C CA . TYR A 1 563 ? 17.828 1.606 -4.125 1.00 95.62 563 TYR A CA 1
ATOM 4355 C C . TYR A 1 563 ? 19.259 2.148 -4.144 1.00 95.62 563 TYR A C 1
ATOM 4357 O O . TYR A 1 563 ? 19.558 3.126 -4.830 1.00 95.62 563 TYR A O 1
ATOM 4365 N N . TRP A 1 564 ? 20.133 1.475 -3.405 1.00 95.38 564 TRP A N 1
ATOM 4366 C CA . TRP A 1 564 ? 21.564 1.742 -3.333 1.00 95.38 564 TRP A CA 1
ATOM 4367 C C . TRP A 1 564 ? 22.331 0.456 -3.607 1.00 95.38 564 TRP A C 1
ATOM 4369 O O . TRP A 1 564 ? 21.808 -0.634 -3.381 1.00 95.38 564 TRP A O 1
ATOM 4379 N N . ASP A 1 565 ? 23.532 0.597 -4.142 1.00 93.62 565 ASP A N 1
ATOM 4380 C CA . ASP A 1 565 ? 24.455 -0.490 -4.421 1.00 93.62 565 ASP A CA 1
ATOM 4381 C C . ASP A 1 565 ? 25.285 -0.852 -3.187 1.00 93.62 565 ASP A C 1
ATOM 4383 O O . ASP A 1 565 ? 25.246 -0.196 -2.142 1.00 93.62 565 ASP A O 1
ATOM 4387 N N . ILE A 1 566 ? 25.997 -1.966 -3.292 1.00 93.50 566 ILE A N 1
ATOM 4388 C CA . ILE A 1 566 ? 26.917 -2.458 -2.268 1.00 93.50 566 ILE A CA 1
ATOM 4389 C C . ILE A 1 566 ? 28.229 -1.646 -2.231 1.00 93.50 566 ILE A C 1
ATOM 4391 O O . ILE A 1 566 ? 28.670 -1.327 -1.125 1.00 93.50 566 ILE A O 1
ATOM 4395 N N . PRO A 1 567 ? 28.882 -1.300 -3.368 1.00 88.50 567 PRO A N 1
ATOM 4396 C CA . PRO A 1 567 ? 30.226 -0.711 -3.334 1.00 88.50 567 PRO A CA 1
ATOM 4397 C C . PRO A 1 567 ? 30.274 0.765 -2.918 1.00 88.50 567 PRO A C 1
ATOM 4399 O O . PRO A 1 567 ? 31.299 1.217 -2.401 1.00 88.50 567 PRO A O 1
ATOM 4402 N N . ASP A 1 568 ? 29.207 1.525 -3.167 1.00 79.81 568 ASP A N 1
ATOM 4403 C CA . ASP A 1 568 ? 29.190 2.969 -2.934 1.00 79.81 568 ASP A CA 1
ATOM 4404 C C . ASP A 1 568 ? 29.202 3.338 -1.437 1.00 79.81 568 ASP A C 1
ATOM 4406 O O . ASP A 1 568 ? 28.672 2.616 -0.584 1.00 79.81 568 ASP A O 1
ATOM 4410 N N . PRO A 1 569 ? 29.778 4.503 -1.072 1.00 81.38 569 PRO A N 1
ATOM 4411 C CA . PRO A 1 569 ? 29.717 4.992 0.298 1.00 81.38 569 PRO A CA 1
ATOM 4412 C C . PRO A 1 569 ? 28.269 5.281 0.712 1.00 81.38 569 PRO A C 1
ATOM 4414 O O . PRO A 1 569 ? 27.462 5.730 -0.098 1.00 81.38 569 PRO A O 1
ATOM 4417 N N . LYS A 1 570 ? 27.988 5.074 2.011 1.00 87.31 570 LYS A N 1
ATOM 4418 C CA . LYS A 1 570 ? 26.650 5.065 2.630 1.00 87.31 570 LYS A CA 1
ATOM 4419 C C . LYS A 1 570 ? 25.627 5.998 1.950 1.00 87.31 570 LYS A C 1
ATOM 4421 O O . LYS A 1 570 ? 25.922 7.189 1.769 1.00 87.31 570 LYS A O 1
ATOM 4426 N N . PRO A 1 571 ? 24.401 5.508 1.720 1.00 92.12 571 PRO A N 1
ATOM 4427 C CA . PRO A 1 571 ? 23.856 4.272 2.275 1.00 92.12 571 PRO A CA 1
ATOM 4428 C C . PRO A 1 571 ? 24.155 3.077 1.355 1.00 92.12 571 PRO A C 1
ATOM 4430 O O . PRO A 1 571 ? 24.177 3.228 0.142 1.00 92.12 571 PRO A O 1
ATOM 4433 N N . ASN A 1 572 ? 24.417 1.912 1.939 1.00 91.69 572 ASN A N 1
ATOM 4434 C CA . ASN A 1 572 ? 24.800 0.688 1.231 1.00 91.69 572 ASN A CA 1
ATOM 4435 C C . ASN A 1 572 ? 23.719 -0.383 1.396 1.00 91.69 572 ASN A C 1
ATOM 4437 O O . ASN A 1 572 ? 23.030 -0.445 2.421 1.00 91.69 572 ASN A O 1
ATOM 4441 N N . TYR A 1 573 ? 23.577 -1.231 0.379 1.00 95.81 573 TYR A N 1
ATOM 4442 C CA . TYR A 1 573 ? 22.522 -2.241 0.337 1.00 95.81 573 TYR A CA 1
ATOM 4443 C C . TYR A 1 573 ? 22.551 -3.207 1.533 1.00 95.81 573 TYR A C 1
ATOM 4445 O O . TYR A 1 573 ? 21.518 -3.502 2.133 1.00 95.81 573 TYR A O 1
ATOM 4453 N N . ASP A 1 574 ? 23.734 -3.706 1.885 1.00 94.81 574 ASP A N 1
ATOM 4454 C CA . ASP A 1 574 ? 23.953 -4.753 2.884 1.00 94.81 574 ASP A CA 1
ATOM 4455 C C . ASP A 1 574 ? 23.606 -4.314 4.312 1.00 94.81 574 ASP A C 1
ATOM 4457 O O . ASP A 1 574 ? 22.974 -5.082 5.043 1.00 94.81 574 ASP A O 1
ATOM 4461 N N . ASP A 1 575 ? 23.922 -3.073 4.699 1.00 94.38 575 ASP A N 1
ATOM 4462 C CA . ASP A 1 575 ? 23.505 -2.522 5.997 1.00 94.38 575 ASP A CA 1
ATOM 4463 C C . ASP A 1 575 ? 21.982 -2.512 6.130 1.00 94.38 575 ASP A C 1
ATOM 4465 O O . ASP A 1 575 ? 21.426 -2.915 7.157 1.00 94.38 575 ASP A O 1
ATOM 4469 N N . LEU A 1 576 ? 21.313 -2.034 5.080 1.00 97.38 576 LEU A N 1
ATOM 4470 C CA . LEU A 1 576 ? 19.869 -1.859 5.061 1.00 97.38 576 LEU A CA 1
ATOM 4471 C C . LEU A 1 576 ? 19.149 -3.206 5.002 1.00 97.38 576 LEU A C 1
ATOM 4473 O O . LEU A 1 576 ? 18.217 -3.433 5.776 1.00 97.38 576 LEU A O 1
ATOM 4477 N N . ALA A 1 577 ? 19.612 -4.130 4.157 1.00 97.81 577 ALA A N 1
ATOM 4478 C CA . ALA A 1 577 ? 19.057 -5.476 4.072 1.00 97.81 577 ALA A CA 1
ATOM 4479 C C . ALA A 1 577 ? 19.195 -6.202 5.416 1.00 97.81 577 ALA A C 1
ATOM 4481 O O . ALA A 1 577 ? 18.215 -6.750 5.926 1.00 97.81 577 ALA A O 1
ATOM 4482 N N . LYS A 1 578 ? 20.380 -6.134 6.039 1.00 97.06 578 LYS A N 1
ATOM 4483 C CA . LYS A 1 578 ? 20.622 -6.686 7.376 1.00 97.06 578 LYS A CA 1
ATOM 4484 C C . LYS A 1 578 ? 19.693 -6.076 8.416 1.00 97.06 578 LYS A C 1
ATOM 4486 O O . LYS A 1 578 ? 19.094 -6.819 9.191 1.00 97.06 578 LYS A O 1
ATOM 4491 N N . PHE A 1 579 ? 19.539 -4.753 8.421 1.00 97.62 579 PHE A N 1
ATOM 4492 C CA . PHE A 1 579 ? 18.661 -4.073 9.364 1.00 97.62 579 PHE A CA 1
ATOM 4493 C C . PHE A 1 579 ? 17.214 -4.569 9.253 1.00 97.62 579 PHE A C 1
ATOM 4495 O O . PHE A 1 579 ? 16.634 -4.986 10.256 1.00 97.62 579 PHE A O 1
ATOM 4502 N N . PHE A 1 580 ? 16.623 -4.565 8.055 1.00 98.31 580 PHE A N 1
ATOM 4503 C CA . PHE A 1 580 ? 15.228 -4.979 7.897 1.00 98.31 580 PHE A CA 1
ATOM 4504 C C . PHE A 1 580 ? 15.020 -6.468 8.187 1.00 98.31 580 PHE A C 1
ATOM 4506 O O . PHE A 1 580 ? 14.084 -6.811 8.908 1.00 98.31 580 PHE A O 1
ATOM 4513 N N . LEU A 1 581 ? 15.908 -7.345 7.707 1.00 97.88 581 LEU A N 1
ATOM 4514 C CA . LEU A 1 581 ? 15.794 -8.791 7.929 1.00 97.88 581 LEU A CA 1
ATOM 4515 C C . LEU A 1 581 ? 15.912 -9.163 9.415 1.00 97.88 581 LEU A C 1
ATOM 4517 O O . LEU A 1 581 ? 15.155 -9.999 9.903 1.00 97.88 581 LEU A O 1
ATOM 4521 N N . GLN A 1 582 ? 16.774 -8.482 10.178 1.00 96.88 582 GLN A N 1
ATOM 4522 C CA . GLN A 1 582 ? 16.882 -8.686 11.630 1.00 96.88 582 GLN A CA 1
ATOM 4523 C C . GLN A 1 582 ? 15.670 -8.166 12.419 1.00 96.88 582 GLN A C 1
ATOM 4525 O O . GLN A 1 582 ? 15.454 -8.582 13.556 1.00 96.88 582 GLN A O 1
ATOM 4530 N N . ASN A 1 583 ? 14.872 -7.267 11.838 1.00 97.38 583 ASN A N 1
ATOM 4531 C CA . ASN A 1 583 ? 13.695 -6.673 12.475 1.00 97.38 583 ASN A CA 1
ATOM 4532 C C . ASN A 1 583 ? 12.376 -7.181 11.850 1.00 97.38 583 ASN A C 1
ATOM 4534 O O . ASN A 1 583 ? 11.340 -6.536 11.995 1.00 97.38 583 ASN A O 1
ATOM 4538 N N . ALA A 1 584 ? 12.396 -8.348 11.193 1.00 96.81 584 ALA A N 1
ATOM 4539 C CA . ALA A 1 584 ? 11.258 -8.895 10.451 1.00 96.81 584 ALA A CA 1
ATOM 4540 C C . ALA A 1 584 ? 10.055 -9.328 11.325 1.00 96.81 584 ALA A C 1
ATOM 4542 O O . ALA A 1 584 ? 8.970 -9.570 10.803 1.00 96.81 584 ALA A O 1
ATOM 4543 N N . ALA A 1 585 ? 10.229 -9.435 12.649 1.00 96.31 585 ALA A N 1
ATOM 4544 C CA . ALA A 1 585 ? 9.169 -9.725 13.627 1.00 96.31 585 ALA A CA 1
ATOM 4545 C C . ALA A 1 585 ? 8.294 -10.959 13.294 1.00 96.31 585 ALA A C 1
ATOM 4547 O O . ALA A 1 585 ? 7.082 -10.950 13.493 1.00 96.31 585 ALA A O 1
ATOM 4548 N N . GLY A 1 586 ? 8.909 -12.029 12.775 1.00 94.56 586 GLY A N 1
ATOM 4549 C CA . GLY A 1 586 ? 8.205 -13.265 12.403 1.00 94.56 586 GLY A CA 1
ATOM 4550 C C . GLY A 1 586 ? 7.387 -13.170 11.110 1.00 94.56 586 GLY A C 1
ATOM 4551 O O . GLY A 1 586 ? 6.622 -14.084 10.810 1.00 94.56 586 GLY A O 1
ATOM 4552 N N . ARG A 1 587 ? 7.543 -12.083 10.347 1.00 97.31 587 ARG A N 1
ATOM 4553 C CA . ARG A 1 587 ? 6.960 -11.863 9.019 1.00 97.31 587 ARG A CA 1
ATOM 4554 C C . ARG A 1 587 ? 8.044 -11.888 7.945 1.00 97.31 587 ARG A C 1
ATOM 4556 O O . ARG A 1 587 ? 9.231 -11.982 8.248 1.00 97.31 587 ARG A O 1
ATOM 4563 N N . HIS A 1 588 ? 7.647 -11.843 6.677 1.00 97.81 588 HIS A N 1
ATOM 4564 C CA . HIS A 1 588 ? 8.610 -11.839 5.576 1.00 97.81 588 HIS A CA 1
ATOM 4565 C C . HIS A 1 588 ? 9.065 -10.414 5.245 1.00 97.81 588 HIS A C 1
ATOM 4567 O O . HIS A 1 588 ? 8.297 -9.456 5.350 1.00 97.81 588 HIS A O 1
ATOM 4573 N N . VAL A 1 589 ? 10.300 -10.279 4.768 1.00 98.69 589 VAL A N 1
ATOM 4574 C CA . VAL A 1 589 ? 10.848 -9.039 4.204 1.00 98.69 589 VAL A CA 1
ATOM 4575 C C . VAL A 1 589 ? 11.429 -9.367 2.834 1.00 98.69 589 VAL A C 1
ATOM 4577 O O . VAL A 1 589 ? 12.241 -10.287 2.727 1.00 98.69 589 VAL A O 1
ATOM 4580 N N . TYR A 1 590 ? 11.032 -8.610 1.809 1.00 98.50 590 TYR A N 1
ATOM 4581 C CA . TYR A 1 590 ? 11.522 -8.780 0.439 1.00 98.50 590 TYR A CA 1
ATOM 4582 C C . TYR A 1 590 ? 12.240 -7.516 -0.033 1.00 98.50 590 TYR A C 1
ATOM 4584 O O . TYR A 1 590 ? 11.615 -6.552 -0.470 1.00 98.50 590 TYR A O 1
ATOM 4592 N N . CYS A 1 591 ? 13.566 -7.489 0.073 1.00 98.50 591 CYS A N 1
ATOM 4593 C CA . CYS A 1 591 ? 14.338 -6.308 -0.308 1.00 98.50 591 CYS A CA 1
ATOM 4594 C C . CYS A 1 591 ? 14.239 -6.046 -1.814 1.00 98.50 591 CYS A C 1
ATOM 4596 O O . CYS A 1 591 ? 14.386 -6.965 -2.628 1.00 98.50 591 CYS A O 1
ATOM 4598 N N . TYR A 1 592 ? 14.015 -4.786 -2.182 1.00 98.31 592 TYR A N 1
ATOM 4599 C CA . TYR A 1 592 ? 14.000 -4.394 -3.581 1.00 98.31 592 TYR A CA 1
ATOM 4600 C C . TYR A 1 592 ? 15.403 -4.307 -4.186 1.00 98.31 592 TYR A C 1
ATOM 4602 O O . TYR A 1 592 ? 16.315 -3.787 -3.553 1.00 98.31 592 TYR A O 1
ATOM 4610 N N . ASN A 1 593 ? 15.523 -4.671 -5.463 1.00 96.50 593 ASN A N 1
ATOM 4611 C CA . ASN A 1 593 ? 16.681 -4.410 -6.315 1.00 96.50 593 ASN A CA 1
ATOM 4612 C C . ASN A 1 593 ? 16.321 -3.347 -7.369 1.00 96.50 593 ASN A C 1
ATOM 4614 O O . ASN A 1 593 ? 15.356 -3.515 -8.119 1.00 96.50 593 ASN A O 1
ATOM 4618 N N . HIS A 1 594 ? 17.085 -2.251 -7.455 1.00 95.31 594 HIS A N 1
ATOM 4619 C CA . HIS A 1 594 ? 16.795 -1.141 -8.376 1.00 95.31 594 HIS A CA 1
ATOM 4620 C C . HIS A 1 594 ? 17.362 -1.393 -9.781 1.00 95.31 594 HIS A C 1
ATOM 4622 O O . HIS A 1 594 ? 18.423 -0.895 -10.143 1.00 95.31 594 HIS A O 1
ATOM 4628 N N . ILE A 1 595 ? 16.650 -2.151 -10.608 1.00 94.56 595 ILE A N 1
ATOM 4629 C CA . ILE A 1 595 ? 17.079 -2.502 -11.973 1.00 94.56 595 ILE A CA 1
ATOM 4630 C C . ILE A 1 595 ? 17.079 -1.289 -12.914 1.00 94.56 595 ILE A C 1
ATOM 4632 O O . ILE A 1 595 ? 17.933 -1.187 -13.795 1.00 94.56 595 ILE A O 1
ATOM 4636 N N . ASN A 1 596 ? 16.141 -0.359 -12.704 1.00 86.25 596 ASN A N 1
ATOM 4637 C CA . ASN A 1 596 ? 16.023 0.904 -13.446 1.00 86.25 596 ASN A CA 1
ATOM 4638 C C . ASN A 1 596 ? 16.963 2.011 -12.935 1.00 86.25 596 ASN A C 1
ATOM 4640 O O . ASN A 1 596 ? 16.743 3.185 -13.236 1.00 86.25 596 ASN A O 1
ATOM 4644 N N . ASN A 1 597 ? 17.989 1.674 -12.151 1.00 85.94 597 ASN A N 1
ATOM 4645 C CA . ASN A 1 597 ? 18.886 2.687 -11.614 1.00 85.94 597 ASN A CA 1
ATOM 4646 C C . ASN A 1 597 ? 19.597 3.462 -12.749 1.00 85.94 597 ASN A C 1
ATOM 4648 O O . ASN A 1 597 ? 20.056 2.845 -13.715 1.00 85.94 597 ASN A O 1
ATOM 4652 N N . PRO A 1 598 ? 19.745 4.797 -12.637 1.00 82.38 598 PRO A N 1
ATOM 4653 C CA . PRO A 1 598 ? 20.406 5.604 -13.667 1.00 82.38 598 PRO A CA 1
ATOM 4654 C C . PRO A 1 598 ? 21.871 5.230 -13.924 1.00 82.38 598 PRO A C 1
ATOM 4656 O O . PRO A 1 598 ? 22.375 5.479 -15.013 1.00 82.38 598 PRO A O 1
ATOM 4659 N N . LYS A 1 599 ? 22.549 4.621 -12.939 1.00 86.25 599 LYS A N 1
ATOM 4660 C CA . LYS A 1 599 ? 23.939 4.152 -13.059 1.00 86.25 599 LYS A CA 1
ATOM 4661 C C . LYS A 1 599 ? 24.070 2.855 -13.863 1.00 86.25 599 LYS A C 1
ATOM 4663 O O . LYS A 1 599 ? 25.182 2.449 -14.173 1.00 86.25 599 LYS A O 1
ATOM 4668 N N . GLN A 1 600 ? 22.950 2.203 -14.175 1.00 86.94 600 GLN A N 1
ATOM 4669 C CA . GLN A 1 600 ? 22.867 0.921 -14.865 1.00 86.94 600 GLN A CA 1
ATOM 4670 C C . GLN A 1 600 ? 23.811 -0.150 -14.294 1.00 86.94 600 GLN A C 1
ATOM 4672 O O . GLN A 1 600 ? 24.536 -0.796 -15.049 1.00 86.94 600 GLN A O 1
ATOM 4677 N N . TRP A 1 601 ? 23.783 -0.374 -12.971 1.00 93.06 601 TRP A N 1
ATOM 4678 C CA . TRP A 1 601 ? 24.671 -1.353 -12.318 1.00 93.06 601 TRP A CA 1
ATOM 4679 C C . TRP A 1 601 ? 24.712 -2.702 -13.038 1.00 93.06 601 TRP A C 1
ATOM 4681 O O . TRP A 1 601 ? 23.641 -3.185 -13.443 1.00 93.06 601 TRP A O 1
ATOM 4691 N N . PRO A 1 602 ? 25.898 -3.319 -13.166 1.00 93.69 602 PRO A N 1
ATOM 4692 C CA . PRO A 1 602 ? 26.066 -4.565 -13.899 1.00 93.69 602 PRO A CA 1
ATOM 4693 C C . PRO A 1 602 ? 25.269 -5.707 -13.230 1.00 93.69 602 PRO A C 1
ATOM 4695 O O . PRO A 1 602 ? 24.989 -5.629 -12.031 1.00 93.69 602 PRO A O 1
ATOM 4698 N N . PRO A 1 603 ? 24.833 -6.746 -13.971 1.00 94.38 603 PRO A N 1
ATOM 4699 C CA . PRO A 1 603 ? 23.972 -7.802 -13.426 1.00 94.38 603 PRO A CA 1
ATOM 4700 C C . PRO A 1 603 ? 24.524 -8.528 -12.184 1.00 94.38 603 PRO A C 1
ATOM 4702 O O . PRO A 1 603 ? 23.756 -9.021 -11.355 1.00 94.38 603 PRO A O 1
ATOM 4705 N N . GLU A 1 604 ? 25.846 -8.557 -12.032 1.00 95.69 604 GLU A N 1
ATOM 4706 C CA . GLU A 1 604 ? 26.586 -9.083 -10.884 1.00 95.69 604 GLU A CA 1
ATOM 4707 C C . GLU A 1 604 ? 26.215 -8.377 -9.573 1.00 95.69 604 GLU A C 1
ATOM 4709 O O . GLU A 1 604 ? 26.162 -9.029 -8.531 1.00 95.69 604 GLU A O 1
ATOM 4714 N N . GLU A 1 605 ? 25.876 -7.084 -9.618 1.00 95.94 605 GLU A N 1
ATOM 4715 C CA . GLU A 1 605 ? 25.390 -6.343 -8.448 1.00 95.94 605 GLU A CA 1
ATOM 4716 C C . GLU A 1 605 ? 24.081 -6.957 -7.930 1.00 95.94 605 GLU A C 1
ATOM 4718 O O . GLU A 1 605 ? 23.942 -7.219 -6.738 1.00 95.94 605 GLU A O 1
ATOM 4723 N N . TYR A 1 606 ? 23.131 -7.286 -8.813 1.00 96.56 606 TYR A N 1
ATOM 4724 C CA . TYR A 1 606 ? 21.862 -7.898 -8.393 1.00 96.56 606 TYR A CA 1
ATOM 4725 C C . TYR A 1 606 ? 22.057 -9.327 -7.886 1.00 96.56 606 TYR A C 1
ATOM 4727 O O . TYR A 1 606 ? 21.390 -9.735 -6.935 1.00 96.56 606 TYR A O 1
ATOM 4735 N N . LEU A 1 607 ? 22.994 -10.079 -8.475 1.00 97.06 607 LEU A N 1
ATOM 4736 C CA . LEU A 1 607 ? 23.395 -11.380 -7.939 1.00 97.06 607 LEU A CA 1
ATOM 4737 C C . LEU A 1 607 ? 23.929 -11.236 -6.508 1.00 97.06 607 LEU A C 1
ATOM 4739 O O . LEU A 1 607 ? 23.523 -12.001 -5.631 1.00 97.06 607 LEU A O 1
ATOM 4743 N N . ALA A 1 608 ? 24.799 -10.256 -6.256 1.00 97.31 608 ALA A N 1
ATOM 4744 C CA . ALA A 1 608 ? 25.354 -10.000 -4.932 1.00 97.31 608 ALA A CA 1
ATOM 4745 C C . ALA A 1 608 ? 24.267 -9.577 -3.928 1.00 97.31 608 ALA A C 1
ATOM 4747 O O . ALA A 1 608 ? 24.186 -10.146 -2.840 1.00 97.31 608 ALA A O 1
ATOM 4748 N N . GLN A 1 609 ? 23.367 -8.668 -4.311 1.00 97.44 609 GLN A N 1
ATOM 4749 C CA . GLN A 1 609 ? 22.249 -8.215 -3.475 1.00 97.44 609 GLN A CA 1
ATOM 4750 C C . GLN A 1 609 ? 21.297 -9.358 -3.082 1.00 97.44 609 GLN A C 1
ATOM 4752 O O . GLN A 1 609 ? 20.942 -9.498 -1.908 1.00 97.44 609 GLN A O 1
ATOM 4757 N N . VAL A 1 610 ? 20.913 -10.209 -4.040 1.00 97.81 610 VAL A N 1
ATOM 4758 C CA . VAL A 1 610 ? 20.094 -11.406 -3.774 1.00 97.81 610 VAL A CA 1
ATOM 4759 C C . VAL A 1 610 ? 20.859 -12.398 -2.890 1.00 97.81 610 VAL A C 1
ATOM 4761 O O . VAL A 1 610 ? 20.297 -12.957 -1.948 1.00 97.81 610 VAL A O 1
ATOM 4764 N N . SER A 1 611 ? 22.157 -12.588 -3.138 1.00 97.38 611 SER A N 1
ATOM 4765 C CA . SER A 1 611 ? 23.002 -13.484 -2.338 1.00 97.38 611 SER A CA 1
ATOM 4766 C C . SER A 1 611 ? 23.115 -13.024 -0.883 1.00 97.38 611 SER A C 1
ATOM 4768 O O . SER A 1 611 ? 23.001 -13.851 0.020 1.00 97.38 611 SER A O 1
ATOM 4770 N N . ILE A 1 612 ? 23.252 -11.718 -0.639 1.00 97.12 612 ILE A N 1
ATOM 4771 C CA . ILE A 1 612 ? 23.242 -11.129 0.708 1.00 97.12 612 ILE A CA 1
ATOM 4772 C C . ILE A 1 612 ? 21.915 -11.421 1.410 1.00 97.12 612 ILE A C 1
ATOM 4774 O O . ILE A 1 612 ? 21.914 -11.891 2.547 1.00 97.12 612 ILE A O 1
ATOM 4778 N N . CYS A 1 613 ? 20.779 -11.202 0.739 1.00 97.38 613 CYS A N 1
ATOM 4779 C CA . CYS A 1 613 ? 19.471 -11.515 1.314 1.00 97.38 613 CYS A CA 1
ATOM 4780 C C . CYS A 1 613 ? 19.361 -12.998 1.696 1.00 97.38 613 CYS A C 1
ATOM 4782 O O . CYS A 1 613 ? 18.946 -13.294 2.814 1.00 97.38 613 CYS A O 1
ATOM 4784 N N . ARG A 1 614 ? 19.803 -13.922 0.832 1.00 96.69 614 ARG A N 1
ATOM 4785 C CA . ARG A 1 614 ? 19.821 -15.368 1.128 1.00 96.69 614 ARG A CA 1
ATOM 4786 C C . ARG A 1 614 ? 20.709 -15.712 2.324 1.00 96.69 614 ARG A C 1
ATOM 4788 O O . ARG A 1 614 ? 20.279 -16.445 3.209 1.00 96.69 614 ARG A O 1
ATOM 4795 N N . GLN A 1 615 ? 21.921 -15.158 2.387 1.00 96.31 615 GLN A N 1
ATOM 4796 C CA . GLN A 1 615 ? 22.857 -15.373 3.502 1.00 96.31 615 GLN A CA 1
ATOM 4797 C C . GLN A 1 615 ? 22.310 -14.857 4.841 1.00 96.31 615 GLN A C 1
ATOM 4799 O O . GLN A 1 615 ? 22.617 -15.411 5.893 1.00 96.31 615 GLN A O 1
ATOM 4804 N N . LEU A 1 616 ? 21.470 -13.821 4.802 1.00 95.88 616 LEU A N 1
ATOM 4805 C CA . LEU A 1 616 ? 20.793 -13.249 5.966 1.00 95.88 616 LEU A CA 1
ATOM 4806 C C . LEU A 1 616 ? 19.461 -13.947 6.309 1.00 95.88 616 LEU A C 1
ATOM 4808 O O . LEU A 1 616 ? 18.758 -13.490 7.209 1.00 95.88 616 LEU A O 1
ATOM 4812 N N . GLY A 1 617 ? 19.104 -15.036 5.616 1.00 93.56 617 GLY A N 1
ATOM 4813 C CA . GLY A 1 617 ? 17.862 -15.782 5.849 1.00 93.56 617 GLY A CA 1
ATOM 4814 C C . GLY A 1 617 ? 16.607 -15.123 5.265 1.00 93.56 617 GLY A C 1
ATOM 4815 O O . GLY A 1 617 ? 15.501 -15.383 5.733 1.00 93.56 617 GLY A O 1
ATOM 4816 N N . GLY A 1 618 ? 16.764 -14.246 4.273 1.00 94.88 618 GLY A N 1
ATOM 4817 C CA . GLY A 1 618 ? 15.658 -13.614 3.561 1.00 94.88 618 GLY A CA 1
ATOM 4818 C C . GLY A 1 618 ? 14.859 -14.598 2.708 1.00 94.88 618 GLY A C 1
ATOM 4819 O O . GLY A 1 618 ? 15.395 -15.553 2.153 1.00 94.88 618 GLY A O 1
ATOM 4820 N N . PHE A 1 619 ? 13.560 -14.326 2.579 1.00 95.56 619 PHE A N 1
ATOM 4821 C CA . PHE A 1 619 ? 12.607 -15.191 1.875 1.00 95.56 619 PHE A CA 1
ATOM 4822 C C . PHE A 1 619 ? 12.395 -14.813 0.405 1.00 95.56 619 PHE A C 1
ATOM 4824 O O . PHE A 1 619 ? 11.542 -15.405 -0.255 1.00 95.56 619 PHE A O 1
ATOM 4831 N N . GLY A 1 620 ? 13.120 -13.818 -0.109 1.00 96.81 620 GLY A N 1
ATOM 4832 C CA . GLY A 1 620 ? 12.985 -13.367 -1.487 1.00 96.81 620 GLY A CA 1
ATOM 4833 C C . GLY A 1 620 ? 13.366 -11.910 -1.715 1.00 96.81 620 GLY A C 1
ATOM 4834 O O . GLY A 1 620 ? 13.783 -11.200 -0.798 1.00 96.81 620 GLY A O 1
ATOM 4835 N N . ASN A 1 621 ? 13.176 -11.471 -2.955 1.00 98.19 621 ASN A N 1
ATOM 4836 C CA . ASN A 1 621 ? 13.516 -10.138 -3.441 1.00 98.19 621 ASN A CA 1
ATOM 4837 C C . ASN A 1 621 ? 12.478 -9.642 -4.455 1.00 98.19 621 ASN A C 1
ATOM 4839 O O . ASN A 1 621 ? 11.735 -10.429 -5.049 1.00 98.19 621 ASN A O 1
ATOM 4843 N N . VAL A 1 622 ? 12.463 -8.324 -4.672 1.00 98.69 622 VAL A N 1
ATOM 4844 C CA . VAL A 1 622 ? 11.613 -7.684 -5.682 1.00 98.69 622 VAL A CA 1
ATOM 4845 C C . VAL A 1 622 ? 12.454 -6.841 -6.637 1.00 98.69 622 VAL A C 1
ATOM 4847 O O . VAL A 1 622 ? 13.146 -5.920 -6.222 1.00 98.69 622 VAL A O 1
ATOM 4850 N N . ALA A 1 623 ? 12.375 -7.093 -7.937 1.00 98.38 623 ALA A N 1
ATOM 4851 C CA . ALA A 1 623 ? 13.023 -6.258 -8.941 1.00 98.38 623 ALA A CA 1
ATOM 4852 C C . ALA A 1 623 ? 12.162 -5.026 -9.281 1.00 98.38 623 ALA A C 1
ATOM 4854 O O . ALA A 1 623 ? 11.031 -5.169 -9.748 1.00 98.38 623 ALA A O 1
ATOM 4855 N N . PHE A 1 624 ? 12.708 -3.817 -9.101 1.00 97.38 624 PHE A N 1
ATOM 4856 C CA . PHE A 1 624 ? 12.124 -2.563 -9.592 1.00 97.38 624 PHE A CA 1
ATOM 4857 C C . PHE A 1 624 ? 12.906 -2.064 -10.820 1.00 97.38 624 PHE A C 1
ATOM 4859 O O . PHE A 1 624 ? 13.972 -1.463 -10.699 1.00 97.38 624 PHE A O 1
ATOM 4866 N N . SER A 1 625 ? 12.445 -2.299 -12.044 1.00 94.88 625 SER A N 1
ATOM 4867 C CA . SER A 1 625 ? 11.186 -2.962 -12.430 1.00 94.88 625 SER A CA 1
ATOM 4868 C C . SER A 1 625 ? 11.383 -3.821 -13.680 1.00 94.88 625 SER A C 1
ATOM 4870 O O . SER A 1 625 ? 12.483 -3.871 -14.244 1.00 94.88 625 SER A O 1
ATOM 4872 N N . SER A 1 626 ? 10.325 -4.505 -14.114 1.00 96.12 626 SER A N 1
ATOM 4873 C CA . SER A 1 626 ? 10.339 -5.415 -15.260 1.00 96.12 626 SER A CA 1
ATOM 4874 C C . SER A 1 626 ? 10.796 -4.752 -16.561 1.00 96.12 626 SER A C 1
ATOM 4876 O O . SER A 1 626 ? 11.455 -5.415 -17.360 1.00 96.12 626 SER A O 1
ATOM 4878 N N . GLY A 1 627 ? 10.519 -3.465 -16.795 1.00 95.38 627 GLY A N 1
ATOM 4879 C CA . GLY A 1 627 ? 11.029 -2.774 -17.981 1.00 95.38 627 GLY A CA 1
ATOM 4880 C C . GLY A 1 627 ? 12.541 -2.596 -17.970 1.00 95.38 627 GLY A C 1
ATOM 4881 O O . GLY A 1 627 ? 13.154 -2.570 -19.031 1.00 95.38 627 GLY A O 1
ATOM 4882 N N . GLY A 1 628 ? 13.174 -2.536 -16.798 1.00 95.50 628 GLY A N 1
ATOM 4883 C CA . GLY A 1 628 ? 14.633 -2.572 -16.696 1.00 95.50 628 GLY A CA 1
ATOM 4884 C C . GLY A 1 628 ? 15.201 -3.927 -17.100 1.00 95.50 628 GLY A C 1
ATOM 4885 O O . GLY A 1 628 ? 16.206 -3.983 -17.804 1.00 95.50 628 GLY A O 1
ATOM 4886 N N . ILE A 1 629 ? 14.528 -5.010 -16.699 1.00 96.94 629 ILE A N 1
ATOM 4887 C CA . ILE A 1 629 ? 14.906 -6.381 -17.065 1.00 96.94 629 ILE A CA 1
ATOM 4888 C C . ILE A 1 629 ? 14.802 -6.576 -18.580 1.00 96.94 629 ILE A C 1
ATOM 4890 O O . ILE A 1 629 ? 15.726 -7.108 -19.198 1.00 96.94 629 ILE A O 1
ATOM 4894 N N . GLU A 1 630 ? 13.695 -6.117 -19.165 1.00 95.62 630 GLU A N 1
ATOM 4895 C CA . GLU A 1 630 ? 13.407 -6.225 -20.595 1.00 95.62 630 GLU A CA 1
ATOM 4896 C C . GLU A 1 630 ? 14.380 -5.391 -21.435 1.00 95.62 630 GLU A C 1
ATOM 4898 O O . GLU A 1 630 ? 15.110 -5.957 -22.248 1.00 95.62 630 GLU A O 1
ATOM 4903 N N . ARG A 1 631 ? 14.474 -4.074 -21.192 1.00 95.06 631 ARG A N 1
ATOM 4904 C CA . ARG A 1 631 ? 15.306 -3.169 -22.005 1.00 95.06 631 ARG A CA 1
ATOM 4905 C C . ARG A 1 631 ? 16.782 -3.551 -21.990 1.00 95.06 631 ARG A C 1
ATOM 4907 O O . ARG A 1 631 ? 17.475 -3.369 -22.986 1.00 95.06 631 ARG A O 1
ATOM 4914 N N . ARG A 1 632 ? 17.266 -4.068 -20.858 1.00 95.00 632 ARG A N 1
ATOM 4915 C CA . ARG A 1 632 ? 18.666 -4.478 -20.675 1.00 95.00 632 ARG A CA 1
ATOM 4916 C C . ARG A 1 632 ? 18.916 -5.938 -21.048 1.00 95.00 632 ARG A C 1
ATOM 4918 O O . ARG A 1 632 ? 20.059 -6.375 -20.992 1.00 95.00 632 ARG A O 1
ATOM 4925 N N . GLN A 1 633 ? 17.867 -6.684 -21.402 1.00 95.44 633 GLN A N 1
ATOM 4926 C CA . GLN A 1 633 ? 17.925 -8.096 -21.783 1.00 95.44 633 GLN A CA 1
ATOM 4927 C C . GLN A 1 633 ? 18.614 -8.985 -20.732 1.00 95.44 633 GLN A C 1
ATOM 4929 O O . GLN A 1 633 ? 19.348 -9.911 -21.065 1.00 95.44 633 GLN A O 1
ATOM 4934 N N . ILE A 1 634 ? 18.370 -8.725 -19.442 1.00 96.56 634 ILE A N 1
ATOM 4935 C CA . ILE A 1 634 ? 19.041 -9.441 -18.339 1.00 96.56 634 ILE A CA 1
ATOM 4936 C C . ILE A 1 634 ? 18.244 -10.642 -17.806 1.00 96.56 634 ILE A C 1
ATOM 4938 O O . ILE A 1 634 ? 18.709 -11.324 -16.895 1.00 96.56 634 ILE A O 1
ATOM 4942 N N . ALA A 1 635 ? 17.074 -10.959 -18.373 1.00 97.81 635 ALA A N 1
ATOM 4943 C CA . ALA A 1 635 ? 16.316 -12.162 -18.003 1.00 97.81 635 ALA A CA 1
ATOM 4944 C C . ALA A 1 635 ? 17.131 -13.472 -18.154 1.00 97.81 635 ALA A C 1
ATOM 4946 O O . ALA A 1 635 ? 17.111 -14.280 -17.223 1.00 97.81 635 ALA A O 1
ATOM 4947 N N . PRO A 1 636 ? 17.929 -13.682 -19.227 1.00 97.69 636 PRO A N 1
ATOM 4948 C CA . PRO A 1 636 ? 18.829 -14.833 -19.310 1.00 97.69 636 PRO A CA 1
ATOM 4949 C C . PRO A 1 636 ? 19.862 -14.875 -18.179 1.00 97.69 636 PRO A C 1
ATOM 4951 O O . PRO A 1 636 ? 20.138 -15.953 -17.661 1.00 97.69 636 PRO A O 1
ATOM 4954 N N . TYR A 1 637 ? 20.391 -13.723 -17.750 1.00 97.31 637 TYR A N 1
ATOM 4955 C CA . TYR A 1 637 ? 21.323 -13.657 -16.621 1.00 97.31 637 TYR A CA 1
ATOM 4956 C C . TYR A 1 637 ? 20.636 -14.040 -15.307 1.00 97.31 637 TYR A C 1
ATOM 4958 O O . TYR A 1 637 ? 21.176 -14.839 -14.544 1.00 97.31 637 TYR A O 1
ATOM 4966 N N . TYR A 1 638 ? 19.410 -13.556 -15.070 1.00 97.62 638 TYR A N 1
ATOM 4967 C CA . TYR A 1 638 ? 18.596 -14.022 -13.945 1.00 97.62 638 TYR A CA 1
ATOM 4968 C C . TYR A 1 638 ? 18.457 -15.542 -13.970 1.00 97.62 638 TYR A C 1
ATOM 4970 O O . TYR A 1 638 ? 18.803 -16.199 -12.995 1.00 97.62 638 TYR A O 1
ATOM 4978 N N . ARG A 1 639 ? 18.049 -16.118 -15.101 1.00 97.25 639 ARG A N 1
ATOM 4979 C CA . ARG A 1 639 ? 17.886 -17.568 -15.243 1.00 97.25 639 ARG A CA 1
ATOM 4980 C C . ARG A 1 639 ? 19.186 -18.361 -15.150 1.00 97.25 639 ARG A C 1
ATOM 4982 O O . ARG A 1 639 ? 19.120 -19.536 -14.834 1.00 97.25 639 ARG A O 1
ATOM 4989 N N . GLN A 1 640 ? 20.345 -17.797 -15.457 1.00 96.44 640 GLN A N 1
ATOM 4990 C CA . GLN A 1 640 ? 21.610 -18.538 -15.406 1.00 96.44 640 GLN A CA 1
ATOM 4991 C C . GLN A 1 640 ? 22.298 -18.413 -14.045 1.00 96.44 640 GLN A C 1
ATOM 4993 O O . GLN A 1 640 ? 22.797 -19.406 -13.523 1.00 96.44 640 GLN A O 1
ATOM 4998 N N . ALA A 1 641 ? 22.304 -17.211 -13.465 1.00 95.88 641 ALA A N 1
ATOM 4999 C CA . ALA A 1 641 ? 23.124 -16.887 -12.302 1.00 95.88 641 ALA A CA 1
ATOM 5000 C C . ALA A 1 641 ? 22.313 -16.673 -11.013 1.00 95.88 641 ALA A C 1
ATOM 5002 O O . ALA A 1 641 ? 22.735 -17.109 -9.946 1.00 95.88 641 ALA A O 1
ATOM 5003 N N . ILE A 1 642 ? 21.150 -16.015 -11.082 1.00 96.69 642 ILE A N 1
ATOM 5004 C CA . ILE A 1 642 ? 20.422 -15.565 -9.878 1.00 96.69 642 ILE A CA 1
ATOM 5005 C C . ILE A 1 642 ? 19.346 -16.583 -9.455 1.00 96.69 642 ILE A C 1
ATOM 5007 O O . ILE A 1 642 ? 19.257 -16.967 -8.282 1.00 96.69 642 ILE A O 1
ATOM 5011 N N . TYR A 1 643 ? 18.552 -17.050 -10.418 1.00 97.38 643 TYR A N 1
ATOM 5012 C CA . TYR A 1 643 ? 17.408 -17.956 -10.295 1.00 97.38 643 TYR A CA 1
ATOM 5013 C C . TYR A 1 643 ? 17.557 -19.164 -11.248 1.00 97.38 643 TYR A C 1
ATOM 5015 O O . TYR A 1 643 ? 16.750 -19.335 -12.161 1.00 97.38 643 TYR A O 1
ATOM 5023 N N . PRO A 1 644 ? 18.564 -20.040 -11.067 1.00 96.00 644 PRO A N 1
ATOM 5024 C CA . PRO A 1 644 ? 18.885 -21.107 -12.025 1.00 96.00 644 PRO A CA 1
ATOM 5025 C C . PRO A 1 644 ? 17.836 -22.218 -12.163 1.00 96.00 644 PRO A C 1
ATOM 5027 O O . PRO A 1 644 ? 17.765 -22.878 -13.198 1.00 96.00 644 PRO A O 1
ATOM 5030 N N . LYS A 1 645 ? 16.982 -22.405 -11.150 1.00 94.56 645 LYS A N 1
ATOM 5031 C CA . LYS A 1 645 ? 15.836 -23.326 -11.182 1.00 94.56 645 LYS A CA 1
ATOM 5032 C C . LYS A 1 645 ? 14.558 -22.610 -10.738 1.00 94.56 645 LYS A C 1
ATOM 5034 O O . LYS A 1 645 ? 14.655 -21.794 -9.817 1.00 94.56 645 LYS A O 1
ATOM 5039 N N . PRO A 1 646 ? 13.379 -22.901 -11.316 1.00 95.69 646 PRO A N 1
ATOM 5040 C CA . PRO A 1 646 ? 12.095 -22.482 -10.752 1.00 95.69 646 PRO A CA 1
ATOM 5041 C C . PRO A 1 646 ? 11.911 -23.031 -9.333 1.00 95.69 646 PRO A C 1
ATOM 5043 O O . PRO A 1 646 ? 12.327 -24.154 -9.049 1.00 95.69 646 PRO A O 1
ATOM 5046 N N . VAL A 1 647 ? 11.300 -22.242 -8.447 1.00 96.62 647 VAL A N 1
ATOM 5047 C CA . VAL A 1 647 ? 10.972 -22.641 -7.067 1.00 96.62 647 VAL A CA 1
ATOM 5048 C C . VAL A 1 647 ? 9.608 -22.060 -6.676 1.00 96.62 647 VAL A C 1
ATOM 5050 O O . VAL A 1 647 ? 9.242 -21.000 -7.198 1.00 96.62 647 VAL A O 1
ATOM 5053 N N . PRO A 1 648 ? 8.855 -22.704 -5.770 1.00 96.62 648 PRO A N 1
ATOM 5054 C CA . PRO A 1 648 ? 7.621 -22.139 -5.234 1.00 96.62 648 PRO A CA 1
ATOM 5055 C C . PRO A 1 648 ? 7.880 -20.889 -4.383 1.00 96.62 648 PRO A C 1
ATOM 5057 O O . PRO A 1 648 ? 8.976 -20.681 -3.854 1.00 96.62 648 PRO A O 1
ATOM 5060 N N . VAL A 1 649 ? 6.839 -20.077 -4.203 1.00 96.25 649 VAL A N 1
ATOM 5061 C CA . VAL A 1 649 ? 6.847 -18.974 -3.237 1.00 96.25 649 VAL A CA 1
ATOM 5062 C C . VAL A 1 649 ? 6.970 -19.530 -1.818 1.00 96.25 649 VAL A C 1
ATOM 5064 O O . VAL A 1 649 ? 6.349 -20.538 -1.475 1.00 96.25 649 VAL A O 1
ATOM 5067 N N . ALA A 1 650 ? 7.783 -18.874 -0.986 1.00 92.12 650 ALA A N 1
ATOM 5068 C CA . ALA A 1 650 ? 7.975 -19.274 0.403 1.00 92.12 650 ALA A CA 1
ATOM 5069 C C . ALA A 1 650 ? 6.636 -19.268 1.172 1.00 92.12 650 ALA A C 1
ATOM 5071 O O . ALA A 1 650 ? 5.913 -18.264 1.130 1.00 92.12 650 ALA A O 1
ATOM 5072 N N . PRO A 1 651 ? 6.284 -20.358 1.883 1.00 92.75 651 PRO A N 1
ATOM 5073 C CA . PRO A 1 651 ? 5.037 -20.421 2.632 1.00 92.75 651 PRO A CA 1
ATOM 5074 C C . PRO A 1 651 ? 5.048 -19.401 3.773 1.00 92.75 651 PRO A C 1
ATOM 5076 O O . PRO A 1 651 ? 6.081 -19.148 4.381 1.00 92.75 651 PRO A O 1
ATOM 5079 N N . MET A 1 652 ? 3.878 -18.850 4.094 1.00 96.75 652 MET A N 1
ATOM 5080 C CA . MET A 1 652 ? 3.678 -17.949 5.232 1.00 96.75 652 MET A CA 1
ATOM 5081 C C . MET A 1 652 ? 3.006 -18.726 6.372 1.00 96.75 652 MET A C 1
ATOM 5083 O O . MET A 1 652 ? 1.799 -18.980 6.283 1.00 96.75 652 MET A O 1
ATOM 5087 N N . PRO A 1 653 ? 3.727 -19.122 7.442 1.00 95.19 653 PRO A N 1
ATOM 5088 C CA . PRO A 1 653 ? 3.181 -20.007 8.475 1.00 95.19 653 PRO A CA 1
ATOM 5089 C C . PRO A 1 653 ? 1.896 -19.480 9.121 1.00 95.19 653 PRO A C 1
ATOM 5091 O O . PRO A 1 653 ? 0.960 -20.242 9.346 1.00 95.19 653 PRO A O 1
ATOM 5094 N N . TRP A 1 654 ? 1.803 -18.165 9.334 1.00 95.81 654 TRP A N 1
ATOM 5095 C CA . TRP A 1 654 ? 0.622 -17.521 9.919 1.00 95.81 654 TRP A CA 1
ATOM 5096 C C . TRP A 1 654 ? -0.613 -17.536 9.005 1.00 95.81 654 TRP A C 1
ATOM 5098 O O . TRP A 1 654 ? -1.719 -17.333 9.497 1.00 95.81 654 TRP A O 1
ATOM 5108 N N . LYS A 1 655 ? -0.449 -17.768 7.694 1.00 95.44 655 LYS A N 1
ATOM 5109 C CA . LYS A 1 655 ? -1.563 -17.996 6.760 1.00 95.44 655 LYS A CA 1
ATOM 5110 C C . LYS A 1 655 ? -1.870 -19.477 6.570 1.00 95.44 655 LYS A C 1
ATOM 5112 O O . LYS A 1 655 ? -3.033 -19.841 6.442 1.00 95.44 655 LYS A O 1
ATOM 5117 N N . ALA A 1 656 ? -0.840 -20.322 6.518 1.00 94.88 656 ALA A N 1
ATOM 5118 C CA . ALA A 1 656 ? -0.996 -21.757 6.286 1.00 94.88 656 ALA A CA 1
ATOM 5119 C C . ALA A 1 656 ? -1.594 -22.488 7.500 1.00 94.88 656 ALA A C 1
ATOM 5121 O O . ALA A 1 656 ? -2.411 -23.389 7.337 1.00 94.88 656 ALA A O 1
ATOM 5122 N N . ALA A 1 657 ? -1.197 -22.085 8.708 1.00 95.81 657 ALA A N 1
ATOM 5123 C CA . ALA A 1 657 ? -1.655 -22.650 9.973 1.00 95.81 657 ALA A CA 1
ATOM 5124 C C . ALA A 1 657 ? -1.871 -21.522 11.001 1.00 95.81 657 ALA A C 1
ATOM 5126 O O . ALA A 1 657 ? -1.089 -21.389 11.952 1.00 95.81 657 ALA A O 1
ATOM 5127 N N . PRO A 1 658 ? -2.897 -20.671 10.804 1.00 96.50 658 PRO A N 1
ATOM 5128 C CA . PRO A 1 658 ? -3.157 -19.542 11.688 1.00 96.50 658 PRO A CA 1
ATOM 5129 C C . PRO A 1 658 ? -3.393 -20.024 13.121 1.00 96.50 658 PRO A C 1
ATOM 5131 O O . PRO A 1 658 ? -4.066 -21.026 13.345 1.00 96.50 658 PRO A O 1
ATOM 5134 N N . GLN A 1 659 ? -2.836 -19.296 14.088 1.00 97.06 659 GLN A N 1
ATOM 5135 C CA . GLN A 1 659 ? -2.989 -19.570 15.526 1.00 97.06 659 GLN A CA 1
ATOM 5136 C C . GLN A 1 659 ? -3.909 -18.560 16.222 1.00 97.06 659 GLN A C 1
ATOM 5138 O O . GLN A 1 659 ? -4.180 -18.677 17.411 1.00 97.06 659 GLN A O 1
ATOM 5143 N N . THR A 1 660 ? -4.370 -17.551 15.489 1.00 97.69 660 THR A N 1
ATOM 5144 C CA . THR A 1 660 ? -5.181 -16.439 15.984 1.00 97.69 660 THR A CA 1
ATOM 5145 C C . THR A 1 660 ? -6.353 -16.188 15.043 1.00 97.69 660 THR A C 1
ATOM 5147 O O . THR A 1 660 ? -6.314 -16.571 13.871 1.00 97.69 660 THR A O 1
ATOM 5150 N N . GLY A 1 661 ? -7.409 -15.573 15.565 1.00 98.06 661 GLY A N 1
ATOM 5151 C CA . GLY A 1 661 ? -8.558 -15.096 14.808 1.00 98.06 661 GLY A CA 1
ATOM 5152 C C . GLY A 1 661 ? -8.642 -13.574 14.774 1.00 98.06 661 GLY A C 1
ATOM 5153 O O . GLY A 1 661 ? -7.788 -12.855 15.308 1.00 98.06 661 GLY A O 1
ATOM 5154 N N . ILE A 1 662 ? -9.685 -13.089 14.111 1.00 98.56 662 ILE A N 1
ATOM 5155 C CA . ILE A 1 662 ? -9.959 -11.669 13.890 1.00 98.56 662 ILE A CA 1
ATOM 5156 C C . ILE A 1 662 ? -11.389 -11.375 14.343 1.00 98.56 662 ILE A C 1
ATOM 5158 O O . ILE A 1 662 ? -12.288 -12.175 14.101 1.00 98.56 662 ILE A O 1
ATOM 5162 N N . ILE A 1 663 ? -11.621 -10.208 14.941 1.00 98.62 663 ILE A N 1
ATOM 5163 C CA . ILE A 1 663 ? -12.965 -9.622 15.025 1.00 98.62 663 ILE A CA 1
ATOM 5164 C C . ILE A 1 663 ? -13.033 -8.476 14.020 1.00 98.62 663 ILE A C 1
ATOM 5166 O O . ILE A 1 663 ? -12.174 -7.595 14.040 1.00 98.62 663 ILE A O 1
ATOM 5170 N N . ILE A 1 664 ? -14.050 -8.476 13.162 1.00 98.38 664 ILE A N 1
ATOM 5171 C CA . ILE A 1 664 ? -14.400 -7.321 12.325 1.00 98.38 664 ILE A CA 1
ATOM 5172 C C . ILE A 1 664 ? -15.779 -6.821 12.732 1.00 98.38 664 ILE A C 1
ATOM 5174 O O . ILE A 1 664 ? -16.642 -7.615 13.100 1.00 98.38 664 ILE A O 1
ATOM 5178 N N . GLY A 1 665 ? -16.027 -5.520 12.656 1.00 97.19 665 GLY A N 1
ATOM 5179 C CA . GLY A 1 665 ? -17.358 -5.032 12.979 1.00 97.19 665 GLY A CA 1
ATOM 5180 C C . GLY A 1 665 ? -17.658 -3.619 12.547 1.00 97.19 665 GLY A C 1
ATOM 5181 O O . GLY A 1 665 ? -16.814 -2.940 11.968 1.00 97.19 665 GLY A O 1
ATOM 5182 N N . LYS A 1 666 ? -18.892 -3.197 12.832 1.00 97.75 666 LYS A N 1
ATOM 5183 C CA . LYS A 1 666 ? -19.358 -1.821 12.641 1.00 97.75 666 LYS A CA 1
ATOM 5184 C C . LYS A 1 666 ? -19.891 -1.225 13.939 1.00 97.75 666 LYS A C 1
ATOM 5186 O O . LYS A 1 666 ? -20.707 -1.848 14.619 1.00 97.75 666 LYS A O 1
ATOM 5191 N N . ALA A 1 667 ? -19.443 -0.012 14.252 1.00 97.69 667 ALA A N 1
ATOM 5192 C CA . ALA A 1 667 ? -20.018 0.845 15.279 1.00 97.69 667 ALA A CA 1
ATOM 5193 C C . ALA A 1 667 ? -21.068 1.758 14.633 1.00 97.69 667 ALA A C 1
ATOM 5195 O O . ALA A 1 667 ? -20.733 2.609 13.808 1.00 97.69 667 ALA A O 1
ATOM 5196 N N . LEU A 1 668 ? -22.334 1.560 14.997 1.00 97.50 668 LEU A N 1
ATOM 5197 C CA . LEU A 1 668 ? -23.480 2.265 14.421 1.00 97.50 668 LEU A CA 1
ATOM 5198 C C . LEU A 1 668 ? -24.285 2.967 15.516 1.00 97.50 668 LEU A C 1
ATOM 5200 O O . LEU A 1 668 ? -24.282 2.548 16.675 1.00 97.50 668 LEU A O 1
ATOM 5204 N N . ARG A 1 669 ? -25.017 4.022 15.167 1.00 96.62 669 ARG A N 1
ATOM 5205 C CA . ARG A 1 669 ? -25.963 4.648 16.096 1.00 96.62 669 ARG A CA 1
ATOM 5206 C C . ARG A 1 669 ? -27.210 3.782 16.272 1.00 96.62 669 ARG A C 1
ATOM 5208 O O . ARG A 1 669 ? -27.722 3.210 15.308 1.00 96.62 669 ARG A O 1
ATOM 5215 N N . ARG A 1 670 ? -27.734 3.686 17.498 1.00 94.75 670 ARG A N 1
ATOM 5216 C CA . ARG A 1 670 ? -28.942 2.895 17.789 1.00 94.75 670 ARG A CA 1
ATOM 5217 C C . ARG A 1 670 ? -30.203 3.460 17.139 1.00 94.75 670 ARG A C 1
ATOM 5219 O O . ARG A 1 670 ? -31.071 2.677 16.765 1.00 94.75 670 ARG A O 1
ATOM 5226 N N . ASP A 1 671 ? -30.306 4.777 17.018 1.00 93.94 671 ASP A N 1
ATOM 5227 C CA . ASP A 1 671 ? -31.503 5.483 16.554 1.00 93.94 671 ASP A CA 1
ATOM 5228 C C . ASP A 1 671 ? -31.729 5.385 15.039 1.00 93.94 671 ASP A C 1
ATOM 5230 O O . ASP A 1 671 ? -32.862 5.175 14.611 1.00 93.94 671 ASP A O 1
ATOM 5234 N N . ASN A 1 672 ? -30.675 5.506 14.230 1.00 95.06 672 ASN A N 1
ATOM 5235 C CA . ASN A 1 672 ? -30.788 5.545 12.769 1.00 95.06 672 ASN A CA 1
ATOM 5236 C C . ASN A 1 672 ? -29.866 4.564 12.026 1.00 95.06 672 ASN A C 1
ATOM 5238 O O . ASN A 1 672 ? -29.997 4.412 10.816 1.00 95.06 672 ASN A O 1
ATOM 5242 N N . GLY A 1 673 ? -28.968 3.863 12.725 1.00 95.56 673 GLY A N 1
ATOM 5243 C CA . GLY A 1 673 ? -28.020 2.937 12.103 1.00 95.56 673 GLY A CA 1
ATOM 5244 C C . GLY A 1 673 ? -26.867 3.610 11.356 1.00 95.56 673 GLY A C 1
ATOM 5245 O O . GLY A 1 673 ? -26.095 2.902 10.716 1.00 95.56 673 GLY A O 1
ATOM 5246 N N . GLU A 1 674 ? -26.724 4.936 11.443 1.00 96.94 674 GLU A N 1
ATOM 5247 C CA . GLU A 1 674 ? -25.624 5.651 10.799 1.00 96.94 674 GLU A CA 1
ATOM 5248 C C . GLU A 1 674 ? -24.274 5.256 11.412 1.00 96.94 674 GLU A C 1
ATOM 5250 O O . GLU A 1 674 ? -24.192 5.016 12.627 1.00 96.94 674 GLU A O 1
ATOM 5255 N N . PRO A 1 675 ? -23.197 5.214 10.612 1.00 97.56 675 PRO A N 1
ATOM 5256 C CA . PRO A 1 675 ? -21.878 4.895 11.118 1.00 97.56 675 PRO A CA 1
ATOM 5257 C C . PRO A 1 675 ? -21.349 5.903 12.135 1.00 97.56 675 PRO A C 1
ATOM 5259 O O . PRO A 1 675 ? -21.588 7.110 12.048 1.00 97.56 675 PRO A O 1
ATOM 5262 N N . ILE A 1 676 ? -20.572 5.406 13.095 1.00 97.62 676 ILE A N 1
ATOM 5263 C CA . ILE A 1 676 ? -19.899 6.232 14.093 1.00 97.62 676 ILE A CA 1
ATOM 5264 C C . ILE A 1 676 ? -18.402 6.205 13.816 1.00 97.62 676 ILE A C 1
ATOM 5266 O O . ILE A 1 676 ? -17.753 5.184 13.995 1.00 97.62 676 ILE A O 1
ATOM 5270 N N . MET A 1 677 ? -17.857 7.355 13.431 1.00 96.75 677 MET A N 1
ATOM 5271 C CA . MET A 1 677 ? -16.421 7.576 13.280 1.00 96.75 677 MET A CA 1
ATOM 5272 C C . MET A 1 677 ? -15.747 7.813 14.636 1.00 96.75 677 MET A C 1
ATOM 5274 O O . MET A 1 677 ? -16.285 8.526 15.492 1.00 96.75 677 MET A O 1
ATOM 5278 N N . ASP A 1 678 ? -14.535 7.280 14.809 1.00 97.25 678 ASP A N 1
ATOM 5279 C CA . ASP A 1 678 ? -13.729 7.414 16.026 1.00 97.25 678 ASP A CA 1
ATOM 5280 C C . ASP A 1 678 ? -14.485 6.969 17.294 1.00 97.25 678 ASP A C 1
ATOM 5282 O O . ASP A 1 678 ? -14.307 7.568 18.360 1.00 97.25 678 ASP A O 1
ATOM 5286 N N . ALA A 1 679 ? -15.371 5.967 17.203 1.00 98.00 679 ALA A N 1
ATOM 5287 C CA . ALA A 1 679 ? -15.802 5.234 18.394 1.00 98.00 679 ALA A CA 1
ATOM 5288 C C . ALA A 1 679 ? -14.603 4.462 18.941 1.00 98.00 679 ALA A C 1
ATOM 5290 O O . ALA A 1 679 ? -13.822 3.911 18.167 1.00 98.00 679 ALA A O 1
ATOM 5291 N N . TRP A 1 680 ? -14.459 4.432 20.257 1.00 97.88 680 TRP A N 1
ATOM 5292 C CA . TRP A 1 680 ? -13.413 3.705 20.957 1.00 97.88 680 TRP A CA 1
ATOM 5293 C C . TRP A 1 680 ? -13.876 2.275 21.170 1.00 97.88 680 TRP A C 1
ATOM 5295 O O . TRP A 1 680 ? -14.890 2.060 21.821 1.00 97.88 680 TRP A O 1
ATOM 5305 N N . ILE A 1 681 ? -13.138 1.305 20.641 1.00 97.88 681 ILE A N 1
ATOM 5306 C CA . ILE A 1 681 ? -13.382 -0.119 20.855 1.00 97.88 681 ILE A CA 1
ATOM 5307 C C . ILE A 1 681 ? -12.283 -0.628 21.787 1.00 97.88 681 ILE A C 1
ATOM 5309 O O . ILE A 1 681 ? -11.097 -0.489 21.487 1.00 97.88 681 ILE A O 1
ATOM 5313 N N . LYS A 1 682 ? -12.666 -1.226 22.915 1.00 97.12 682 LYS A N 1
ATOM 5314 C CA . LYS A 1 682 ? -11.752 -1.859 23.873 1.00 97.12 682 LYS A CA 1
ATOM 5315 C C . LYS A 1 682 ? -12.126 -3.317 24.066 1.00 97.12 682 LYS A C 1
ATOM 5317 O O . LYS A 1 682 ? -13.289 -3.629 24.298 1.00 97.12 682 LYS A O 1
ATOM 5322 N N . VAL A 1 683 ? -11.134 -4.197 24.006 1.00 96.56 683 VAL A N 1
ATOM 5323 C CA . VAL A 1 683 ? -11.296 -5.612 24.362 1.00 96.56 683 VAL A CA 1
ATOM 5324 C C . VAL A 1 683 ? -11.129 -5.750 25.873 1.00 96.56 683 VAL A C 1
ATOM 5326 O O . VAL A 1 683 ? -10.189 -5.190 26.440 1.00 96.56 683 VAL A O 1
ATOM 5329 N N . GLU A 1 684 ? -12.020 -6.492 26.532 1.00 94.38 684 GLU A N 1
ATOM 5330 C CA . GLU A 1 684 ? -11.905 -6.798 27.961 1.00 94.38 684 GLU A CA 1
ATOM 5331 C C . GLU A 1 684 ? -10.508 -7.350 28.300 1.00 94.38 684 GLU A C 1
ATOM 5333 O O . GLU A 1 684 ? -9.999 -8.257 27.641 1.00 94.38 684 GLU A O 1
ATOM 5338 N N . GLY A 1 685 ? -9.860 -6.765 29.313 1.00 90.06 685 GLY A N 1
ATOM 5339 C CA . GLY A 1 685 ? -8.519 -7.166 29.750 1.00 90.06 685 GLY A CA 1
ATOM 5340 C C . GLY A 1 685 ? -7.358 -6.682 28.870 1.00 90.06 685 GLY A C 1
ATOM 5341 O O . GLY A 1 685 ? -6.213 -7.020 29.166 1.00 90.06 685 GLY A O 1
ATOM 5342 N N . GLN A 1 686 ? -7.609 -5.886 27.824 1.00 91.00 686 GLN A N 1
ATOM 5343 C CA . GLN A 1 686 ? -6.556 -5.291 26.994 1.00 91.00 686 GLN A CA 1
ATOM 5344 C C . GLN A 1 686 ? -6.484 -3.770 27.160 1.00 91.00 686 GLN A C 1
ATOM 5346 O O . GLN A 1 686 ? -7.494 -3.087 27.309 1.00 91.00 686 GLN A O 1
ATOM 5351 N N . ASN A 1 687 ? -5.264 -3.231 27.092 1.00 87.94 687 ASN A N 1
ATOM 5352 C CA . ASN A 1 687 ? -5.008 -1.802 27.308 1.00 87.94 687 ASN A CA 1
ATOM 5353 C C . ASN A 1 687 ? -5.088 -0.953 26.028 1.00 87.94 687 ASN A C 1
ATOM 5355 O O . ASN A 1 687 ? -5.083 0.271 26.119 1.00 87.94 687 ASN A O 1
ATOM 5359 N N . ARG A 1 688 ? -5.138 -1.573 24.843 1.00 90.69 688 ARG A N 1
ATOM 5360 C CA . ARG A 1 688 ? -5.180 -0.866 23.554 1.00 90.69 688 ARG A CA 1
ATOM 5361 C C . ARG A 1 688 ? -6.592 -0.359 23.247 1.00 90.69 688 ARG A C 1
ATOM 5363 O O . ARG A 1 688 ? -7.570 -1.058 23.507 1.00 90.69 688 ARG A O 1
ATOM 5370 N N . THR A 1 689 ? -6.680 0.821 22.629 1.00 95.38 689 THR A N 1
ATOM 5371 C CA . THR A 1 689 ? -7.935 1.375 22.100 1.00 95.38 689 THR A CA 1
ATOM 5372 C C . THR A 1 689 ? -7.942 1.337 20.568 1.00 95.38 689 THR A C 1
ATOM 5374 O O . THR A 1 689 ? -7.159 2.015 19.892 1.00 95.38 689 THR A O 1
ATOM 5377 N N . TRP A 1 690 ? -8.848 0.549 19.993 1.00 96.69 690 TRP A N 1
ATOM 5378 C CA . TRP A 1 690 ? -9.137 0.586 18.558 1.00 96.69 690 TRP A CA 1
ATOM 5379 C C . TRP A 1 690 ? -10.133 1.703 18.258 1.00 96.69 690 TRP A C 1
ATOM 5381 O O . TRP A 1 690 ? -10.873 2.144 19.136 1.00 96.69 690 TRP A O 1
ATOM 5391 N N . LEU A 1 691 ? -10.124 2.171 17.015 1.00 97.38 691 LEU A N 1
ATOM 5392 C CA . LEU A 1 691 ? -11.021 3.216 16.541 1.00 97.38 691 LEU A CA 1
ATOM 5393 C C . LEU A 1 691 ? -11.803 2.683 15.351 1.00 97.38 691 LEU A C 1
ATOM 5395 O O . LEU A 1 691 ? -11.242 1.958 14.534 1.00 97.38 691 LEU A O 1
ATOM 5399 N N . SER A 1 692 ? -13.071 3.061 15.258 1.00 98.06 692 SER A N 1
ATOM 5400 C CA . SER A 1 692 ? -13.862 2.859 14.044 1.00 98.06 692 SER A CA 1
ATOM 5401 C C . SER A 1 692 ? -13.539 3.917 12.989 1.00 98.06 692 SER A C 1
ATOM 5403 O O . SER A 1 692 ? -13.334 5.094 13.301 1.00 98.06 692 SER A O 1
ATOM 5405 N N . SER A 1 693 ? -13.505 3.486 11.731 1.00 97.44 693 SER A N 1
ATOM 5406 C CA . SER A 1 693 ? -13.326 4.320 10.543 1.00 97.44 693 SER A CA 1
ATOM 5407 C C . SER A 1 693 ? -14.583 5.148 10.231 1.00 97.44 693 SER A C 1
ATOM 5409 O O . SER A 1 693 ? -15.594 5.064 10.927 1.00 97.44 693 SER A O 1
ATOM 5411 N N . ALA A 1 694 ? -14.539 5.972 9.181 1.00 97.06 694 ALA A N 1
ATOM 5412 C CA . ALA A 1 694 ? -15.634 6.880 8.819 1.00 97.06 694 ALA A CA 1
ATOM 5413 C C . ALA A 1 694 ? -16.953 6.158 8.492 1.00 97.06 694 ALA A C 1
ATOM 5415 O O . ALA A 1 694 ? -18.027 6.694 8.742 1.00 97.06 694 ALA A O 1
ATOM 5416 N N . ASP A 1 695 ? -16.880 4.929 7.983 1.00 97.69 695 ASP A N 1
ATOM 5417 C CA . ASP A 1 695 ? -18.029 4.056 7.725 1.00 97.69 695 ASP A CA 1
ATOM 5418 C C . ASP A 1 695 ? -18.335 3.109 8.902 1.00 97.69 695 ASP A C 1
ATOM 5420 O O . ASP A 1 695 ? -19.043 2.107 8.751 1.00 97.69 695 ASP A O 1
ATOM 5424 N N . GLY A 1 696 ? -17.811 3.431 10.090 1.00 98.00 696 GLY A N 1
ATOM 5425 C CA . GLY A 1 696 ? -18.042 2.719 11.346 1.00 98.00 696 GLY A CA 1
ATOM 5426 C C . GLY A 1 696 ? -17.264 1.413 11.466 1.00 98.00 696 GLY A C 1
ATOM 5427 O O . GLY A 1 696 ? -17.320 0.777 12.518 1.00 98.00 696 GLY A O 1
ATOM 5428 N N . PHE A 1 697 ? -16.548 0.999 10.419 1.00 98.62 697 PHE A N 1
ATOM 5429 C CA . PHE A 1 697 ? -15.809 -0.256 10.395 1.00 98.62 697 PHE A CA 1
ATOM 5430 C C . PHE A 1 697 ? -14.641 -0.256 11.385 1.00 98.62 697 PHE A C 1
ATOM 5432 O O . PHE A 1 697 ? -13.976 0.760 11.551 1.00 98.62 697 PHE A O 1
ATOM 5439 N N . PHE A 1 698 ? -14.351 -1.400 11.994 1.00 98.44 698 PHE A N 1
ATOM 5440 C CA . PHE A 1 698 ? -13.118 -1.638 12.741 1.00 98.44 698 PHE A CA 1
ATOM 5441 C C . PHE A 1 698 ? -12.681 -3.097 12.607 1.00 98.44 698 PHE A C 1
ATOM 5443 O O . PHE A 1 698 ? -13.516 -3.995 12.461 1.00 98.44 698 PHE A O 1
ATOM 5450 N N . ALA A 1 699 ? -11.376 -3.341 12.737 1.00 98.44 699 ALA A N 1
ATOM 5451 C CA . ALA A 1 699 ? -10.822 -4.684 12.872 1.00 98.44 699 ALA A CA 1
ATOM 5452 C C . ALA A 1 699 ? -9.921 -4.823 14.110 1.00 98.44 699 ALA A C 1
ATOM 5454 O O . ALA A 1 699 ? -9.151 -3.926 14.457 1.00 98.44 699 ALA A O 1
ATOM 5455 N N . ILE A 1 700 ? -9.984 -5.986 14.757 1.00 98.31 700 ILE A N 1
ATOM 5456 C CA . ILE A 1 700 ? -9.106 -6.392 15.857 1.00 98.31 700 ILE A CA 1
ATOM 5457 C C . ILE A 1 700 ? -8.424 -7.688 15.438 1.00 98.31 700 ILE A C 1
ATOM 5459 O O . ILE A 1 700 ? -9.065 -8.734 15.326 1.00 98.31 700 ILE A O 1
ATOM 5463 N N . LEU A 1 701 ? -7.124 -7.600 15.170 1.00 97.81 701 LEU A N 1
ATOM 5464 C CA . LEU A 1 701 ? -6.329 -8.704 14.644 1.00 97.81 701 LEU A CA 1
ATOM 5465 C C . LEU A 1 701 ? -5.644 -9.501 15.759 1.00 97.81 701 LEU A C 1
ATOM 5467 O O . LEU A 1 701 ? -5.447 -9.010 16.869 1.00 97.81 701 LEU A O 1
ATOM 5471 N N . ASN A 1 702 ? -5.191 -10.704 15.404 1.00 95.75 702 ASN A N 1
ATOM 5472 C CA . ASN A 1 702 ? -4.298 -11.542 16.205 1.00 95.75 702 ASN A CA 1
ATOM 5473 C C . ASN A 1 702 ? -4.827 -11.908 17.602 1.00 95.75 702 ASN A C 1
ATOM 5475 O O . ASN A 1 702 ? -4.057 -12.007 18.556 1.00 95.75 702 ASN A O 1
ATOM 5479 N N . LEU A 1 703 ? -6.132 -12.148 17.722 1.00 96.94 703 LEU A N 1
ATOM 5480 C CA . LEU A 1 703 ? -6.745 -12.604 18.966 1.00 96.94 703 LEU A CA 1
ATOM 5481 C C . LEU A 1 703 ? -6.560 -14.123 19.129 1.00 96.94 703 LEU A C 1
ATOM 5483 O O . LEU A 1 703 ? -6.926 -14.870 18.219 1.00 96.94 703 LEU A O 1
ATOM 5487 N N . PRO A 1 704 ? -6.005 -14.614 20.251 1.00 97.25 704 PRO A N 1
ATOM 5488 C CA . PRO A 1 704 ? -6.029 -16.039 20.568 1.00 97.25 704 PRO A CA 1
ATOM 5489 C C . PRO A 1 704 ? -7.457 -16.613 20.525 1.00 97.25 704 PRO A C 1
ATOM 5491 O O . PRO A 1 704 ? -8.396 -15.904 20.872 1.00 97.25 704 PRO A O 1
ATOM 5494 N N . PRO A 1 705 ? -7.661 -17.880 20.134 1.00 98.00 705 PRO A N 1
ATOM 5495 C CA . PRO A 1 705 ? -8.989 -18.480 20.158 1.00 98.00 705 PRO A CA 1
ATOM 5496 C C . PRO A 1 705 ? -9.604 -18.466 21.564 1.00 98.00 705 PRO A C 1
ATOM 5498 O O . PRO A 1 705 ? -8.945 -18.821 22.540 1.00 98.00 705 PRO A O 1
ATOM 5501 N N . SER A 1 706 ? -10.863 -18.044 21.662 1.00 97.44 706 SER A N 1
ATOM 5502 C CA . SER A 1 706 ? -11.636 -17.967 22.909 1.00 97.44 706 SER A CA 1
ATOM 5503 C C . SER A 1 706 ? -13.116 -17.792 22.582 1.00 97.44 706 SER A C 1
ATOM 5505 O O . SER A 1 706 ? -13.456 -17.209 21.556 1.00 97.44 706 SER A O 1
ATOM 5507 N N . ASP A 1 707 ? -14.006 -18.260 23.449 1.00 96.50 707 ASP A N 1
ATOM 5508 C CA . ASP A 1 707 ? -15.460 -18.132 23.314 1.00 96.50 707 ASP A CA 1
ATOM 5509 C C . ASP A 1 707 ? -16.058 -16.946 24.090 1.00 96.50 707 ASP A C 1
ATOM 5511 O O . ASP A 1 707 ? -17.264 -16.709 24.021 1.00 96.50 707 ASP A O 1
ATOM 5515 N N . ASN A 1 708 ? -15.226 -16.185 24.807 1.00 95.81 708 ASN A N 1
ATOM 5516 C CA . ASN A 1 708 ? -15.681 -15.213 25.800 1.00 95.81 708 ASN A CA 1
ATOM 5517 C C . ASN A 1 708 ? -15.060 -13.817 25.627 1.00 95.81 708 ASN A C 1
ATOM 5519 O O . ASN A 1 708 ? -14.886 -13.086 26.602 1.00 95.81 708 ASN A O 1
ATOM 5523 N N . TYR A 1 709 ? -14.707 -13.416 24.401 1.00 97.50 709 TYR A N 1
ATOM 5524 C CA . TYR A 1 709 ? -14.310 -12.025 24.174 1.00 97.50 709 TYR A CA 1
ATOM 5525 C C . TYR A 1 709 ? -15.495 -11.090 24.393 1.00 97.50 709 TYR A C 1
ATOM 5527 O O . TYR A 1 709 ? -16.596 -11.339 23.905 1.00 97.50 709 TYR A O 1
ATOM 5535 N N . LYS A 1 710 ? -15.253 -9.976 25.079 1.00 96.94 710 LYS A N 1
ATOM 5536 C CA . LYS A 1 710 ? -16.210 -8.878 25.207 1.00 96.94 710 LYS A CA 1
ATOM 5537 C C . LYS A 1 710 ? -15.568 -7.586 24.757 1.00 96.94 710 LYS A C 1
ATOM 5539 O O . LYS A 1 710 ? -14.420 -7.301 25.105 1.00 96.94 710 LYS A O 1
ATOM 5544 N N . LEU A 1 711 ? -16.322 -6.812 23.990 1.00 97.69 711 LEU A N 1
ATOM 5545 C CA . LEU A 1 711 ? -15.926 -5.480 23.577 1.00 97.69 711 LEU A CA 1
ATOM 5546 C C . LEU A 1 711 ? -16.738 -4.442 24.339 1.00 97.69 711 LEU A C 1
ATOM 5548 O O . LEU A 1 711 ? -17.953 -4.577 24.472 1.00 97.69 711 LEU A O 1
ATOM 5552 N N . PHE A 1 712 ? -16.066 -3.380 24.760 1.00 97.12 712 PHE A N 1
ATOM 5553 C CA . PHE A 1 712 ? -16.671 -2.151 25.253 1.00 97.12 712 PHE A CA 1
ATOM 5554 C C . PHE A 1 712 ? -16.468 -1.072 24.199 1.00 97.12 712 PHE A C 1
ATOM 5556 O O . PHE A 1 712 ? -15.331 -0.791 23.811 1.00 97.12 712 PHE A O 1
ATOM 5563 N N . ILE A 1 713 ? -17.568 -0.514 23.704 1.00 97.25 713 ILE A N 1
ATOM 5564 C CA . ILE A 1 713 ? -17.565 0.480 22.641 1.00 97.25 713 ILE A CA 1
ATOM 5565 C C . ILE A 1 713 ? -18.125 1.773 23.212 1.00 97.25 713 ILE A C 1
ATOM 5567 O O . ILE A 1 713 ? -19.213 1.768 23.781 1.00 97.25 713 ILE A O 1
ATOM 5571 N N . SER A 1 714 ? -17.404 2.875 23.053 1.00 97.31 714 SER A N 1
ATOM 5572 C CA . SER A 1 714 ? -17.834 4.179 23.549 1.00 97.31 714 SER A CA 1
ATOM 5573 C C . SER A 1 714 ? -17.594 5.282 22.537 1.00 97.31 714 SER A C 1
ATOM 5575 O O . SER A 1 714 ? -16.653 5.246 21.743 1.00 97.31 714 SER A O 1
ATOM 5577 N N . LYS A 1 715 ? -18.447 6.303 22.561 1.00 97.12 715 LYS A N 1
ATOM 5578 C CA . LYS A 1 715 ? -18.224 7.533 21.805 1.00 97.12 715 LYS A CA 1
ATOM 5579 C C . LYS A 1 715 ? -18.777 8.719 22.575 1.00 97.12 715 LYS A C 1
ATOM 5581 O O . LYS A 1 715 ? -19.954 8.754 22.945 1.00 97.12 715 LYS A O 1
ATOM 5586 N N . LYS A 1 716 ? -17.928 9.729 22.773 1.00 93.88 716 LYS A N 1
ATOM 5587 C CA . LYS A 1 716 ? -18.308 10.975 23.437 1.00 93.88 716 LYS A CA 1
ATOM 5588 C C . LYS A 1 716 ? -19.529 11.593 22.748 1.00 93.88 716 LYS A C 1
ATOM 5590 O O . LYS A 1 716 ? -19.563 11.717 21.526 1.00 93.88 716 LYS A O 1
ATOM 5595 N N . ASN A 1 717 ? -20.517 11.999 23.546 1.00 92.00 717 ASN A N 1
ATOM 5596 C CA . ASN A 1 717 ? -21.799 12.561 23.097 1.00 92.00 717 ASN A CA 1
ATOM 5597 C C . ASN A 1 717 ? -22.678 11.611 22.253 1.00 92.00 717 ASN A C 1
ATOM 5599 O O . ASN A 1 717 ? -23.622 12.075 21.614 1.00 92.00 717 ASN A O 1
ATOM 5603 N N . VAL A 1 718 ? -22.389 10.307 22.237 1.00 95.06 718 VAL A N 1
ATOM 5604 C CA . VAL A 1 718 ? -23.257 9.286 21.625 1.00 95.06 718 VAL A CA 1
ATOM 5605 C C . VAL A 1 718 ? -23.702 8.280 22.681 1.00 95.06 718 VAL A C 1
ATOM 5607 O O . VAL A 1 718 ? -24.899 8.105 22.869 1.00 95.06 718 VAL A O 1
ATOM 5610 N N . GLY A 1 719 ? -22.764 7.688 23.421 1.00 95.62 719 GLY A N 1
ATOM 5611 C CA . GLY A 1 719 ? -23.066 6.731 24.484 1.00 95.62 719 GLY A CA 1
ATOM 5612 C C . GLY A 1 719 ? -22.002 5.650 24.612 1.00 95.62 719 GLY A C 1
ATOM 5613 O O . GLY A 1 719 ? -20.924 5.765 24.025 1.00 95.62 719 GLY A O 1
ATOM 5614 N N . ASP A 1 720 ? -22.350 4.601 25.354 1.00 96.50 720 ASP A N 1
ATOM 5615 C CA . ASP A 1 720 ? -21.534 3.411 25.580 1.00 96.50 720 ASP A CA 1
ATOM 5616 C C . ASP A 1 720 ? -22.369 2.151 25.311 1.00 96.50 720 ASP A C 1
ATOM 5618 O O . ASP A 1 720 ? -23.578 2.117 25.558 1.00 96.50 720 ASP A O 1
ATOM 5622 N N . ALA A 1 721 ? -21.718 1.098 24.830 1.00 96.06 721 ALA A N 1
ATOM 5623 C CA . ALA A 1 721 ? -22.300 -0.217 24.614 1.00 96.06 721 ALA A CA 1
ATOM 5624 C C . ALA A 1 721 ? -21.283 -1.317 24.943 1.00 96.06 721 ALA A C 1
ATOM 5626 O O . ALA A 1 721 ? -20.070 -1.110 24.900 1.00 96.06 721 ALA A O 1
ATOM 5627 N N . ALA A 1 722 ? -21.785 -2.513 25.235 1.00 94.88 722 ALA A N 1
ATOM 5628 C CA . ALA A 1 722 ? -20.982 -3.723 25.342 1.00 94.88 722 ALA A CA 1
ATOM 5629 C C . ALA A 1 722 ? -21.514 -4.774 24.366 1.00 94.88 722 ALA A C 1
ATOM 5631 O O . ALA A 1 722 ? -22.726 -4.887 24.171 1.00 94.88 722 ALA A O 1
ATOM 5632 N N . SER A 1 723 ? -20.614 -5.538 23.751 1.00 95.31 723 SER A N 1
ATOM 5633 C CA . SER A 1 723 ? -21.008 -6.691 22.943 1.00 95.31 723 SER A CA 1
ATOM 5634 C C . SER A 1 723 ? -21.524 -7.828 23.833 1.00 95.31 723 SER A C 1
ATOM 5636 O O . SER A 1 723 ? -21.184 -7.927 25.015 1.00 95.31 723 SER A O 1
ATOM 5638 N N . SER A 1 724 ? -22.282 -8.757 23.247 1.00 93.38 724 SER A N 1
ATOM 5639 C CA . SER A 1 724 ? -22.377 -10.112 23.799 1.00 93.38 724 SER A CA 1
ATOM 5640 C C . SER A 1 724 ? -20.996 -10.783 23.808 1.00 93.38 724 SER A C 1
ATOM 5642 O O . SER A 1 724 ? -20.044 -10.259 23.222 1.00 93.38 724 SER A O 1
ATOM 5644 N N . ALA A 1 725 ? -20.877 -11.947 24.453 1.00 95.88 725 ALA A N 1
ATOM 5645 C CA . ALA A 1 725 ? -19.683 -12.776 24.308 1.00 95.88 725 ALA A CA 1
ATOM 5646 C C . ALA A 1 725 ? -19.457 -13.118 22.823 1.00 95.88 725 ALA A C 1
ATOM 5648 O O . ALA A 1 725 ? -20.411 -13.417 22.098 1.00 95.88 725 ALA A O 1
ATOM 5649 N N . ILE A 1 726 ? -18.206 -13.023 22.378 1.00 97.81 726 ILE A N 1
ATOM 5650 C CA . ILE A 1 726 ? -17.780 -13.251 21.000 1.00 97.81 726 ILE A CA 1
ATOM 5651 C C . ILE A 1 726 ? -16.844 -14.450 20.988 1.00 97.81 726 ILE A C 1
ATOM 5653 O O . ILE A 1 726 ? -15.821 -14.464 21.678 1.00 97.81 726 ILE A O 1
ATOM 5657 N N . THR A 1 727 ? -17.175 -15.422 20.145 1.00 98.06 727 THR A N 1
ATOM 5658 C CA . THR A 1 727 ? -16.287 -16.537 19.838 1.00 98.06 727 THR A CA 1
ATOM 5659 C C . THR A 1 727 ? -15.335 -16.160 18.712 1.00 98.06 727 THR A C 1
ATOM 5661 O O . THR A 1 727 ? -15.745 -15.763 17.620 1.00 98.06 727 THR A O 1
ATOM 5664 N N . VAL A 1 728 ? -14.046 -16.292 18.989 1.00 98.19 728 VAL A N 1
ATOM 5665 C CA . VAL A 1 728 ? -12.957 -16.115 18.038 1.00 98.19 728 VAL A CA 1
ATOM 5666 C C . VAL A 1 728 ? -12.294 -17.466 17.827 1.00 98.19 728 VAL A C 1
ATOM 5668 O O . VAL A 1 728 ? -11.884 -18.129 18.779 1.00 98.19 728 VAL A O 1
ATOM 5671 N N . GLU A 1 729 ? -12.162 -17.854 16.565 1.00 98.06 729 GLU A N 1
ATOM 5672 C CA . GLU A 1 729 ? -11.493 -19.082 16.147 1.00 98.06 729 GLU A CA 1
ATOM 5673 C C . GLU A 1 729 ? -10.255 -18.755 15.314 1.00 98.06 729 GLU A C 1
ATOM 5675 O O . GLU A 1 729 ? -10.218 -17.761 14.583 1.00 98.06 729 GLU A O 1
ATOM 5680 N N . ALA A 1 730 ? -9.243 -19.618 15.388 1.00 97.69 730 ALA A N 1
ATOM 5681 C CA . ALA A 1 730 ? -8.031 -19.446 14.606 1.00 97.69 730 ALA A CA 1
ATOM 5682 C C . ALA A 1 730 ? -8.333 -19.454 13.097 1.00 97.69 730 ALA A C 1
ATOM 5684 O O . ALA A 1 730 ? -9.060 -20.312 12.596 1.00 97.69 730 ALA A O 1
ATOM 5685 N N . GLY A 1 731 ? -7.775 -18.487 12.370 1.00 96.38 731 GLY A N 1
ATOM 5686 C CA . GLY A 1 731 ? -7.936 -18.364 10.921 1.00 96.38 731 GLY A CA 1
ATOM 5687 C C . GLY A 1 731 ? -9.290 -17.839 10.451 1.00 96.38 731 GLY A C 1
ATOM 5688 O O . GLY A 1 731 ? -9.498 -17.752 9.242 1.00 96.38 731 GLY A O 1
ATOM 5689 N N . LYS A 1 732 ? -10.201 -17.482 11.364 1.00 97.12 732 LYS A N 1
ATOM 5690 C CA . LYS A 1 732 ? -11.512 -16.921 11.022 1.00 97.12 732 LYS A CA 1
ATOM 5691 C C . LYS A 1 732 ? -11.606 -15.447 11.405 1.00 97.12 732 LYS A C 1
ATOM 5693 O O . LYS A 1 732 ? -11.024 -15.008 12.397 1.00 97.12 732 LYS A O 1
ATOM 5698 N N . ALA A 1 733 ? -12.377 -14.702 10.618 1.00 97.69 733 ALA A N 1
ATOM 5699 C CA . ALA A 1 733 ? -12.856 -13.378 10.985 1.00 97.69 733 ALA A CA 1
ATOM 5700 C C . ALA A 1 733 ? -14.301 -13.489 11.480 1.00 97.69 733 ALA A C 1
ATOM 5702 O O . ALA A 1 733 ? -15.175 -13.945 10.743 1.00 97.69 733 ALA A O 1
ATOM 5703 N N . THR A 1 734 ? -14.544 -13.078 12.721 1.00 98.06 734 THR A N 1
ATOM 5704 C CA . THR A 1 734 ? -15.870 -13.070 13.339 1.00 98.06 734 THR A CA 1
ATOM 5705 C C . THR A 1 734 ? -16.502 -11.688 13.152 1.00 98.06 734 THR A C 1
ATOM 5707 O O . THR A 1 734 ? -15.992 -10.717 13.722 1.00 98.06 734 THR A O 1
ATOM 5710 N N . PRO A 1 735 ? -17.584 -11.562 12.361 1.00 97.31 735 PRO A N 1
ATOM 5711 C CA . PRO A 1 735 ? -18.277 -10.297 12.181 1.00 97.31 735 PRO A CA 1
ATOM 5712 C C . PRO A 1 735 ? -19.180 -9.974 13.372 1.00 97.31 735 PRO A C 1
ATOM 5714 O O . PRO A 1 735 ? -19.863 -10.851 13.901 1.00 97.31 735 PRO A O 1
ATOM 5717 N N . ILE A 1 736 ? -19.229 -8.700 13.753 1.00 96.62 736 ILE A N 1
ATOM 5718 C CA . ILE A 1 736 ? -20.156 -8.180 14.762 1.00 96.62 736 ILE A CA 1
ATOM 5719 C C . ILE A 1 736 ? -20.726 -6.821 14.350 1.00 96.62 736 ILE A C 1
ATOM 5721 O O . ILE A 1 736 ? -20.107 -6.043 13.624 1.00 96.62 736 ILE A O 1
ATOM 5725 N N . GLU A 1 737 ? -21.895 -6.496 14.884 1.00 93.44 737 GLU A N 1
ATOM 5726 C CA . GLU A 1 737 ? -22.469 -5.156 14.810 1.00 93.44 737 GLU A CA 1
ATOM 5727 C C . GLU A 1 737 ? -22.751 -4.668 16.227 1.00 93.44 737 GLU A C 1
ATOM 5729 O O . GLU A 1 737 ? -23.287 -5.410 17.051 1.00 93.44 737 GLU A O 1
ATOM 5734 N N . VAL A 1 738 ? -22.380 -3.421 16.518 1.00 92.94 738 VAL A N 1
ATOM 5735 C CA . VAL A 1 738 ? -22.620 -2.807 17.824 1.00 92.94 738 VAL A CA 1
ATOM 5736 C C . VAL A 1 738 ? -23.325 -1.474 17.638 1.00 92.94 738 VAL A C 1
ATOM 5738 O O . VAL A 1 738 ? -22.867 -0.616 16.882 1.00 92.94 738 VAL A O 1
ATOM 5741 N N . ARG A 1 739 ? -24.440 -1.303 18.357 1.00 94.19 739 ARG A N 1
ATOM 5742 C CA . ARG A 1 739 ? -25.283 -0.104 18.311 1.00 94.19 739 ARG A CA 1
ATOM 5743 C C . ARG A 1 739 ? -25.216 0.686 19.617 1.00 94.19 739 ARG A C 1
ATOM 5745 O O . ARG A 1 739 ? -25.609 0.161 20.666 1.00 94.19 739 ARG A O 1
ATOM 5752 N N . LEU A 1 740 ? -24.752 1.936 19.534 1.00 91.94 740 LEU A N 1
ATOM 5753 C CA . LEU A 1 740 ? -24.589 2.863 20.665 1.00 91.94 740 LEU A CA 1
ATOM 5754 C C . LEU A 1 740 ? -25.831 3.708 20.927 1.00 91.94 740 LEU A C 1
ATOM 5756 O O . LEU A 1 740 ? -26.432 4.198 19.944 1.00 91.94 740 LEU A O 1
#

Foldseek 3Di:
DVVVVVVQLVQVPWAWEDDPLWIATPVGHTDDFAFPDDDQFWTWTDHPRDIDIGGPVSYDYDDPDDDDDDDDFDADPVRDGLQRVLVVCVVVVVNVVSLVSLVVNCVRPVPPVVSVVVNVVVLVVLQVVDVVPPPVVVVVDDPVSCSSPDDDPPPVPPPDDDPDDDDDDDDDDDDDDDDDDDDDDDDDDDDDDDDDDDDPPDDDDDDDDDDDDDDDDDDDDDDDDDDDDDDDDDDDDDDDDDDDDDDDDDDDDDDDDDDDDDDDPDPDPDPPPPLPQLDDDQAFQFEFEDDLVFQADLAPVSSLVSLLLLLVLCLLLLHQAYAYEAADAQAGQADDQRGFHDCSNPRHPSVDGSVQSSCVSNVVSNYAYAYEYALWFHAQDQDDDDAHVVGRVCVQACPDDDPSHQWKAFPVRHGDGQDPDADRTTTGALLALVSLVSSLVRVVVCLQPHPHQAYEYENLWASWLRINPDPSNVDLLVDLVCVPNDDPLQSRLVSSLQSLQLSLLVSLQRPLSYFYEYEAELAADQVVDPPSVPDDHRSHIISHNPLVCQQLVSGQEYEHAQAAFQPDPPPHLLVSLLVCLVSNNLHAYAYEYELVDPVNDDVVRVQVSLSSCSVSVHRYYYYHHSVSCVVVVCSNVSCVRVPVDNHHHDDRCCSVPNQWFKEKEFEAAPPPRAGDFSKWKDKPPDDDTWTAGNRRIGMDPGHGFDQAIKIWTGDPPRGIDIDGGHGTDGSHYHYDYDHD

Radius of gyration: 33.15 Å; chains: 1; bounding box: 105×115×80 Å

Sequence (740 aa):
MRRHLVVGILIFCASFWAFGDALYLTDGTKLEGTIQTETSENITIKTSLVTLTIPQYRIQKIEKDKGGLAEPESTDSEGKTTFEQAEELYHEGKVQAALPLYEKALQEDPNNSDAARRMSEIRDKTLNRIRREGAEGIKALSEQDVILSVARRADTALKQPARGSTLVAPLAPLALPPAIPPASTVSPSNEMPSLPPINLENLAPPQPTPSQVGIGLAPLVPETSPPIINIAPQPPITAAPSTGAATSPFVAAGKTPVNVAANVQASAPAPSAEISSAGVPESEFRAATITRFEWPDKDPSTCKQKILKFLDTLLAGNFNAVIFQVRGQADVFYPSPYEPWAAAIGGKDPGFDPLQFAIDEAHARGLEFHAYINPYPVWQNANPPEHSTPEHPYWLHYATQGADNWACYDNQGNIMKVSASGDSYLFFSPGNPAVSAYARMVIMDIVKRYDVDGIHFDRIRYPGPQYSFDAVSKSRYAGDGNPDNLSWEKWQCDQVTRMLNDIYGEVMSVKPKVKITCSVWGIYDKTRIPQYDRFSSGIHEYYQDSLEWLKQGVVDSICPMIYWDIPDPKPNYDDLAKFFLQNAAGRHVYCYNHINNPKQWPPEEYLAQVSICRQLGGFGNVAFSSGGIERRQIAPYYRQAIYPKPVPVAPMPWKAAPQTGIIIGKALRRDNGEPIMDAWIKVEGQNRTWLSSADGFFAILNLPPSDNYKLFISKKNVGDAASSAITVEAGKATPIEVRL

pLDDT: mean 76.14, std 27.64, range [21.78, 98.94]